Protein AF-0000000082468052 (afdb_homodimer)

Nearest PDB structures (foldseek):
  6qm7-assembly1_L  TM=9.803E-01  e=4.099E-24  Leishmania tarentolae
  5l5w-assembly1_K  TM=9.438E-01  e=2.716E-23  Homo sapiens
  5l66-assembly1_K  TM=9.460E-01  e=5.866E-22  Mus musculus
  5l5u-assembly1_K  TM=9.469E-01  e=8.872E-22  Homo sapiens
  5l5d-assembly1_K  TM=9.267E-01  e=1.699E-21  Homo sapiens

Structure (mmCIF, N/CA/C/O backbone):
data_AF-0000000082468052-model_v1
#
loop_
_entity.id
_entity.type
_entity.pdbx_description
1 polymer 'proteasome endopeptidase complex'
#
loop_
_atom_site.group_PDB
_atom_site.id
_atom_site.type_symbol
_atom_site.label_atom_id
_atom_site.label_alt_id
_atom_site.label_comp_id
_atom_site.label_asym_id
_atom_site.label_entity_id
_atom_site.label_seq_id
_atom_site.pdbx_PDB_ins_code
_atom_site.Cartn_x
_atom_site.Cartn_y
_atom_site.Cartn_z
_atom_site.occupancy
_atom_site.B_iso_or_equiv
_atom_site.auth_seq_id
_atom_site.auth_comp_id
_atom_site.auth_asym_id
_atom_site.auth_atom_id
_atom_site.pdbx_PDB_model_num
ATOM 1 N N . MET A 1 1 ? -18.953 -2.748 5.445 1 21.86 1 MET A N 1
ATOM 2 C CA . MET A 1 1 ? -19.094 -4.203 5.445 1 21.86 1 MET A CA 1
ATOM 3 C C . MET A 1 1 ? -18.047 -4.844 6.363 1 21.86 1 MET A C 1
ATOM 5 O O . MET A 1 1 ? -16.859 -4.625 6.203 1 21.86 1 MET A O 1
ATOM 9 N N . SER A 1 2 ? -18.375 -4.941 7.578 1 29.33 2 SER A N 1
ATOM 10 C CA . SER A 1 2 ? -17.641 -5.465 8.727 1 29.33 2 SER A CA 1
ATOM 11 C C . SER A 1 2 ? -17.125 -6.875 8.461 1 29.33 2 SER A C 1
ATOM 13 O O . SER A 1 2 ? -17.797 -7.859 8.797 1 29.33 2 SER A O 1
ATOM 15 N N . ALA A 1 3 ? -16.812 -7.203 7.379 1 29.05 3 ALA A N 1
ATOM 16 C CA . ALA A 1 3 ? -16.734 -8.633 7.086 1 29.05 3 ALA A CA 1
ATOM 17 C C . ALA A 1 3 ? -15.953 -9.367 8.164 1 29.05 3 ALA A C 1
ATOM 19 O O . ALA A 1 3 ? -15.211 -8.75 8.938 1 29.05 3 ALA A O 1
ATOM 20 N N . SER A 1 4 ? -15.875 -10.828 8.016 1 33.69 4 SER A N 1
ATOM 21 C CA . SER A 1 4 ? -15.633 -12.055 8.773 1 33.69 4 SER A CA 1
ATOM 22 C C . SER A 1 4 ? -14.234 -12.062 9.383 1 33.69 4 SER A C 1
ATOM 24 O O . SER A 1 4 ? -13.242 -11.844 8.68 1 33.69 4 SER A O 1
ATOM 26 N N . GLN A 1 5 ? -14.078 -11.672 10.539 1 40.19 5 GLN A N 1
ATOM 27 C CA . GLN A 1 5 ? -12.945 -11.844 11.438 1 40.19 5 GLN A CA 1
ATOM 28 C C . GLN A 1 5 ? -12.078 -13.023 11 1 40.19 5 GLN A C 1
ATOM 30 O O . GLN A 1 5 ? -10.852 -12.977 11.109 1 40.19 5 GLN A O 1
ATOM 35 N N . SER A 1 6 ? -12.891 -14.281 10.859 1 41.03 6 SER A N 1
ATOM 36 C CA . SER A 1 6 ? -12.164 -15.539 10.719 1 41.03 6 SER A CA 1
ATOM 37 C C . SER A 1 6 ? -11.602 -15.695 9.312 1 41.03 6 SER A C 1
ATOM 39 O O . SER A 1 6 ? -11.414 -16.812 8.836 1 41.03 6 SER A O 1
ATOM 41 N N . VAL A 1 7 ? -11.805 -14.703 8.539 1 49.16 7 VAL A N 1
ATOM 42 C CA . VAL A 1 7 ? -11.43 -15 7.16 1 49.16 7 VAL A CA 1
ATOM 43 C C . VAL A 1 7 ? -9.93 -15.234 7.07 1 49.16 7 VAL A C 1
ATOM 45 O O . VAL A 1 7 ? -9.141 -14.438 7.586 1 49.16 7 VAL A O 1
ATOM 48 N N . LYS A 1 8 ? -9.656 -16.516 6.809 1 59.81 8 LYS A N 1
ATOM 49 C CA . LYS A 1 8 ? -8.289 -16.844 6.41 1 59.81 8 LYS A CA 1
ATOM 50 C C . LYS A 1 8 ? -7.781 -15.875 5.344 1 59.81 8 LYS A C 1
ATOM 52 O O . LYS A 1 8 ? -8.344 -15.805 4.246 1 59.81 8 LYS A O 1
ATOM 57 N N . LYS A 1 9 ? -6.867 -15.023 5.727 1 82.94 9 LYS A N 1
ATOM 58 C CA . LYS A 1 9 ? -6.324 -14.023 4.809 1 82.94 9 LYS A CA 1
ATOM 59 C C . LYS A 1 9 ? -5.375 -14.664 3.799 1 82.94 9 LYS A C 1
ATOM 61 O O . LYS A 1 9 ? -4.91 -14.008 2.869 1 82.94 9 LYS A O 1
ATOM 66 N N . ILE A 1 10 ? -5.234 -16.094 3.924 1 92.06 10 ILE A N 1
ATOM 67 C CA . ILE A 1 10 ? -4.359 -16.828 3.02 1 92.06 10 ILE A CA 1
ATOM 68 C C . ILE A 1 10 ? -5.168 -17.875 2.256 1 92.06 10 ILE A C 1
ATOM 70 O O . ILE A 1 10 ? -6.016 -18.562 2.836 1 92.06 10 ILE A O 1
ATOM 74 N N . ILE A 1 11 ? -4.969 -18.016 1.014 1 93.19 11 ILE A N 1
ATOM 75 C CA . ILE A 1 11 ? -5.582 -19.031 0.16 1 93.19 11 ILE A CA 1
ATOM 76 C C . ILE A 1 11 ? -4.512 -19.984 -0.35 1 93.19 11 ILE A C 1
ATOM 78 O O . ILE A 1 11 ? -3.508 -19.562 -0.927 1 93.19 11 ILE A O 1
ATOM 82 N N . GLU A 1 12 ? -4.754 -21.188 -0.126 1 95.06 12 GLU A N 1
ATOM 83 C CA . GLU A 1 12 ? -3.846 -22.234 -0.597 1 95.06 12 GLU A CA 1
ATOM 84 C C . GLU A 1 12 ? -4.184 -22.656 -2.023 1 95.06 12 GLU A C 1
ATOM 86 O O . GLU A 1 12 ? -5.121 -23.438 -2.24 1 95.06 12 GLU A O 1
ATOM 91 N N . ILE A 1 13 ? -3.447 -22.266 -2.979 1 96.5 13 ILE A N 1
ATOM 92 C CA . ILE A 1 13 ? -3.711 -22.516 -4.391 1 96.5 13 ILE A CA 1
ATOM 93 C C . ILE A 1 13 ? -3.303 -23.938 -4.754 1 96.5 13 ILE A C 1
ATOM 95 O O . ILE A 1 13 ? -4.062 -24.672 -5.398 1 96.5 13 ILE A O 1
ATOM 99 N N . ASN A 1 14 ? -2.141 -24.344 -4.438 1 95.5 14 ASN A N 1
ATOM 100 C CA . ASN A 1 14 ? -1.586 -25.688 -4.516 1 95.5 14 ASN A CA 1
ATOM 101 C C . ASN A 1 14 ? -0.46 -25.891 -3.506 1 95.5 14 ASN A C 1
ATOM 103 O O . ASN A 1 14 ? -0.144 -24.984 -2.73 1 95.5 14 ASN A O 1
ATOM 107 N N . PRO A 1 15 ? 0.144 -27 -3.414 1 96.25 15 PRO A N 1
ATOM 108 C CA . PRO A 1 15 ? 1.111 -27.25 -2.346 1 96.25 15 PRO A CA 1
ATOM 109 C C . PRO A 1 15 ? 2.342 -26.359 -2.428 1 96.25 15 PRO A C 1
ATOM 111 O O . PRO A 1 15 ? 3.133 -26.297 -1.484 1 96.25 15 PRO A O 1
ATOM 114 N N . TYR A 1 16 ? 2.572 -25.609 -3.514 1 97.81 16 TYR A N 1
ATOM 115 C CA . TYR A 1 16 ? 3.785 -24.812 -3.695 1 97.81 16 TYR A CA 1
ATOM 116 C C . TYR A 1 16 ? 3.451 -23.344 -3.871 1 97.81 16 TYR A C 1
ATOM 118 O O . TYR A 1 16 ? 4.344 -22.516 -4.098 1 97.81 16 TYR A O 1
ATOM 126 N N . MET A 1 17 ? 2.133 -23.016 -3.822 1 98 17 MET A N 1
ATOM 127 C CA . MET A 1 17 ? 1.731 -21.641 -4.137 1 98 17 MET A CA 1
ATOM 128 C C . MET A 1 17 ? 0.616 -21.172 -3.207 1 98 17 MET A C 1
ATOM 130 O O . MET A 1 17 ? -0.331 -21.922 -2.943 1 98 17 MET A O 1
ATOM 134 N N . LEU A 1 18 ? 0.767 -19.969 -2.691 1 97.69 18 LEU A N 1
ATOM 135 C CA . LEU A 1 18 ? -0.216 -19.328 -1.824 1 97.69 18 LEU A CA 1
ATOM 136 C C . LEU A 1 18 ? -0.719 -18.031 -2.441 1 97.69 18 LEU A C 1
ATOM 138 O O . LEU A 1 18 ? -0.001 -17.375 -3.207 1 97.69 18 LEU A O 1
ATOM 142 N N . GLY A 1 19 ? -1.934 -17.672 -2.156 1 96.31 19 GLY A N 1
ATOM 143 C CA . GLY A 1 19 ? -2.51 -16.375 -2.447 1 96.31 19 GLY A CA 1
ATOM 144 C C . GLY A 1 19 ? -3.068 -15.68 -1.218 1 96.31 19 GLY A C 1
ATOM 145 O O . GLY A 1 19 ? -3.256 -16.312 -0.175 1 96.31 19 GLY A O 1
ATOM 146 N N . THR A 1 20 ? -3.213 -14.391 -1.32 1 93.5 20 THR A N 1
ATOM 147 C CA . THR A 1 20 ? -3.803 -13.648 -0.208 1 93.5 20 THR A CA 1
ATOM 148 C C . THR A 1 20 ? -5.215 -13.18 -0.555 1 93.5 20 THR A C 1
ATOM 150 O O . THR A 1 20 ? -5.551 -13.023 -1.73 1 93.5 20 THR A O 1
ATOM 153 N N . MET A 1 21 ? -5.984 -13.047 0.509 1 87.44 21 MET A N 1
ATOM 154 C CA . MET A 1 21 ? -7.332 -12.5 0.384 1 87.44 21 MET A CA 1
ATOM 155 C C . MET A 1 21 ? -7.344 -11.008 0.696 1 87.44 21 MET A C 1
ATOM 157 O O . MET A 1 21 ? -7.512 -10.609 1.851 1 87.44 21 MET A O 1
ATOM 161 N N . ALA A 1 22 ? -7.125 -10.172 -0.193 1 86.38 22 ALA A N 1
ATOM 162 C CA . ALA A 1 22 ? -7.203 -8.719 -0.086 1 86.38 22 ALA A CA 1
ATOM 163 C C . ALA A 1 22 ? -8.156 -8.141 -1.133 1 86.38 22 ALA A C 1
ATOM 165 O O . ALA A 1 22 ? -7.961 -8.344 -2.33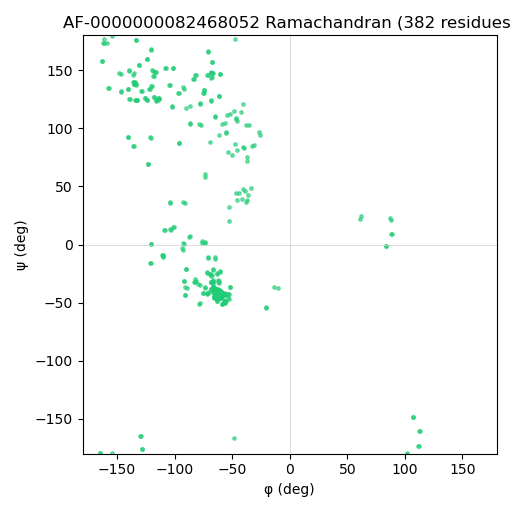4 1 86.38 22 ALA A O 1
ATOM 166 N N . GLY A 1 23 ? -9.109 -7.41 -0.695 1 85.81 23 GLY A N 1
ATOM 167 C CA . GLY A 1 23 ? -10.258 -7.016 -1.496 1 85.81 23 GLY A CA 1
ATOM 168 C C . GLY A 1 23 ? -11.531 -7.734 -1.105 1 85.81 23 GLY A C 1
ATOM 169 O O . GLY A 1 23 ? -11.766 -7.996 0.076 1 85.81 23 GLY A O 1
ATOM 170 N N . GLY A 1 24 ? -12.367 -7.938 -2.072 1 85.56 24 GLY A N 1
ATOM 171 C CA . GLY A 1 24 ? -13.555 -8.719 -1.789 1 85.56 24 GLY A CA 1
ATOM 172 C C . GLY A 1 24 ? -13.258 -10.18 -1.497 1 85.56 24 GLY A C 1
ATOM 173 O O . GLY A 1 24 ? -12.703 -10.883 -2.342 1 85.56 24 GLY A O 1
ATOM 174 N N . ALA A 1 25 ? -13.695 -10.656 -0.356 1 84.19 25 ALA A N 1
ATOM 175 C CA . ALA A 1 25 ? -13.383 -12.016 0.078 1 84.19 25 ALA A CA 1
ATOM 176 C C . ALA A 1 25 ? -13.922 -13.047 -0.915 1 84.19 25 ALA A C 1
ATOM 178 O O . ALA A 1 25 ? -13.203 -13.969 -1.302 1 84.19 25 ALA A O 1
ATOM 179 N N . ALA A 1 26 ? -15.117 -12.828 -1.325 1 85.94 26 ALA A N 1
ATOM 180 C CA . ALA A 1 26 ? -15.727 -13.781 -2.25 1 85.94 26 ALA A CA 1
ATOM 181 C C . ALA A 1 26 ? -15.008 -13.781 -3.596 1 85.94 26 ALA A C 1
ATOM 183 O O . ALA A 1 26 ? -14.773 -14.836 -4.184 1 85.94 26 ALA A O 1
ATOM 184 N N . ASP A 1 27 ? -14.617 -12.648 -4.074 1 91 27 ASP A N 1
ATOM 185 C CA . ASP A 1 27 ? -13.883 -12.531 -5.328 1 91 27 ASP A CA 1
ATOM 186 C C . ASP A 1 27 ? -12.531 -13.234 -5.238 1 91 27 ASP A C 1
ATOM 188 O O . ASP A 1 27 ? -12.18 -14.031 -6.109 1 91 27 ASP A O 1
ATOM 192 N N . CYS A 1 28 ? -11.82 -12.93 -4.172 1 91.5 28 CYS A N 1
ATOM 193 C CA . CYS A 1 28 ? -10.492 -13.516 -4.008 1 91.5 28 CYS A CA 1
ATOM 194 C C . CYS A 1 28 ? -10.57 -15.031 -3.912 1 91.5 28 CYS A C 1
ATOM 196 O O . CYS A 1 28 ? -9.82 -15.742 -4.582 1 91.5 28 CYS A O 1
ATOM 198 N N . GLN A 1 29 ? -11.5 -15.523 -3.156 1 92.25 29 GLN A N 1
ATOM 199 C CA . GLN A 1 29 ? -11.641 -16.969 -2.969 1 92.25 29 GLN A CA 1
ATOM 200 C C . GLN A 1 29 ? -12 -17.656 -4.281 1 92.25 29 GLN A C 1
ATOM 202 O O . GLN A 1 29 ? -11.398 -18.672 -4.641 1 92.25 29 GLN A O 1
ATOM 207 N N . PHE A 1 30 ? -12.93 -17.094 -4.977 1 93.94 30 PHE A N 1
ATOM 208 C CA . PHE A 1 30 ? -13.414 -17.703 -6.207 1 93.94 30 PHE A CA 1
ATOM 209 C C . PHE A 1 30 ? -12.305 -17.766 -7.254 1 93.94 30 PHE A C 1
ATOM 211 O O . PHE A 1 30 ? -12.023 -18.812 -7.812 1 93.94 30 PHE A O 1
ATOM 218 N N . TRP A 1 31 ? -11.594 -16.719 -7.402 1 94.75 31 TRP A N 1
ATOM 219 C CA . TRP A 1 31 ? -10.656 -16.656 -8.523 1 94.75 31 TRP A CA 1
ATOM 220 C C . TRP A 1 31 ? -9.359 -17.375 -8.195 1 94.75 31 TRP A C 1
ATOM 222 O O . TRP A 1 31 ? -8.703 -17.922 -9.086 1 94.75 31 TRP A O 1
ATOM 232 N N . HIS A 1 32 ? -8.992 -17.391 -6.926 1 95 32 HIS A N 1
ATOM 233 C CA . HIS A 1 32 ? -7.844 -18.219 -6.562 1 95 32 HIS A CA 1
ATOM 234 C C . HIS A 1 32 ? -8.164 -19.703 -6.703 1 95 32 HIS A C 1
ATOM 236 O O . HIS A 1 32 ? -7.301 -20.5 -7.082 1 95 32 HIS A O 1
ATOM 242 N N . ARG A 1 33 ? -9.336 -20.047 -6.348 1 94.62 33 ARG A N 1
ATOM 243 C CA . ARG A 1 33 ? -9.742 -21.438 -6.559 1 94.62 33 ARG A CA 1
ATOM 244 C C . ARG A 1 33 ? -9.734 -21.797 -8.039 1 94.62 33 ARG A C 1
ATOM 246 O O . ARG A 1 33 ? -9.273 -22.875 -8.43 1 94.62 33 ARG A O 1
ATOM 253 N N . ASN A 1 34 ? -10.312 -20.906 -8.789 1 97.06 34 ASN A N 1
ATOM 254 C CA . ASN A 1 34 ? -10.266 -21.062 -10.242 1 97.06 34 ASN A CA 1
ATOM 255 C C . ASN A 1 34 ? -8.828 -21.25 -10.734 1 97.06 34 ASN A C 1
ATOM 257 O O . ASN A 1 34 ? -8.562 -22.125 -11.562 1 97.06 34 ASN A O 1
ATOM 261 N N . LEU A 1 35 ? -7.973 -20.453 -10.266 1 97.75 35 LEU A N 1
ATOM 262 C CA . LEU A 1 35 ? -6.562 -20.562 -10.617 1 97.75 35 LEU A CA 1
ATOM 263 C C . LEU A 1 35 ? -6.008 -21.922 -10.227 1 97.75 35 LEU A C 1
ATOM 265 O O . LEU A 1 35 ? -5.25 -22.531 -10.984 1 97.75 35 LEU A O 1
ATOM 269 N N . GLY A 1 36 ? -6.359 -22.422 -9.031 1 97.44 36 GLY A N 1
ATOM 270 C CA . GLY A 1 36 ? -5.945 -23.734 -8.586 1 97.44 36 GLY A CA 1
ATOM 271 C C . GLY A 1 36 ? -6.332 -24.844 -9.555 1 97.44 36 GLY A C 1
ATOM 272 O O . GLY A 1 36 ? -5.52 -25.719 -9.859 1 97.44 36 GLY A O 1
ATOM 273 N N . VAL A 1 37 ? -7.539 -24.75 -10.055 1 97.5 37 VAL A N 1
ATOM 274 C CA . VAL A 1 37 ? -8.023 -25.734 -11.023 1 97.5 37 VAL A CA 1
ATOM 275 C C . VAL A 1 37 ? -7.199 -25.641 -12.305 1 97.5 37 VAL A C 1
ATOM 277 O O . VAL A 1 37 ? -6.766 -26.656 -12.844 1 97.5 37 VAL A O 1
ATOM 280 N N . LYS A 1 38 ? -6.934 -24.469 -12.703 1 97.5 38 LYS A N 1
ATOM 281 C CA . LYS A 1 38 ? -6.156 -24.266 -13.922 1 97.5 38 LYS A CA 1
ATOM 282 C C . LYS A 1 38 ? -4.727 -24.766 -13.75 1 97.5 38 LYS A C 1
ATOM 284 O O . LYS A 1 38 ? -4.137 -25.312 -14.688 1 97.5 38 LYS A O 1
ATOM 289 N N . CYS A 1 39 ? -4.199 -24.562 -12.625 1 96.75 39 CYS A N 1
ATOM 290 C CA . CYS A 1 39 ? -2.861 -25.062 -12.336 1 96.75 39 CYS A CA 1
ATOM 291 C C . CYS A 1 39 ? -2.818 -26.578 -12.414 1 96.75 39 CYS A C 1
ATOM 293 O O . CYS A 1 39 ? -1.874 -27.156 -12.961 1 96.75 39 CYS A O 1
ATOM 295 N N . ARG A 1 40 ? -3.809 -27.219 -11.906 1 96.69 40 ARG A N 1
ATOM 296 C CA . ARG A 1 40 ? -3.895 -28.672 -11.945 1 96.69 40 ARG A CA 1
ATOM 297 C C . ARG A 1 40 ? -4.023 -29.172 -13.375 1 96.69 40 ARG A C 1
ATOM 299 O O . ARG A 1 40 ? -3.361 -30.141 -13.766 1 96.69 40 ARG A O 1
ATOM 306 N N . LEU A 1 41 ? -4.859 -28.547 -14.133 1 97.19 41 LEU A N 1
ATOM 307 C CA . LEU A 1 41 ? -5.043 -28.906 -15.539 1 97.19 41 LEU A CA 1
ATOM 308 C C . LEU A 1 41 ? -3.74 -28.734 -16.312 1 97.19 41 LEU A C 1
ATOM 310 O O . LEU A 1 41 ? -3.404 -29.578 -17.156 1 97.19 41 LEU A O 1
ATOM 314 N N . HIS A 1 42 ? -3.057 -27.609 -16.078 1 97.19 42 HIS A N 1
ATOM 315 C CA . HIS A 1 42 ? -1.761 -27.391 -16.703 1 97.19 42 HIS A CA 1
ATOM 316 C C . HIS A 1 42 ? -0.791 -28.516 -16.406 1 97.19 42 HIS A C 1
ATOM 318 O O . HIS A 1 42 ? -0.09 -29 -17.297 1 97.19 42 HIS A O 1
ATOM 324 N N . GLU A 1 43 ? -0.725 -28.844 -15.156 1 96.06 43 GLU A N 1
ATOM 325 C CA . GLU A 1 43 ? 0.186 -29.906 -14.734 1 96.06 43 GLU A CA 1
ATOM 326 C C . GLU A 1 43 ? -0.156 -31.234 -15.398 1 96.06 43 GLU A C 1
ATOM 328 O O . GLU A 1 43 ? 0.739 -31.969 -15.82 1 96.06 43 GLU A O 1
ATOM 333 N N . LEU A 1 44 ? -1.434 -31.594 -15.547 1 96.38 44 LEU A N 1
ATOM 334 C CA . LEU A 1 44 ? -1.887 -32.812 -16.203 1 96.38 44 LEU A CA 1
ATOM 335 C C . LEU A 1 44 ? -1.528 -32.812 -17.688 1 96.38 44 LEU A C 1
ATOM 337 O O . LEU A 1 44 ? -1.073 -33.812 -18.219 1 96.38 44 LEU A O 1
ATOM 341 N N . ALA A 1 45 ? -1.621 -31.656 -18.281 1 97.12 45 ALA A N 1
ATOM 342 C CA . ALA A 1 45 ? -1.395 -31.531 -19.719 1 97.12 45 ALA A CA 1
ATOM 343 C C . ALA A 1 45 ? 0.097 -31.516 -20.031 1 97.12 45 ALA A C 1
ATOM 345 O O . ALA A 1 45 ? 0.52 -32.031 -21.078 1 97.12 45 ALA A O 1
ATOM 346 N N . ASN A 1 46 ? 0.874 -30.953 -19.156 1 96.69 46 ASN A N 1
ATOM 347 C CA . ASN A 1 46 ? 2.275 -30.703 -19.469 1 96.69 46 ASN A CA 1
ATOM 348 C C . ASN A 1 46 ? 3.203 -31.594 -18.656 1 96.69 46 ASN A C 1
ATOM 350 O O . ASN A 1 46 ? 4.414 -31.625 -18.891 1 96.69 46 ASN A O 1
ATOM 354 N N . LYS A 1 47 ? 2.678 -32.312 -17.688 1 96.25 47 LYS A N 1
ATOM 355 C CA . LYS A 1 47 ? 3.414 -33.188 -16.781 1 96.25 47 LYS A CA 1
ATOM 356 C C . LYS A 1 47 ? 4.441 -32.406 -15.961 1 96.25 47 LYS A C 1
ATOM 358 O O . LYS A 1 47 ? 5.535 -32.906 -15.688 1 96.25 47 LYS A O 1
ATOM 363 N N . ARG A 1 48 ? 4.152 -31.125 -15.875 1 95.81 48 ARG A N 1
ATOM 364 C CA . ARG A 1 48 ? 4.961 -30.234 -15.055 1 95.81 48 ARG A CA 1
ATOM 365 C C . ARG A 1 48 ? 4.109 -29.125 -14.438 1 95.81 48 ARG A C 1
ATOM 367 O O . ARG A 1 48 ? 3.168 -28.641 -15.07 1 95.81 48 ARG A O 1
ATOM 374 N N . ARG A 1 49 ? 4.453 -28.703 -13.266 1 95.88 49 ARG A N 1
ATOM 375 C CA . ARG A 1 49 ? 3.732 -27.609 -12.617 1 95.88 49 ARG A CA 1
ATOM 376 C C . ARG A 1 49 ? 3.939 -26.297 -13.367 1 95.88 49 ARG A C 1
ATOM 378 O O . ARG A 1 49 ? 5.012 -26.062 -13.93 1 95.88 49 ARG A O 1
ATOM 385 N N . ILE A 1 50 ? 2.959 -25.438 -13.367 1 97.5 50 ILE A N 1
ATOM 386 C CA . ILE A 1 50 ? 3.086 -24.094 -13.914 1 97.5 50 ILE A CA 1
ATOM 387 C C . ILE A 1 50 ? 4.027 -23.266 -13.047 1 97.5 50 ILE A C 1
ATOM 389 O O . ILE A 1 50 ? 4.102 -23.484 -11.828 1 97.5 50 ILE A O 1
ATOM 393 N N . SER A 1 51 ? 4.781 -22.438 -13.68 1 97.88 51 SER A N 1
ATOM 394 C CA . SER A 1 51 ? 5.6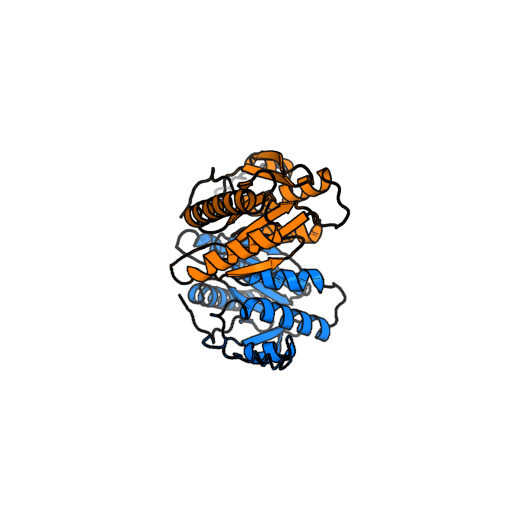48 -21.531 -12.938 1 97.88 51 SER A CA 1
ATOM 395 C C . SER A 1 51 ? 4.84 -20.5 -12.148 1 97.88 51 SER A C 1
ATOM 397 O O . SER A 1 51 ? 3.668 -20.266 -12.453 1 97.88 51 SER A O 1
ATOM 399 N N . VAL A 1 52 ? 5.441 -19.969 -11.141 1 98.38 52 VAL A N 1
ATOM 400 C CA . VAL A 1 52 ? 4.781 -18.906 -10.383 1 98.38 52 VAL A CA 1
ATOM 401 C C . VAL A 1 52 ? 4.473 -17.734 -11.305 1 98.38 52 VAL A C 1
ATOM 403 O O . VAL A 1 52 ? 3.391 -17.141 -11.227 1 98.38 52 VAL A O 1
ATOM 406 N N . THR A 1 53 ? 5.434 -17.438 -12.141 1 98.25 53 THR A N 1
ATOM 407 C CA . THR A 1 53 ? 5.238 -16.406 -13.156 1 98.25 53 THR A CA 1
ATOM 408 C C . THR A 1 53 ? 4.035 -16.734 -14.039 1 98.25 53 THR A C 1
ATOM 410 O O . THR A 1 53 ? 3.176 -15.883 -14.273 1 98.25 53 THR A O 1
ATOM 413 N N . GLY A 1 54 ? 4.004 -17.938 -14.547 1 98 54 GLY A N 1
ATOM 414 C CA . GLY A 1 54 ? 2.902 -18.359 -15.391 1 98 54 GLY A CA 1
ATOM 415 C C . GLY A 1 54 ? 1.553 -18.281 -14.695 1 98 54 GLY A C 1
ATOM 416 O O . GLY A 1 54 ? 0.574 -17.828 -15.289 1 98 54 GLY A O 1
ATOM 417 N N . ALA A 1 55 ? 1.487 -18.734 -13.484 1 98.38 55 ALA A N 1
ATOM 418 C CA . ALA A 1 55 ? 0.251 -18.703 -12.711 1 98.38 55 ALA A CA 1
ATOM 419 C C . ALA A 1 55 ? -0.224 -17.266 -12.484 1 98.38 55 ALA A C 1
ATOM 421 O O . ALA A 1 55 ? -1.416 -16.969 -12.609 1 98.38 55 ALA A O 1
ATOM 422 N N . SER A 1 56 ? 0.701 -16.375 -12.117 1 98.12 56 SER A N 1
ATOM 423 C CA . SER A 1 56 ? 0.358 -14.969 -11.906 1 98.12 56 SER A CA 1
ATOM 424 C C . SER A 1 56 ? -0.172 -14.328 -13.18 1 98.12 56 SER A C 1
ATOM 426 O O . SER A 1 56 ? -1.1 -13.516 -13.141 1 98.12 56 SER A O 1
ATOM 428 N N . LYS A 1 57 ? 0.402 -14.672 -14.281 1 97.75 57 LYS A N 1
ATOM 429 C CA . LYS A 1 57 ? -0.067 -14.172 -15.57 1 97.75 57 LYS A CA 1
ATOM 430 C C . LYS A 1 57 ? -1.471 -14.68 -15.883 1 97.75 57 LYS A C 1
ATOM 432 O O . LYS A 1 57 ? -2.318 -13.93 -16.359 1 97.75 57 LYS A O 1
ATOM 437 N N . LEU A 1 58 ? -1.604 -15.945 -15.641 1 97.75 58 LEU A N 1
ATOM 438 C CA . LEU A 1 58 ? -2.914 -16.547 -15.859 1 97.75 58 LEU A CA 1
ATOM 439 C C . LEU A 1 58 ? -3.986 -15.836 -15.039 1 97.75 58 LEU A C 1
ATOM 441 O O . LEU A 1 58 ? -5.039 -15.469 -15.57 1 97.75 58 LEU A O 1
ATOM 445 N N . LEU A 1 59 ? -3.729 -15.617 -13.781 1 97.69 59 LEU A N 1
ATOM 446 C CA . LEU A 1 59 ? -4.684 -14.922 -12.93 1 97.69 59 LEU A CA 1
ATOM 447 C C . LEU A 1 59 ? -4.926 -13.5 -13.422 1 97.69 59 LEU A C 1
ATOM 449 O O . LEU A 1 59 ? -6.074 -13.055 -13.484 1 97.69 59 LEU A O 1
ATOM 453 N N . ALA A 1 60 ? -3.867 -12.797 -13.781 1 96.88 60 ALA A N 1
ATOM 454 C CA . ALA A 1 60 ? -3.975 -11.438 -14.289 1 96.88 60 ALA A CA 1
ATOM 455 C C . ALA A 1 60 ? -4.867 -11.383 -15.531 1 96.88 60 ALA A C 1
ATOM 457 O O . ALA A 1 60 ? -5.734 -10.508 -15.641 1 96.88 60 ALA A O 1
ATOM 458 N N . ASN A 1 61 ? -4.688 -12.312 -16.391 1 96.25 61 ASN A N 1
ATOM 459 C CA . ASN A 1 61 ? -5.48 -12.375 -17.609 1 96.25 61 ASN A CA 1
ATOM 460 C C . ASN A 1 61 ? -6.953 -12.648 -17.312 1 96.25 61 ASN A C 1
ATOM 462 O O . ASN A 1 61 ? -7.832 -12.039 -17.922 1 96.25 61 ASN A O 1
ATOM 466 N N . ILE A 1 62 ? -7.141 -13.539 -16.469 1 96 62 ILE A N 1
ATOM 467 C CA . ILE A 1 62 ? -8.508 -13.867 -16.062 1 96 62 ILE A CA 1
ATOM 468 C C . ILE A 1 62 ? -9.188 -12.625 -15.492 1 96 62 ILE A C 1
ATOM 470 O O . ILE A 1 62 ? -10.281 -12.258 -15.922 1 96 62 ILE A O 1
ATOM 474 N N . LEU A 1 63 ? -8.555 -11.992 -14.57 1 95.44 63 LEU A N 1
ATOM 475 C CA . LEU A 1 63 ? -9.141 -10.812 -13.93 1 95.44 63 LEU A CA 1
ATOM 476 C C . LEU A 1 63 ? -9.336 -9.688 -14.945 1 95.44 63 LEU A C 1
ATOM 478 O O . LEU A 1 63 ? -10.336 -8.969 -14.883 1 95.44 63 LEU A O 1
ATOM 482 N N . TYR A 1 64 ? -8.414 -9.547 -15.828 1 93.94 64 TYR A N 1
ATOM 483 C CA . TYR A 1 64 ? -8.516 -8.539 -16.875 1 93.94 64 TYR A CA 1
ATOM 484 C C . TYR A 1 64 ? -9.781 -8.734 -17.703 1 93.94 64 TYR A C 1
ATOM 486 O O . TYR A 1 64 ? -10.461 -7.766 -18.047 1 93.94 64 TYR A O 1
ATOM 494 N N . SER A 1 65 ? -10.078 -9.938 -18 1 94.81 65 SER A N 1
ATOM 495 C CA . SER A 1 65 ? -11.242 -10.258 -18.828 1 94.81 65 SER A CA 1
ATOM 496 C C . SER A 1 65 ? -12.539 -9.906 -18.109 1 94.81 65 SER A C 1
ATOM 498 O O . SER A 1 65 ? -13.578 -9.734 -18.75 1 94.81 65 SER A O 1
ATOM 500 N N . TYR A 1 66 ? -12.469 -9.82 -16.844 1 92.88 66 TYR A N 1
ATOM 501 C CA . TYR A 1 66 ? -13.68 -9.555 -16.078 1 92.88 66 TYR A CA 1
ATOM 502 C C . TYR A 1 66 ? -13.664 -8.141 -15.508 1 92.88 66 TYR A C 1
ATOM 504 O O . TYR A 1 66 ? -14.445 -7.812 -14.609 1 92.88 66 TYR A O 1
ATOM 512 N N . ARG A 1 67 ? -12.758 -7.355 -15.992 1 88.19 67 ARG A N 1
ATOM 513 C CA . ARG A 1 67 ? -12.648 -5.988 -15.5 1 88.19 67 ARG A CA 1
ATOM 514 C C . ARG A 1 67 ? -13.938 -5.211 -15.758 1 88.19 67 ARG A C 1
ATOM 516 O O . ARG A 1 67 ? -14.602 -5.422 -16.766 1 88.19 67 ARG A O 1
ATOM 523 N N . GLY A 1 68 ? -14.328 -4.281 -14.891 1 85.31 68 GLY A N 1
ATOM 524 C CA . GLY A 1 68 ? -15.539 -3.484 -15.062 1 85.31 68 GLY A CA 1
ATOM 525 C C . GLY A 1 68 ? -16.781 -4.18 -14.562 1 85.31 68 GLY A C 1
ATOM 526 O O . GLY A 1 68 ? -17.875 -3.609 -14.602 1 85.31 68 GLY A O 1
ATOM 527 N N . MET A 1 69 ? -16.672 -5.344 -14.094 1 91.06 69 MET A N 1
ATOM 528 C CA . MET A 1 69 ? -17.828 -6.121 -13.648 1 91.06 69 MET A CA 1
ATOM 529 C C . MET A 1 69 ? -17.953 -6.082 -12.125 1 91.06 69 MET A C 1
ATOM 531 O O . MET A 1 69 ? -18.578 -6.961 -11.531 1 91.06 69 MET A O 1
ATOM 535 N N . GLY A 1 70 ? -17.266 -5.184 -11.5 1 87.69 70 GLY A N 1
ATOM 536 C CA . GLY A 1 70 ? -17.406 -4.992 -10.07 1 87.69 70 GLY A CA 1
ATOM 537 C C . GLY A 1 70 ? -16.5 -5.883 -9.25 1 87.69 70 GLY A C 1
ATOM 538 O O . GLY A 1 70 ? -16.781 -6.156 -8.078 1 87.69 70 GLY A O 1
ATOM 539 N N . LEU A 1 71 ? -15.422 -6.352 -9.844 1 90.5 71 LEU A N 1
ATOM 540 C CA . LEU A 1 71 ? -14.43 -7.164 -9.141 1 90.5 71 LEU A CA 1
ATOM 541 C C . LEU A 1 71 ? -13.57 -6.305 -8.219 1 90.5 71 LEU A C 1
ATOM 543 O O . LEU A 1 71 ? -13.227 -5.172 -8.57 1 90.5 71 LEU A O 1
ATOM 547 N N . SER A 1 72 ? -13.414 -6.773 -7.008 1 90 72 SER A N 1
ATOM 548 C CA . SER A 1 72 ? -12.492 -6.125 -6.086 1 90 72 SER A CA 1
ATOM 549 C C . SER A 1 72 ? -11.414 -7.094 -5.613 1 90 72 SER A C 1
ATOM 551 O O . SER A 1 72 ? -11.609 -7.836 -4.652 1 90 72 SER A O 1
ATOM 553 N N . VAL A 1 73 ? -10.328 -7.055 -6.367 1 91.94 73 VAL A N 1
ATOM 554 C CA . VAL A 1 73 ? -9.227 -7.953 -6.051 1 91.94 73 VAL A CA 1
ATOM 555 C C . VAL A 1 73 ? -7.906 -7.18 -6.09 1 91.94 73 VAL A C 1
ATOM 557 O O . VAL A 1 73 ? -7.641 -6.445 -7.043 1 91.94 73 VAL A O 1
ATOM 560 N N . GLY A 1 74 ? -7.125 -7.152 -5.117 1 92.69 74 GLY A N 1
ATOM 561 C CA . GLY A 1 74 ? -5.73 -6.758 -4.977 1 92.69 74 GLY A CA 1
ATOM 562 C C . GLY A 1 74 ? -4.914 -7.73 -4.152 1 92.69 74 GLY A C 1
ATOM 563 O O . GLY A 1 74 ? -4.68 -7.504 -2.961 1 92.69 74 GLY A O 1
ATOM 564 N N . THR A 1 75 ? -4.434 -8.75 -4.809 1 94.5 75 THR A N 1
ATOM 565 C CA . THR A 1 75 ? -3.928 -9.914 -4.098 1 94.5 75 THR A CA 1
ATOM 566 C C . THR A 1 75 ? -2.459 -10.156 -4.434 1 94.5 75 THR A C 1
ATOM 568 O O . THR A 1 75 ? -1.91 -9.523 -5.336 1 94.5 75 THR A O 1
ATOM 571 N N . MET A 1 76 ? -1.847 -11.023 -3.646 1 96.06 76 MET A N 1
ATOM 572 C CA . MET A 1 76 ? -0.483 -11.484 -3.898 1 96.06 76 MET A CA 1
ATOM 573 C C . MET A 1 76 ? -0.449 -12.984 -4.137 1 96.06 76 MET A C 1
ATOM 575 O O . MET A 1 76 ? -1.256 -13.727 -3.574 1 96.06 76 MET A O 1
ATOM 579 N N . ILE A 1 77 ? 0.395 -13.383 -4.977 1 97.62 77 ILE A N 1
ATOM 580 C CA . ILE A 1 77 ? 0.726 -14.789 -5.188 1 97.62 77 ILE A CA 1
ATOM 581 C C . ILE A 1 77 ? 2.188 -15.031 -4.824 1 97.62 77 ILE A C 1
ATOM 583 O O . ILE A 1 77 ? 3.082 -14.344 -5.32 1 97.62 77 ILE A O 1
ATOM 587 N N . ALA A 1 78 ? 2.408 -15.938 -3.928 1 98.06 78 ALA A N 1
ATOM 588 C CA . ALA A 1 78 ? 3.752 -16.375 -3.547 1 98.06 78 ALA A CA 1
ATOM 589 C C . ALA A 1 78 ? 3.934 -17.875 -3.777 1 98.06 78 ALA A C 1
ATOM 591 O O . ALA A 1 78 ? 3.037 -18.656 -3.48 1 98.06 78 ALA A O 1
ATOM 592 N N . GLY A 1 79 ? 5.059 -18.219 -4.375 1 98.38 79 GLY A N 1
ATOM 593 C CA . GLY A 1 79 ? 5.289 -19.641 -4.645 1 98.38 79 GLY A CA 1
ATOM 594 C C . GLY A 1 79 ? 6.746 -19.953 -4.918 1 98.38 79 GLY A C 1
ATOM 595 O O . GLY A 1 79 ? 7.605 -19.078 -4.855 1 98.38 79 GLY A O 1
ATOM 596 N N . TRP A 1 80 ? 6.984 -21.234 -5.02 1 98.38 80 TRP A N 1
ATOM 597 C CA . TRP A 1 80 ? 8.289 -21.766 -5.402 1 98.38 80 TRP A CA 1
ATOM 598 C C . TRP A 1 80 ? 8.164 -22.703 -6.602 1 98.38 80 TRP A C 1
ATOM 600 O O . TRP A 1 80 ? 7.309 -23.594 -6.625 1 98.38 80 TRP A O 1
ATOM 610 N N . ASP A 1 81 ? 8.953 -22.391 -7.613 1 97.19 81 ASP A N 1
ATOM 611 C CA . ASP A 1 81 ? 8.977 -23.25 -8.789 1 97.19 81 ASP A CA 1
ATOM 612 C C . ASP A 1 81 ? 10.406 -23.625 -9.18 1 97.19 81 ASP A C 1
ATOM 614 O O . ASP A 1 81 ? 11.328 -23.5 -8.367 1 97.19 81 ASP A O 1
ATOM 618 N N . GLU A 1 82 ? 10.617 -24.125 -10.367 1 95.25 82 GLU A N 1
ATOM 619 C CA . GLU A 1 82 ? 11.93 -24.609 -10.805 1 95.25 82 GLU A CA 1
ATOM 620 C C . GLU A 1 82 ? 12.953 -23.484 -10.828 1 95.25 82 GLU A C 1
ATOM 622 O O . GLU A 1 82 ? 14.148 -23.734 -10.656 1 95.25 82 GLU A O 1
ATOM 627 N N . LYS A 1 83 ? 12.492 -22.266 -10.969 1 96.12 83 LYS A N 1
ATOM 628 C CA . LYS A 1 83 ? 13.391 -21.125 -11.055 1 96.12 83 LYS A CA 1
ATOM 629 C C . LYS A 1 83 ? 13.609 -20.484 -9.68 1 96.12 83 LYS A C 1
ATOM 631 O O . LYS A 1 83 ? 14.406 -19.562 -9.547 1 96.12 83 LYS A O 1
ATOM 636 N N . GLY A 1 84 ? 12.938 -20.984 -8.695 1 97 84 GLY A N 1
ATOM 637 C CA . GLY A 1 84 ? 13.086 -20.438 -7.363 1 97 84 GLY A CA 1
ATOM 638 C C . GLY A 1 84 ? 11.836 -19.734 -6.867 1 97 84 GLY A C 1
ATOM 639 O O . GLY A 1 84 ? 10.734 -20.016 -7.34 1 97 84 GLY A O 1
ATOM 640 N N . PRO A 1 85 ? 11.969 -18.891 -5.879 1 97.12 85 PRO A N 1
ATOM 641 C CA . PRO A 1 85 ? 10.812 -18.172 -5.312 1 97.12 85 PRO A CA 1
ATOM 642 C C . PRO A 1 85 ? 10.258 -17.109 -6.25 1 97.12 85 PRO A C 1
ATOM 644 O O . PRO A 1 85 ? 11.008 -16.516 -7.031 1 97.12 85 PRO A O 1
ATOM 647 N N . GLY A 1 86 ? 8.992 -16.922 -6.227 1 97.75 86 GLY A N 1
ATOM 648 C CA . GLY A 1 86 ? 8.305 -15.844 -6.922 1 97.75 86 GLY A CA 1
ATOM 649 C C . GLY A 1 86 ? 7.262 -15.156 -6.07 1 97.75 86 GLY A C 1
ATOM 650 O O . GLY A 1 86 ? 6.574 -15.805 -5.273 1 97.75 86 GLY A O 1
ATOM 651 N N . LEU A 1 87 ? 7.207 -13.844 -6.156 1 97.38 87 LEU A N 1
ATOM 652 C CA . LEU A 1 87 ? 6.207 -13.023 -5.488 1 97.38 87 LEU A CA 1
ATOM 653 C C . LEU A 1 87 ? 5.613 -12 -6.449 1 97.38 87 LEU A C 1
ATOM 655 O O . LEU A 1 87 ? 6.344 -11.211 -7.051 1 97.38 87 LEU A O 1
ATOM 659 N N . TYR A 1 88 ? 4.273 -12.07 -6.539 1 97.31 88 TYR A N 1
ATOM 660 C CA . TYR A 1 88 ? 3.604 -11.203 -7.496 1 97.31 88 TYR A CA 1
ATOM 661 C C . TYR A 1 88 ? 2.383 -10.539 -6.871 1 97.31 88 TYR A C 1
ATOM 663 O O . TYR A 1 88 ? 1.669 -11.164 -6.078 1 97.31 88 TYR A O 1
ATOM 671 N N . TYR A 1 89 ? 2.189 -9.281 -7.176 1 96.19 89 TYR A N 1
ATOM 672 C CA . TYR A 1 89 ? 0.93 -8.586 -6.949 1 96.19 89 TYR A CA 1
ATOM 673 C C . TYR A 1 89 ? 0.039 -8.656 -8.188 1 96.19 89 TYR A C 1
ATOM 675 O O . TYR A 1 89 ? 0.517 -8.5 -9.312 1 96.19 89 TYR A O 1
ATOM 683 N N . VAL A 1 90 ? -1.275 -8.953 -8.016 1 95.75 90 VAL A N 1
ATOM 684 C CA . VAL A 1 90 ? -2.256 -9.016 -9.094 1 95.75 90 VAL A CA 1
ATOM 685 C C . VAL A 1 90 ? -3.543 -8.312 -8.664 1 95.75 90 VAL A C 1
ATOM 687 O O . VAL A 1 90 ? -4.004 -8.492 -7.535 1 95.75 90 VAL A O 1
ATOM 690 N N . ASP A 1 91 ? -4.141 -7.574 -9.602 1 93.5 91 ASP A N 1
ATOM 691 C CA . ASP A 1 91 ? -5.352 -6.871 -9.188 1 93.5 91 ASP A CA 1
ATOM 692 C C . ASP A 1 91 ? -6.461 -7.043 -10.219 1 93.5 91 ASP A C 1
ATOM 694 O O . ASP A 1 91 ? -6.262 -7.684 -11.258 1 93.5 91 ASP A O 1
ATOM 698 N N . SER A 1 92 ? -7.633 -6.5 -9.891 1 93.12 92 SER A N 1
ATOM 699 C CA . SER A 1 92 ? -8.859 -6.719 -10.656 1 93.12 92 SER A CA 1
ATOM 700 C C . SER A 1 92 ? -8.812 -6.004 -12 1 93.12 92 SER A C 1
ATOM 702 O O . SER A 1 92 ? -9.641 -6.258 -12.875 1 93.12 92 SER A O 1
ATOM 704 N N . GLU A 1 93 ? -7.816 -5.117 -12.242 1 89 93 GLU A N 1
ATOM 705 C CA . GLU A 1 93 ? -7.668 -4.441 -13.523 1 89 93 GLU A CA 1
ATOM 706 C C . GLU A 1 93 ? -6.723 -5.207 -14.445 1 89 93 GLU A C 1
ATOM 708 O O . GLU A 1 93 ? -6.422 -4.75 -15.555 1 89 93 GLU A O 1
ATOM 713 N N . GLY A 1 94 ? -6.27 -6.305 -13.922 1 90.94 94 GLY A N 1
ATOM 714 C CA . GLY A 1 94 ? -5.352 -7.133 -14.688 1 90.94 94 GLY A CA 1
ATOM 715 C C . GLY A 1 94 ? -3.896 -6.738 -14.508 1 90.94 94 GLY A C 1
ATOM 716 O O . GLY A 1 94 ? -3.029 -7.188 -15.258 1 90.94 94 GLY A O 1
ATOM 717 N N . GLY A 1 95 ? -3.646 -5.887 -13.609 1 91.25 95 GLY A N 1
ATOM 718 C CA . GLY A 1 95 ? -2.277 -5.52 -13.289 1 91.25 95 GLY A CA 1
ATOM 719 C C . GLY A 1 95 ? -1.494 -6.645 -12.633 1 91.25 95 GLY A C 1
ATOM 720 O O . GLY A 1 95 ? -2.057 -7.441 -11.883 1 91.25 95 GLY A O 1
ATOM 721 N N . ARG A 1 96 ? -0.24 -6.594 -12.953 1 93.81 96 ARG A N 1
ATOM 722 C CA . ARG A 1 96 ? 0.662 -7.605 -12.414 1 93.81 96 ARG A CA 1
ATOM 723 C C . ARG A 1 96 ? 2.049 -7.023 -12.156 1 93.81 96 ARG A C 1
ATOM 725 O O . ARG A 1 96 ? 2.611 -6.344 -13.023 1 93.81 96 ARG A O 1
ATOM 732 N N . LEU A 1 97 ? 2.582 -7.293 -10.961 1 93.38 97 LEU A N 1
ATOM 733 C CA . LEU A 1 97 ? 3.879 -6.746 -10.578 1 93.38 97 LEU A CA 1
ATOM 734 C C . LEU A 1 97 ? 4.707 -7.793 -9.836 1 93.38 97 LEU A C 1
ATOM 736 O O . LEU A 1 97 ? 4.223 -8.422 -8.898 1 93.38 97 LEU A O 1
ATOM 740 N N . LYS A 1 98 ? 5.879 -7.965 -10.398 1 94.62 98 LYS A N 1
ATOM 741 C CA . LYS A 1 98 ? 6.824 -8.797 -9.664 1 94.62 98 LYS A CA 1
ATOM 742 C C . LYS A 1 98 ? 7.559 -7.992 -8.594 1 94.62 98 LYS A C 1
ATOM 744 O O . LYS A 1 98 ? 7.898 -6.828 -8.812 1 94.62 98 LYS A O 1
ATOM 749 N N . GLY A 1 99 ? 7.824 -8.633 -7.406 1 92.44 99 GLY A N 1
ATOM 750 C CA . GLY A 1 99 ? 8.555 -7.938 -6.363 1 92.44 99 GLY A CA 1
ATOM 751 C C . GLY A 1 99 ? 9.078 -8.859 -5.281 1 92.44 99 GLY A C 1
ATOM 752 O O . GLY A 1 99 ? 8.992 -10.086 -5.402 1 92.44 99 GLY A O 1
ATOM 753 N N . THR A 1 100 ? 9.742 -8.18 -4.312 1 92.25 100 THR A N 1
ATOM 754 C CA . THR A 1 100 ? 10.305 -8.945 -3.203 1 92.25 100 THR A CA 1
ATOM 755 C C . THR A 1 100 ? 9.539 -8.664 -1.913 1 92.25 100 THR A C 1
ATOM 757 O O . THR A 1 100 ? 9.758 -9.336 -0.899 1 92.25 100 THR A O 1
ATOM 760 N N . ARG A 1 101 ? 8.688 -7.703 -1.943 1 92.06 101 ARG A N 1
ATOM 761 C CA . ARG A 1 101 ? 7.816 -7.391 -0.812 1 92.06 101 ARG A CA 1
ATOM 762 C C . ARG A 1 101 ? 6.578 -6.629 -1.267 1 92.06 101 ARG A C 1
ATOM 764 O O . ARG A 1 101 ? 6.656 -5.781 -2.156 1 92.06 101 ARG A O 1
ATOM 771 N N . PHE A 1 102 ? 5.465 -7.008 -0.791 1 93.19 102 PHE A N 1
ATOM 772 C CA . PHE A 1 102 ? 4.191 -6.336 -1.025 1 93.19 102 PHE A CA 1
ATOM 773 C C . PHE A 1 102 ? 3.357 -6.297 0.249 1 93.19 102 PHE A C 1
ATOM 775 O O . PHE A 1 102 ? 3.504 -7.16 1.118 1 93.19 102 PHE A O 1
ATOM 782 N N . SER A 1 103 ? 2.627 -5.34 0.338 1 91.94 103 SER A N 1
ATOM 783 C CA . SER A 1 103 ? 1.534 -5.285 1.304 1 91.94 103 SER A CA 1
ATOM 784 C C . SER A 1 103 ? 0.22 -4.906 0.63 1 91.94 103 SER A C 1
ATOM 786 O O . SER A 1 103 ? 0.193 -4.039 -0.246 1 91.94 103 SER A O 1
ATOM 788 N N . VAL A 1 104 ? -0.764 -5.648 0.95 1 89.75 104 VAL A N 1
ATOM 789 C CA . VAL A 1 104 ? -2.053 -5.398 0.312 1 89.75 104 VAL A CA 1
ATOM 790 C C . VAL A 1 104 ? -3.148 -5.324 1.373 1 89.75 104 VAL A C 1
ATOM 792 O O . VAL A 1 104 ? -3.008 -5.891 2.461 1 89.75 104 VAL A O 1
ATOM 795 N N . GLY A 1 105 ? -4.23 -4.594 1.011 1 85.75 105 GLY A N 1
ATOM 796 C CA . GLY A 1 105 ? -5.352 -4.398 1.917 1 85.75 105 GLY A CA 1
ATOM 797 C C . GLY A 1 105 ? -5.348 -3.037 2.584 1 85.75 105 GLY A C 1
ATOM 798 O O . GLY A 1 105 ? -4.391 -2.273 2.443 1 85.75 105 GLY A O 1
ATOM 799 N N . SER A 1 106 ? -6.344 -2.762 3.445 1 83.25 106 SER A N 1
ATOM 800 C CA . SER A 1 106 ? -6.539 -1.456 4.07 1 83.25 106 SER A CA 1
ATOM 801 C C . SER A 1 106 ? -5.441 -1.158 5.082 1 83.25 106 SER A C 1
ATOM 803 O O . SER A 1 106 ? -5.125 0.006 5.34 1 83.25 106 SER A O 1
ATOM 805 N N . GLY A 1 107 ? -4.852 -2.18 5.617 1 86.12 107 GLY A N 1
ATOM 806 C CA . GLY A 1 107 ? -3.789 -2.018 6.598 1 86.12 107 GLY A CA 1
ATOM 807 C C . GLY A 1 107 ? -2.416 -1.871 5.969 1 86.12 107 GLY A C 1
ATOM 808 O O . GLY A 1 107 ? -1.42 -1.698 6.676 1 86.12 107 GLY A O 1
ATOM 809 N N . SER A 1 108 ? -2.377 -1.767 4.684 1 90.38 108 SER A N 1
ATOM 810 C CA . SER A 1 108 ? -1.122 -1.848 3.943 1 90.38 108 SER A CA 1
ATOM 811 C C . SER A 1 108 ? -0.173 -0.722 4.34 1 90.38 108 SER A C 1
ATOM 813 O O . SER A 1 108 ? 1.026 -0.948 4.52 1 90.38 108 SER A O 1
ATOM 815 N N . PRO A 1 109 ? -0.646 0.542 4.539 1 88.69 109 PRO A N 1
ATOM 816 C CA . PRO A 1 109 ? 0.297 1.6 4.91 1 88.69 109 PRO A CA 1
ATOM 817 C C . PRO A 1 109 ? 0.994 1.328 6.242 1 88.69 109 PRO A C 1
ATOM 819 O O . PRO A 1 109 ? 2.176 1.646 6.398 1 88.69 109 PRO A O 1
ATOM 822 N N . TYR A 1 110 ? 0.303 0.671 7.098 1 88.75 110 TYR A N 1
ATOM 823 C CA . TYR A 1 110 ? 0.875 0.344 8.398 1 88.75 110 TYR A CA 1
ATOM 824 C C . TYR A 1 110 ? 1.878 -0.797 8.281 1 88.75 110 TYR A C 1
ATOM 826 O O . TYR A 1 110 ? 2.934 -0.772 8.922 1 88.75 110 TYR A O 1
ATOM 834 N N . ALA A 1 111 ? 1.467 -1.747 7.488 1 91.81 111 ALA A N 1
ATOM 835 C CA . ALA A 1 111 ? 2.383 -2.863 7.266 1 91.81 111 ALA A CA 1
ATOM 836 C C . ALA A 1 111 ? 3.682 -2.387 6.621 1 91.81 111 ALA A C 1
ATOM 838 O O . ALA A 1 111 ? 4.77 -2.818 7.008 1 91.81 111 ALA A O 1
ATOM 839 N N . TYR A 1 112 ? 3.59 -1.511 5.707 1 91.69 112 TYR A N 1
ATOM 840 C CA . TYR A 1 112 ? 4.773 -1.009 5.02 1 91.69 112 TYR A CA 1
ATOM 841 C C . TYR A 1 112 ? 5.664 -0.219 5.973 1 91.69 112 TYR A C 1
ATOM 843 O O . TYR A 1 112 ? 6.891 -0.223 5.836 1 91.69 112 TYR A O 1
ATOM 851 N N . GLY A 1 113 ? 5.02 0.501 6.891 1 88.06 113 GLY A N 1
ATOM 852 C CA . GLY A 1 113 ? 5.836 1.163 7.895 1 88.06 113 GLY A CA 1
ATOM 853 C C . GLY A 1 113 ? 6.781 0.219 8.609 1 88.06 113 GLY A C 1
ATOM 854 O O . GLY A 1 113 ? 7.961 0.533 8.797 1 88.06 113 GLY A O 1
ATOM 855 N N . VAL A 1 114 ? 6.281 -0.924 8.945 1 90.25 114 VAL A N 1
ATOM 856 C CA . VAL A 1 114 ? 7.062 -1.942 9.641 1 90.25 114 VAL A CA 1
ATOM 857 C C . VAL A 1 114 ? 8.086 -2.549 8.688 1 90.25 114 VAL A C 1
ATOM 859 O O . VAL A 1 114 ? 9.258 -2.709 9.039 1 90.25 114 VAL A O 1
ATOM 862 N N . LEU A 1 115 ? 7.711 -2.818 7.473 1 92.75 115 LEU A N 1
ATOM 863 C CA . LEU A 1 115 ? 8.578 -3.443 6.484 1 92.75 115 LEU A CA 1
ATOM 864 C C . LEU A 1 115 ? 9.727 -2.516 6.105 1 92.75 115 LEU A C 1
ATOM 866 O O . LEU A 1 115 ? 10.875 -2.959 5.969 1 92.75 115 LEU A O 1
ATOM 870 N N . ASP A 1 116 ? 9.438 -1.304 5.957 1 85.5 116 ASP A N 1
ATOM 871 C CA . ASP A 1 116 ? 10.445 -0.325 5.562 1 85.5 116 ASP A CA 1
ATOM 872 C C . ASP A 1 116 ? 11.562 -0.243 6.598 1 85.5 116 ASP A C 1
ATOM 874 O O . ASP A 1 116 ? 12.734 -0.068 6.242 1 85.5 116 ASP A O 1
ATOM 878 N N . SER A 1 117 ? 11.164 -0.45 7.781 1 86.88 117 SER A N 1
ATOM 879 C CA . SER A 1 117 ? 12.133 -0.289 8.859 1 86.88 117 SER A CA 1
ATOM 880 C C . SER A 1 117 ? 12.859 -1.597 9.141 1 86.88 117 SER A C 1
ATOM 882 O O . SER A 1 117 ? 13.969 -1.589 9.688 1 86.88 117 SER A O 1
ATOM 884 N N . GLY A 1 118 ? 12.289 -2.697 8.758 1 91.25 118 GLY A N 1
ATOM 885 C CA . GLY A 1 118 ? 12.828 -3.947 9.258 1 91.25 118 GLY A CA 1
ATOM 886 C C . GLY A 1 118 ? 13.297 -4.887 8.164 1 91.25 118 GLY A C 1
ATOM 887 O O . GLY A 1 118 ? 14.039 -5.832 8.422 1 91.25 118 GLY A O 1
ATOM 888 N N . TYR A 1 119 ? 12.938 -4.719 6.938 1 93.12 119 TYR A N 1
ATOM 889 C CA . TYR A 1 119 ? 13.203 -5.676 5.871 1 93.12 119 TYR A CA 1
ATOM 890 C C . TYR A 1 119 ? 14.672 -5.621 5.449 1 93.12 119 TYR A C 1
ATOM 892 O O . TYR A 1 119 ? 15.219 -4.539 5.219 1 93.12 119 TYR A O 1
ATOM 900 N N . ARG A 1 120 ? 15.242 -6.801 5.398 1 92.81 120 ARG A N 1
ATOM 901 C CA . ARG A 1 120 ? 16.578 -7.012 4.84 1 92.81 120 ARG A CA 1
ATOM 902 C C . ARG A 1 120 ? 16.609 -8.242 3.947 1 92.81 120 ARG A C 1
ATOM 904 O O . ARG A 1 120 ? 15.977 -9.258 4.262 1 92.81 120 ARG A O 1
ATOM 911 N N . TYR A 1 121 ? 17.391 -8.188 2.926 1 88.69 121 TYR A N 1
ATOM 912 C CA . TYR A 1 121 ? 17.438 -9.273 1.95 1 88.69 121 TYR A CA 1
ATOM 913 C C . TYR A 1 121 ? 18.031 -10.539 2.566 1 88.69 121 TYR A C 1
ATOM 915 O O . TYR A 1 121 ? 17.672 -11.648 2.178 1 88.69 121 TYR A O 1
ATOM 923 N N . ASP A 1 122 ? 18.859 -10.422 3.576 1 93.44 122 ASP A N 1
ATOM 924 C CA . ASP A 1 122 ? 19.609 -11.547 4.113 1 93.44 122 ASP A CA 1
ATOM 925 C C . ASP A 1 122 ? 19 -12.031 5.434 1 93.44 122 ASP A C 1
ATOM 927 O O . ASP A 1 122 ? 19.719 -12.562 6.289 1 93.44 122 ASP A O 1
ATOM 931 N N . MET A 1 123 ? 17.781 -12 5.59 1 95.56 123 MET A N 1
ATOM 932 C CA . MET A 1 123 ? 17.125 -12.414 6.828 1 95.56 123 MET A CA 1
ATOM 933 C C . MET A 1 123 ? 16.969 -13.938 6.883 1 95.56 123 MET A C 1
ATOM 935 O O . MET A 1 123 ? 16.781 -14.578 5.852 1 95.56 123 MET A O 1
ATOM 939 N N . SER A 1 124 ? 17.078 -14.469 8.086 1 97 124 SER A N 1
ATOM 940 C CA . SER A 1 124 ? 16.703 -15.859 8.289 1 97 124 SER A CA 1
ATOM 941 C C . SER A 1 124 ? 15.18 -16.031 8.195 1 97 124 SER A C 1
ATOM 943 O O . SER A 1 124 ? 14.438 -15.055 8.25 1 97 124 SER A O 1
ATOM 945 N N . VAL A 1 125 ? 14.781 -17.266 8.086 1 96.25 125 VAL A N 1
ATOM 946 C CA . VAL A 1 125 ? 13.352 -17.547 8.039 1 96.25 125 VAL A CA 1
ATOM 947 C C . VAL A 1 125 ? 12.68 -17.078 9.32 1 96.25 125 VAL A C 1
ATOM 949 O O . VAL A 1 125 ? 11.586 -16.516 9.289 1 96.25 125 VAL A O 1
ATOM 952 N N . GLU A 1 126 ? 13.352 -17.266 10.453 1 96.56 126 GLU A N 1
ATOM 953 C CA . GLU A 1 126 ? 12.812 -16.859 11.75 1 96.56 126 GLU A CA 1
ATOM 954 C C . GLU A 1 126 ? 12.688 -15.336 11.852 1 96.56 126 GLU A C 1
ATOM 956 O O . GLU A 1 126 ? 11.68 -14.82 12.336 1 96.56 126 GLU A O 1
ATOM 961 N N . GLU A 1 127 ? 13.719 -14.641 11.438 1 96.56 127 GLU A N 1
ATOM 962 C CA . GLU A 1 127 ? 13.695 -13.18 11.422 1 96.56 127 GLU A CA 1
ATOM 963 C C . GLU A 1 127 ? 12.57 -12.656 10.516 1 96.56 127 GLU A C 1
ATOM 965 O O . GLU A 1 127 ? 11.859 -11.727 10.891 1 96.56 127 GLU A O 1
ATOM 970 N N . ALA A 1 128 ? 12.469 -13.242 9.328 1 96.69 128 ALA A N 1
ATOM 971 C CA . ALA A 1 128 ? 11.438 -12.844 8.367 1 96.69 128 ALA A CA 1
ATOM 972 C C . ALA A 1 128 ? 10.039 -13.102 8.914 1 96.69 128 ALA A C 1
ATOM 974 O O . ALA A 1 128 ? 9.141 -12.281 8.742 1 96.69 128 ALA A O 1
ATOM 975 N N . ALA A 1 129 ? 9.914 -14.219 9.57 1 95.81 129 ALA A N 1
ATOM 976 C CA . ALA A 1 129 ? 8.625 -14.57 10.164 1 95.81 129 ALA A CA 1
ATOM 977 C C . ALA A 1 129 ? 8.219 -13.555 11.234 1 95.81 129 ALA A C 1
ATOM 979 O O . ALA A 1 129 ? 7.059 -13.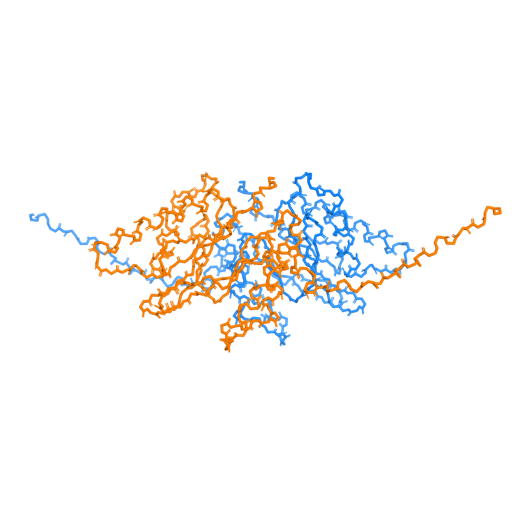148 11.305 1 95.81 129 ALA A O 1
ATOM 980 N N . GLU A 1 130 ? 9.164 -13.164 12.039 1 95.12 130 GLU A N 1
ATOM 981 C CA . GLU A 1 130 ? 8.898 -12.18 13.086 1 95.12 130 GLU A CA 1
ATOM 982 C C . GLU A 1 130 ? 8.531 -10.828 12.484 1 95.12 130 GLU A C 1
ATOM 984 O O . GLU A 1 130 ? 7.609 -10.156 12.953 1 95.12 130 GLU A O 1
ATOM 989 N N . LEU A 1 131 ? 9.266 -10.445 11.5 1 95.31 131 LEU A N 1
ATOM 990 C CA . LEU A 1 131 ? 8.953 -9.195 10.812 1 95.31 131 LEU A CA 1
ATOM 991 C C . LEU A 1 131 ? 7.551 -9.242 10.219 1 95.31 131 LEU A C 1
ATOM 993 O O . LEU A 1 131 ? 6.801 -8.266 10.32 1 95.31 131 LEU A O 1
ATOM 997 N N . ALA A 1 132 ? 7.199 -10.375 9.586 1 94.62 132 ALA A N 1
ATOM 998 C CA . ALA A 1 132 ? 5.871 -10.555 9.008 1 94.62 132 ALA A CA 1
ATOM 999 C C . ALA A 1 132 ? 4.789 -10.461 10.086 1 94.62 132 ALA A C 1
ATOM 1001 O O . ALA A 1 132 ? 3.768 -9.805 9.891 1 94.62 132 ALA A O 1
ATOM 1002 N N . ARG A 1 133 ? 5.043 -11.094 11.172 1 92.31 133 ARG A N 1
ATOM 1003 C CA . ARG A 1 133 ? 4.098 -11.062 12.281 1 92.31 133 ARG A CA 1
ATOM 1004 C C . ARG A 1 133 ? 3.863 -9.641 12.766 1 92.31 133 ARG A C 1
ATOM 1006 O O . ARG A 1 133 ? 2.721 -9.234 12.992 1 92.31 133 ARG A O 1
ATOM 1013 N N . ARG A 1 134 ? 4.906 -8.906 12.938 1 91.56 134 ARG A N 1
ATOM 1014 C CA . ARG A 1 134 ? 4.82 -7.52 13.367 1 91.56 134 ARG A CA 1
ATOM 1015 C C . ARG A 1 134 ? 4.066 -6.672 12.352 1 91.56 134 ARG A C 1
ATOM 1017 O O . ARG A 1 134 ? 3.258 -5.816 12.719 1 91.56 134 ARG A O 1
ATOM 1024 N N . ALA A 1 135 ? 4.41 -6.895 11.102 1 91.94 135 ALA A N 1
ATOM 1025 C CA . ALA A 1 135 ? 3.758 -6.137 10.039 1 91.94 135 ALA A CA 1
ATOM 1026 C C . ALA A 1 135 ? 2.254 -6.398 10.023 1 91.94 135 ALA A C 1
ATOM 1028 O O . ALA A 1 135 ? 1.456 -5.465 9.914 1 91.94 135 ALA A O 1
ATOM 1029 N N . ILE A 1 136 ? 1.843 -7.652 10.172 1 89.75 136 ILE A N 1
ATOM 1030 C CA . ILE A 1 136 ? 0.432 -8.023 10.18 1 89.75 136 ILE A CA 1
ATOM 1031 C C . ILE A 1 136 ? -0.252 -7.422 11.406 1 89.75 136 ILE A C 1
ATOM 1033 O O . ILE A 1 136 ? -1.366 -6.902 11.305 1 89.75 136 ILE A O 1
ATOM 1037 N N . TYR A 1 137 ? 0.394 -7.48 12.508 1 87.56 137 TYR A N 1
ATOM 1038 C CA . TYR A 1 137 ? -0.148 -6.914 13.734 1 87.56 137 TYR A CA 1
ATOM 1039 C C . TYR A 1 137 ? -0.471 -5.434 13.555 1 87.56 137 TYR A C 1
ATOM 1041 O O . TYR A 1 137 ? -1.574 -4.988 13.883 1 87.56 137 TYR A O 1
ATOM 1049 N N . HIS A 1 138 ? 0.469 -4.703 13.047 1 86.5 138 HIS A N 1
ATOM 1050 C CA . HIS A 1 138 ? 0.289 -3.264 12.883 1 86.5 138 HIS A CA 1
ATOM 1051 C C . HIS A 1 138 ? -0.787 -2.959 11.852 1 86.5 138 HIS A C 1
ATOM 1053 O O . HIS A 1 138 ? -1.477 -1.94 11.945 1 86.5 138 HIS A O 1
ATOM 1059 N N . ALA A 1 139 ? -0.896 -3.832 10.891 1 86.25 139 ALA A N 1
ATOM 1060 C CA . ALA A 1 139 ? -1.91 -3.652 9.852 1 86.25 139 ALA A CA 1
ATOM 1061 C C . ALA A 1 139 ? -3.305 -3.959 10.391 1 86.25 139 ALA A C 1
ATOM 1063 O O . ALA A 1 139 ? -4.285 -3.332 9.984 1 86.25 139 ALA A O 1
ATOM 1064 N N . THR A 1 140 ? -3.479 -4.953 11.273 1 76.75 140 THR A N 1
ATOM 1065 C CA . THR A 1 140 ? -4.766 -5.473 11.727 1 76.75 140 THR A CA 1
ATOM 1066 C C . THR A 1 140 ? -5.234 -4.742 12.977 1 76.75 140 THR A C 1
ATOM 1068 O O . THR A 1 140 ? -6.438 -4.609 13.211 1 76.75 140 THR A O 1
ATOM 1071 N N . PHE A 1 141 ? -4.402 -4.512 13.883 1 62 141 PHE A N 1
ATOM 1072 C CA . PHE A 1 141 ? -4.797 -3.914 15.148 1 62 141 PHE A CA 1
ATOM 1073 C C . PHE A 1 141 ? -5.598 -2.637 14.922 1 62 141 PHE A C 1
ATOM 1075 O O . PHE A 1 141 ? -6.551 -2.355 15.648 1 62 141 PHE A O 1
ATOM 1082 N N . ARG A 1 142 ? -5.262 -1.963 14.008 1 57.59 142 ARG A N 1
ATOM 1083 C CA . ARG A 1 142 ? -5.879 -0.657 13.797 1 57.59 142 ARG A CA 1
ATOM 1084 C C . ARG A 1 142 ? -7.203 -0.791 13.055 1 57.59 142 ARG A C 1
ATOM 1086 O O . ARG A 1 142 ? -8.102 0.036 13.219 1 57.59 142 ARG A O 1
ATOM 1093 N N . ASP A 1 143 ? -7.059 -1.86 12.219 1 55.53 143 ASP A N 1
ATOM 1094 C CA . ASP A 1 143 ? -8.336 -2.117 11.555 1 55.53 143 ASP A CA 1
ATOM 1095 C C . ASP A 1 143 ? -9.336 -2.754 12.516 1 55.53 143 ASP A C 1
ATOM 1097 O O . ASP A 1 143 ? -9.328 -3.973 12.711 1 55.53 143 ASP A O 1
ATOM 1101 N N . GLY A 1 144 ? -9.648 -2.01 13.617 1 49.97 144 GLY A N 1
ATOM 1102 C CA . GLY A 1 144 ? -10.602 -2.502 14.609 1 49.97 144 GLY A CA 1
ATOM 1103 C C . GLY A 1 144 ? -11.398 -3.695 14.117 1 49.97 144 GLY A C 1
ATOM 1104 O O . GLY A 1 144 ? -11.953 -4.449 14.922 1 49.97 144 GLY A O 1
ATOM 1105 N N . ALA A 1 145 ? -11.672 -3.607 12.898 1 46.31 145 ALA A N 1
ATOM 1106 C CA . ALA A 1 145 ? -12.555 -4.652 12.375 1 46.31 145 ALA A CA 1
ATOM 1107 C C . ALA A 1 145 ? -11.82 -5.992 12.289 1 46.31 145 ALA A C 1
ATOM 1109 O O . ALA A 1 145 ? -12.453 -7.043 12.164 1 46.31 145 ALA A O 1
ATOM 1110 N N . SER A 1 146 ? -10.477 -5.934 12.18 1 49.97 146 SER A N 1
ATOM 1111 C CA . SER A 1 146 ? -9.891 -7.227 11.859 1 49.97 146 SER A CA 1
ATOM 1112 C C . SER A 1 146 ? -9.516 -7.992 13.125 1 49.97 146 SER A C 1
ATOM 1114 O O . SER A 1 146 ? -8.523 -7.668 13.773 1 49.97 146 SER A O 1
ATOM 1116 N N . GLY A 1 147 ? -10.344 -7.863 14.227 1 53.69 147 GLY A N 1
ATOM 1117 C CA . GLY A 1 147 ? -10.188 -8.969 15.156 1 53.69 147 GLY A CA 1
ATOM 1118 C C . GLY A 1 147 ? -9.695 -10.242 14.492 1 53.69 147 GLY A C 1
ATOM 1119 O O . GLY A 1 147 ? -9.883 -10.438 13.289 1 53.69 147 GLY A O 1
ATOM 1120 N N . GLY A 1 148 ? -8.234 -10.539 14.477 1 70.88 148 GLY A N 1
ATOM 1121 C CA . GLY A 1 148 ? -8.008 -11.719 13.648 1 70.88 148 GLY A CA 1
ATOM 1122 C C . GLY A 1 148 ? -6.691 -12.414 13.953 1 70.88 148 GLY A C 1
ATOM 1123 O O . GLY A 1 148 ? -6.082 -12.18 15 1 70.88 148 GLY A O 1
ATOM 1124 N N . VAL A 1 149 ? -6.547 -13.438 13.375 1 77.31 149 VAL A N 1
ATOM 1125 C CA . VAL A 1 149 ? -5.379 -14.305 13.492 1 77.31 149 VAL A CA 1
ATOM 1126 C C . VAL A 1 149 ? -4.305 -13.867 12.5 1 77.31 149 VAL A C 1
ATOM 1128 O O . VAL A 1 149 ? -4.594 -13.672 11.312 1 77.31 149 VAL A O 1
ATOM 1131 N N . ALA A 1 150 ? -3.119 -13.477 13.117 1 87.56 150 ALA A N 1
ATOM 1132 C CA . ALA A 1 150 ? -1.957 -13.25 12.258 1 87.56 150 ALA A CA 1
ATOM 1133 C C . ALA A 1 150 ? -1.315 -14.578 11.852 1 87.56 150 ALA A C 1
ATOM 1135 O O . ALA A 1 150 ? -0.617 -15.203 12.648 1 87.56 150 ALA A O 1
ATOM 1136 N N . SER A 1 151 ? -1.543 -15 10.625 1 91.44 151 SER A N 1
ATOM 1137 C CA . SER A 1 151 ? -0.96 -16.234 10.117 1 91.44 151 SER A CA 1
ATOM 1138 C C . SER A 1 151 ? 0.3 -15.961 9.305 1 91.44 151 SER A C 1
ATOM 1140 O O . SER A 1 151 ? 0.307 -15.086 8.438 1 91.44 151 SER A O 1
ATOM 1142 N N . VAL A 1 152 ? 1.346 -16.703 9.633 1 95.12 152 VAL A N 1
ATOM 1143 C CA . VAL A 1 152 ? 2.615 -16.578 8.922 1 95.12 152 VAL A CA 1
ATOM 1144 C C . VAL A 1 152 ? 2.961 -17.891 8.234 1 95.12 152 VAL A C 1
ATOM 1146 O O . VAL A 1 152 ? 2.916 -18.953 8.852 1 95.12 152 VAL A O 1
ATOM 1149 N N . TYR A 1 153 ? 3.225 -17.797 6.926 1 96.94 153 TYR A N 1
ATOM 1150 C CA . TYR A 1 153 ? 3.605 -18.953 6.121 1 96.94 153 TYR A CA 1
ATOM 1151 C C . TYR A 1 153 ? 5.012 -18.781 5.559 1 96.94 153 TYR A C 1
ATOM 1153 O O . TYR A 1 153 ? 5.465 -17.656 5.32 1 96.94 153 TYR A O 1
ATOM 1161 N N . HIS A 1 154 ? 5.715 -19.875 5.391 1 97.88 154 HIS A N 1
ATOM 1162 C CA . HIS A 1 154 ? 6.996 -19.922 4.695 1 97.88 154 HIS A CA 1
ATOM 1163 C C . HIS A 1 154 ? 6.891 -20.734 3.408 1 97.88 154 HIS A C 1
ATOM 1165 O O . HIS A 1 154 ? 6.379 -21.859 3.42 1 97.88 154 HIS A O 1
ATOM 1171 N N . VAL A 1 155 ? 7.254 -20.156 2.328 1 97.94 155 VAL A N 1
ATOM 1172 C CA . VAL A 1 155 ? 7.305 -20.859 1.046 1 97.94 155 VAL A CA 1
ATOM 1173 C C . VAL A 1 155 ? 8.75 -21.219 0.709 1 97.94 155 VAL A C 1
ATOM 1175 O O . VAL A 1 155 ? 9.602 -20.328 0.576 1 97.94 155 VAL A O 1
ATOM 1178 N N . GLY A 1 156 ? 8.992 -22.484 0.59 1 97.12 156 GLY A N 1
ATOM 1179 C CA . GLY A 1 156 ? 10.32 -22.984 0.26 1 97.12 156 GLY A CA 1
ATOM 1180 C C . GLY A 1 156 ? 10.312 -23.953 -0.912 1 97.12 156 GLY A C 1
ATOM 1181 O O . GLY A 1 156 ? 9.297 -24.109 -1.585 1 97.12 156 GLY A O 1
ATOM 1182 N N . PRO A 1 157 ? 11.492 -24.516 -1.214 1 97.06 157 PRO A N 1
ATOM 1183 C CA . PRO A 1 157 ? 11.633 -25.406 -2.367 1 97.06 157 PRO A CA 1
ATOM 1184 C C . PRO A 1 157 ? 10.734 -26.641 -2.273 1 97.06 157 PRO A C 1
ATOM 1186 O O . PRO A 1 157 ? 10.398 -27.234 -3.297 1 97.06 157 PRO A O 1
ATOM 1189 N N . ASN A 1 158 ? 10.32 -27.047 -1.104 1 96.88 158 ASN A N 1
ATOM 1190 C CA . ASN A 1 158 ? 9.516 -28.25 -0.91 1 96.88 158 ASN A CA 1
ATOM 1191 C C . ASN A 1 158 ? 8.047 -27.906 -0.655 1 96.88 158 ASN A C 1
ATOM 1193 O O . ASN A 1 158 ? 7.289 -28.75 -0.169 1 96.88 158 ASN A O 1
ATOM 1197 N N . GLY A 1 159 ? 7.691 -26.672 -0.911 1 97.5 159 GLY A N 1
ATOM 1198 C CA . GLY A 1 159 ? 6.32 -26.25 -0.68 1 97.5 159 GLY A CA 1
ATOM 1199 C C . GLY A 1 159 ? 6.188 -25.25 0.459 1 97.5 159 GLY A C 1
ATOM 1200 O O . GLY A 1 159 ? 7.188 -24.703 0.936 1 97.5 159 GLY A O 1
ATOM 1201 N N . TRP A 1 160 ? 4.961 -24.938 0.801 1 97.25 160 TRP A N 1
ATOM 1202 C CA . TRP A 1 160 ? 4.766 -23.953 1.855 1 97.25 160 TRP A CA 1
ATOM 1203 C C . TRP A 1 160 ? 4.422 -24.625 3.18 1 97.25 160 TRP A C 1
ATOM 1205 O O . TRP A 1 160 ? 3.912 -25.75 3.195 1 97.25 160 TRP A O 1
ATOM 1215 N N . THR A 1 161 ? 4.762 -24 4.285 1 97.12 161 THR A N 1
ATOM 1216 C CA . THR A 1 161 ? 4.434 -24.422 5.641 1 97.12 161 THR A CA 1
ATOM 1217 C C . THR A 1 161 ? 3.904 -23.25 6.461 1 97.12 161 THR A C 1
ATOM 1219 O O . THR A 1 161 ? 4.41 -22.141 6.359 1 97.12 161 THR A O 1
ATOM 1222 N N . LYS A 1 162 ? 2.887 -23.516 7.219 1 95.25 162 LYS A N 1
ATOM 1223 C CA . LYS A 1 162 ? 2.402 -22.516 8.164 1 95.25 162 LYS A CA 1
ATOM 1224 C C . LYS A 1 162 ? 3.293 -22.453 9.398 1 95.25 162 LYS A C 1
ATOM 1226 O O . LYS A 1 162 ? 3.455 -23.453 10.109 1 95.25 162 LYS A O 1
ATOM 1231 N N . LEU A 1 163 ? 3.855 -21.312 9.688 1 95.06 163 LEU A N 1
ATOM 1232 C CA . LEU A 1 163 ? 4.797 -21.172 10.789 1 95.06 163 LEU A CA 1
ATOM 1233 C C . LEU A 1 163 ? 4.074 -20.797 12.078 1 95.06 163 LEU A C 1
ATOM 1235 O O . LEU A 1 163 ? 4.488 -21.203 13.164 1 95.06 163 LEU A O 1
ATOM 1239 N N . SER A 1 164 ? 3.027 -19.969 11.906 1 89.81 164 SER A N 1
ATOM 1240 C CA . SER A 1 164 ? 2.309 -19.531 13.102 1 89.81 164 SER A CA 1
ATOM 1241 C C . SER A 1 164 ? 0.941 -18.969 12.742 1 89.81 164 SER A C 1
ATOM 1243 O O . SER A 1 164 ? 0.681 -18.641 11.578 1 89.81 164 SER A O 1
ATOM 1245 N N . GLY A 1 165 ? 0.05 -18.969 13.711 1 86.94 165 GLY A N 1
ATOM 1246 C CA . GLY A 1 165 ? -1.254 -18.328 13.734 1 86.94 165 GLY A CA 1
ATOM 1247 C C . GLY A 1 165 ? -1.593 -17.703 15.078 1 86.94 165 GLY A C 1
ATOM 1248 O O . GLY A 1 165 ? -2.191 -18.359 15.93 1 86.94 165 GLY A O 1
ATOM 1249 N N . ASP A 1 166 ? -1.276 -16.453 15.195 1 79.56 166 ASP A N 1
ATOM 1250 C CA . ASP A 1 166 ? -1.389 -15.805 16.5 1 79.56 166 ASP A CA 1
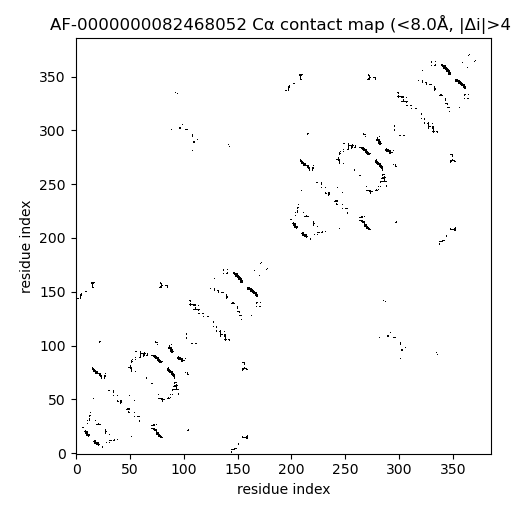ATOM 1251 C C . ASP A 1 166 ? -2.615 -14.898 16.547 1 79.56 166 ASP A C 1
ATOM 1253 O O . ASP A 1 166 ? -2.951 -14.234 15.57 1 79.56 166 ASP A O 1
ATOM 1257 N N . ASP A 1 167 ? -3.244 -15.055 17.734 1 77.81 167 ASP A N 1
ATOM 1258 C CA . ASP A 1 167 ? -4.301 -14.078 17.969 1 77.81 167 ASP A CA 1
ATOM 1259 C C . ASP A 1 167 ? -3.738 -12.656 18 1 77.81 167 ASP A C 1
ATOM 1261 O O . ASP A 1 167 ? -2.805 -12.375 18.766 1 77.81 167 ASP A O 1
ATOM 1265 N N . VAL A 1 168 ? -4.266 -11.766 17.266 1 78 168 VAL A N 1
ATOM 1266 C CA . VAL A 1 168 ? -3.73 -10.414 17.141 1 78 168 VAL A CA 1
ATOM 1267 C C . VAL A 1 168 ? -3.875 -9.672 18.453 1 78 168 VAL A C 1
ATOM 1269 O O . VAL A 1 168 ? -3.025 -8.852 18.812 1 78 168 VAL A O 1
ATOM 1272 N N . GLY A 1 169 ? -5.02 -9.93 19.172 1 72 169 GLY A N 1
ATOM 1273 C CA . GLY A 1 169 ? -5.164 -9.344 20.5 1 72 169 GLY A CA 1
ATOM 1274 C C . GLY A 1 169 ? -4.027 -9.711 21.438 1 72 169 GLY A C 1
ATOM 1275 O O . GLY A 1 169 ? -3.516 -8.852 22.156 1 72 169 GLY A O 1
ATOM 1276 N N . GLU A 1 170 ? -3.639 -10.945 21.391 1 72.19 170 GLU A N 1
ATOM 1277 C CA . GLU A 1 170 ? -2.535 -11.422 22.219 1 72.19 170 GLU A CA 1
ATOM 1278 C C . GLU A 1 170 ? -1.208 -10.812 21.781 1 72.19 170 GLU A C 1
ATOM 1280 O O . GLU A 1 170 ? -0.34 -10.531 22.609 1 72.19 170 GLU A O 1
ATOM 1285 N N . LEU A 1 171 ? -1.119 -10.57 20.547 1 73.19 171 LEU A N 1
ATOM 1286 C CA . LEU A 1 171 ? 0.094 -9.953 20.031 1 73.19 171 LEU A CA 1
ATOM 1287 C C . LEU A 1 171 ? 0.224 -8.516 20.516 1 73.19 171 LEU A C 1
ATOM 1289 O O . LEU A 1 171 ? 1.337 -8.008 20.672 1 73.19 171 LEU A O 1
ATOM 1293 N N . HIS A 1 172 ? -0.912 -7.891 20.688 1 71.44 172 HIS A N 1
ATOM 1294 C CA . HIS A 1 172 ? -0.878 -6.535 21.219 1 71.44 172 HIS A CA 1
ATOM 1295 C C . HIS A 1 172 ? -0.154 -6.488 22.562 1 71.44 172 HIS A C 1
ATOM 1297 O O . HIS A 1 172 ? 0.647 -5.586 22.812 1 71.44 172 HIS A O 1
ATOM 1303 N N . TYR A 1 173 ? -0.46 -7.449 23.344 1 66.44 173 TYR A N 1
ATOM 1304 C CA . TYR A 1 173 ? 0.173 -7.512 24.656 1 66.44 173 TYR A CA 1
ATOM 1305 C C . TYR A 1 173 ? 1.666 -7.793 24.531 1 66.44 173 TYR A C 1
ATOM 1307 O O . TYR A 1 173 ? 2.469 -7.289 25.312 1 66.44 173 TYR A O 1
ATOM 1315 N N . LYS A 1 174 ? 2.016 -8.5 23.578 1 67.31 174 LYS A N 1
ATOM 1316 C CA . LYS A 1 174 ? 3.416 -8.844 23.344 1 67.31 174 LYS A CA 1
ATOM 1317 C C . LYS A 1 174 ? 4.207 -7.629 22.859 1 67.31 174 LYS A C 1
ATOM 1319 O O . LYS A 1 174 ? 5.328 -7.391 23.328 1 67.31 174 LYS A O 1
ATOM 1324 N N . TYR A 1 175 ? 3.611 -6.867 21.984 1 70.75 175 TYR A N 1
ATOM 1325 C CA . TYR A 1 175 ? 4.367 -5.781 21.359 1 70.75 175 TYR A CA 1
ATOM 1326 C C . TYR A 1 175 ? 4.211 -4.488 22.156 1 70.75 175 TYR A C 1
ATOM 1328 O O . TYR A 1 175 ? 5.043 -3.584 22.062 1 70.75 175 TYR A O 1
ATOM 1336 N N . TYR A 1 176 ? 3.123 -4.246 22.797 1 63.47 176 TYR A N 1
ATOM 1337 C CA . TYR A 1 176 ? 2.885 -3.113 23.672 1 63.47 176 TYR A CA 1
ATOM 1338 C C . TYR A 1 176 ? 2.484 -3.584 25.062 1 63.47 176 TYR A C 1
ATOM 1340 O O . TYR A 1 176 ? 1.309 -3.523 25.438 1 63.47 176 TYR A O 1
ATOM 1348 N N . PRO A 1 177 ? 3.457 -4.125 25.641 1 49.22 177 PRO A N 1
ATOM 1349 C CA . PRO A 1 177 ? 3.086 -4.574 26.984 1 49.22 177 PRO A CA 1
ATOM 1350 C C . PRO A 1 177 ? 2.514 -3.451 27.844 1 49.22 177 PRO A C 1
ATOM 1352 O O . PRO A 1 177 ? 2.926 -2.297 27.719 1 49.22 177 PRO A O 1
ATOM 1355 N N . VAL A 1 178 ? 1.225 -3.406 27.844 1 42.28 178 VAL A N 1
ATOM 1356 C CA . VAL A 1 178 ? 0.59 -2.449 28.734 1 42.28 178 VAL A CA 1
ATOM 1357 C C . VAL A 1 178 ? 1.457 -2.254 29.984 1 42.28 178 VAL A C 1
ATOM 1359 O O . VAL A 1 178 ? 1.84 -3.227 30.641 1 42.28 178 VAL A O 1
ATOM 1362 N N . GLU A 1 179 ? 2.344 -1.41 29.859 1 34.88 179 GLU A N 1
ATOM 1363 C CA . GLU A 1 179 ? 2.699 -1.035 31.234 1 34.88 179 GLU A CA 1
ATOM 1364 C C . GLU A 1 179 ? 1.472 -0.584 32 1 34.88 179 GLU A C 1
ATOM 1366 O O . GLU A 1 179 ? 0.632 0.153 31.5 1 34.88 179 GLU A O 1
ATOM 1371 N N . ALA A 1 180 ? 0.999 -1.339 33 1 3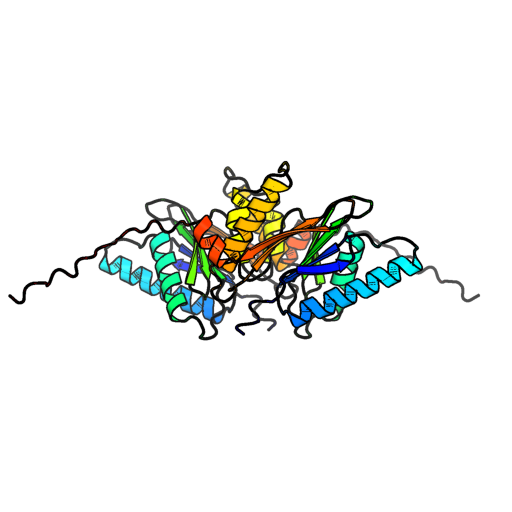5.06 180 ALA A N 1
ATOM 1372 C CA . ALA A 1 180 ? 0.053 -0.938 34.031 1 35.06 180 ALA A CA 1
ATOM 1373 C C . ALA A 1 180 ? 0.293 0.506 34.469 1 35.06 180 ALA A C 1
ATOM 1375 O O . ALA A 1 180 ? 1.218 0.785 35.25 1 35.06 180 ALA A O 1
ATOM 1376 N N . GLU A 1 181 ? 0.605 1.396 33.656 1 31.8 181 GLU A N 1
ATOM 1377 C CA . GLU A 1 181 ? 0.528 2.629 34.438 1 31.8 181 GLU A CA 1
ATOM 1378 C C . GLU A 1 181 ? -0.868 2.824 35 1 31.8 181 GLU A C 1
ATOM 1380 O O . GLU A 1 181 ? -1.866 2.73 34.281 1 31.8 181 GLU A O 1
ATOM 1385 N N . VAL A 1 182 ? -1.021 2.564 36.281 1 30.09 182 VAL A N 1
ATOM 1386 C CA . VAL A 1 182 ? -1.943 3.078 37.312 1 30.09 182 VAL A CA 1
ATOM 1387 C C . VAL A 1 182 ? -2.137 4.578 37.094 1 30.09 182 VAL A C 1
ATOM 1389 O O . VAL A 1 182 ? -1.229 5.371 37.375 1 30.09 182 VAL A O 1
ATOM 1392 N N . VAL A 1 183 ? -2.34 5.055 36.094 1 29.45 183 VAL A N 1
ATOM 1393 C CA . VAL A 1 183 ? -2.787 6.426 36.281 1 29.45 183 VAL A CA 1
ATOM 1394 C C . VAL A 1 183 ? -3.967 6.441 37.25 1 29.45 183 VAL A C 1
ATOM 1396 O O . VAL A 1 183 ? -5.039 5.918 36.969 1 29.45 183 VAL A O 1
ATOM 1399 N N . GLU A 1 184 ? -3.676 6.355 38.562 1 27.27 184 GLU A N 1
ATOM 1400 C CA . GLU A 1 184 ? -4.422 6.945 39.656 1 27.27 184 GLU A CA 1
ATOM 1401 C C . GLU A 1 184 ? -4.797 8.391 39.375 1 27.27 184 GLU A C 1
ATOM 1403 O O . GLU A 1 184 ? -3.957 9.289 39.469 1 27.27 184 GLU A O 1
ATOM 1408 N N . GLN A 1 185 ? -5.125 8.75 38.281 1 26.55 185 GLN A N 1
ATOM 1409 C CA . GLN A 1 185 ? -5.844 10.016 38.375 1 26.55 185 GLN A CA 1
ATOM 1410 C C . GLN A 1 185 ? -6.914 9.945 39.469 1 26.55 185 GLN A C 1
ATOM 1412 O O . GLN A 1 185 ? -7.855 9.156 39.375 1 26.55 185 GLN A O 1
ATOM 1417 N N . GLU A 1 186 ? -6.477 10.242 40.688 1 27.23 186 GLU A N 1
ATOM 1418 C CA . GLU A 1 186 ? -7.215 10.844 41.781 1 27.23 186 GLU A CA 1
ATOM 1419 C C . GLU A 1 186 ? -8.148 11.953 41.312 1 27.23 186 GLU A C 1
ATOM 1421 O O . GLU A 1 186 ? -7.691 12.922 40.688 1 27.23 186 GLU A O 1
ATOM 1426 N N . MET A 1 187 ? -9.312 11.672 40.844 1 26.02 187 MET A N 1
ATOM 1427 C CA . MET A 1 187 ? -10.453 12.586 40.906 1 26.02 187 MET A CA 1
ATOM 1428 C C . MET A 1 187 ? -10.461 13.391 42.188 1 26.02 187 MET A C 1
ATOM 1430 O O . MET A 1 187 ? -10.953 12.922 43.219 1 26.02 187 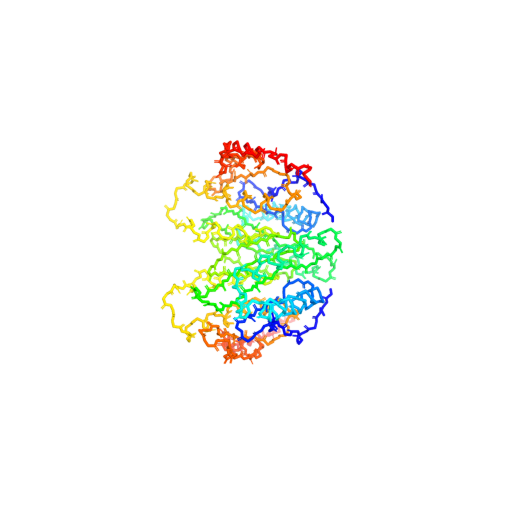MET A O 1
ATOM 1434 N N . ALA A 1 188 ? -9.25 13.898 42.625 1 32.69 188 ALA A N 1
ATOM 1435 C CA . ALA A 1 188 ? -9.352 14.789 43.781 1 32.69 188 ALA A CA 1
ATOM 1436 C C . ALA A 1 188 ? -10.438 15.844 43.562 1 32.69 188 ALA A C 1
ATOM 1438 O O . ALA A 1 188 ? -10.547 16.406 42.469 1 32.69 188 ALA A O 1
ATOM 1439 N N . GLU A 1 189 ? -11.492 15.82 44.344 1 30.11 189 GLU A N 1
ATOM 1440 C CA . GLU A 1 189 ? -12.672 16.641 44.625 1 30.11 189 GLU A CA 1
ATOM 1441 C C . GLU A 1 189 ? -12.352 18.125 44.562 1 30.11 189 GLU A C 1
ATOM 1443 O O . GLU A 1 189 ? -11.422 18.594 45.219 1 30.11 189 GLU A O 1
ATOM 1448 N N . LEU A 1 190 ? -12.203 18.672 43.344 1 31.16 190 LEU A N 1
ATOM 1449 C CA . LEU A 1 190 ? -12.242 20.125 43.5 1 31.16 190 LEU A CA 1
ATOM 1450 C C . LEU A 1 190 ? -13.219 20.531 44.594 1 31.16 190 LEU A C 1
ATOM 1452 O O . LEU A 1 190 ? -14.352 20.047 44.656 1 31.16 190 LEU A O 1
ATOM 1456 N N . PRO A 1 191 ? -12.602 20.859 45.688 1 30.36 191 PRO A N 1
ATOM 1457 C CA . PRO A 1 191 ? -13.383 21.375 46.812 1 30.36 191 PRO A CA 1
ATOM 1458 C C . PRO A 1 191 ? -14.484 22.344 46.375 1 30.36 191 PRO A C 1
ATOM 1460 O O . PRO A 1 191 ? -14.328 23.047 45.406 1 30.36 191 PRO A O 1
ATOM 1463 N N . VAL A 1 192 ? -15.703 22.031 46.688 1 31.59 192 VAL A N 1
ATOM 1464 C CA . VAL A 1 192 ? -16.906 22.859 46.781 1 31.59 192 VAL A CA 1
ATOM 1465 C C . VAL A 1 192 ? -16.594 24.125 47.562 1 31.59 192 VAL A C 1
ATOM 1467 O O . VAL A 1 192 ? -16.281 24.062 48.781 1 31.59 192 VAL A O 1
ATOM 1470 N N . THR A 1 193 ? -15.352 24.844 47.25 1 26.42 193 THR A N 1
ATOM 1471 C CA . THR A 1 193 ? -15.578 26.141 47.875 1 26.42 193 THR A CA 1
ATOM 1472 C C . THR A 1 193 ? -16.562 26.969 47.062 1 26.42 193 THR A C 1
ATOM 1474 O O . THR A 1 193 ? -16.547 26.906 45.812 1 26.42 193 THR A O 1
ATOM 1477 N N . MET B 1 1 ? -16.859 3.346 -10.758 1 21.3 1 MET B N 1
ATOM 1478 C CA . MET B 1 1 ? -16.891 4.805 -10.734 1 21.3 1 MET B CA 1
ATOM 1479 C C . MET B 1 1 ? -15.625 5.391 -11.359 1 21.3 1 MET B C 1
ATOM 1481 O O . MET B 1 1 ? -14.516 5.121 -10.891 1 21.3 1 MET B O 1
ATOM 1485 N N . SER B 1 2 ? -15.586 5.473 -12.609 1 29.48 2 SER B N 1
ATOM 1486 C CA . SER B 1 2 ? -14.578 5.938 -13.555 1 29.48 2 SER B CA 1
ATOM 1487 C C . SER B 1 2 ? -14.094 7.34 -13.203 1 29.48 2 SER B C 1
ATOM 1489 O O . SER B 1 2 ? -13.969 8.195 -14.078 1 29.48 2 SER B O 1
ATOM 1491 N N . ALA B 1 3 ? -14.242 7.781 -12.102 1 28.09 3 ALA B N 1
ATOM 1492 C CA . ALA B 1 3 ? -14.312 9.219 -11.875 1 28.09 3 ALA B CA 1
ATOM 1493 C C . ALA B 1 3 ? -13.172 9.945 -12.586 1 28.09 3 ALA B C 1
ATOM 1495 O O . ALA B 1 3 ? -12.195 9.32 -12.992 1 28.09 3 ALA B O 1
ATOM 1496 N N . SER B 1 4 ? -12.945 11.367 -12.172 1 33.19 4 SER B N 1
ATOM 1497 C CA . SER B 1 4 ? -12.477 12.633 -12.727 1 33.19 4 SER B CA 1
ATOM 1498 C C . SER B 1 4 ? -10.984 12.586 -13.016 1 33.19 4 SER B C 1
ATOM 1500 O O . SER B 1 4 ? -10.18 12.32 -12.117 1 33.19 4 SER B O 1
ATOM 1502 N N . GLN B 1 5 ? -10.602 12.18 -14.117 1 39.78 5 GLN B N 1
ATOM 1503 C CA . GLN B 1 5 ? -9.281 12.359 -14.719 1 39.78 5 GLN B CA 1
ATOM 1504 C C . GLN B 1 5 ? -8.547 13.531 -14.078 1 39.78 5 GLN B C 1
ATOM 1506 O O . GLN B 1 5 ? -7.328 13.477 -13.906 1 39.78 5 GLN B O 1
ATOM 1511 N N . SER B 1 6 ? -9.375 14.781 -14.133 1 40.84 6 SER B N 1
ATOM 1512 C CA . SER B 1 6 ? -8.719 16.031 -13.812 1 40.84 6 SER B CA 1
ATOM 1513 C C . SER B 1 6 ? -8.516 16.188 -12.305 1 40.84 6 SER B C 1
A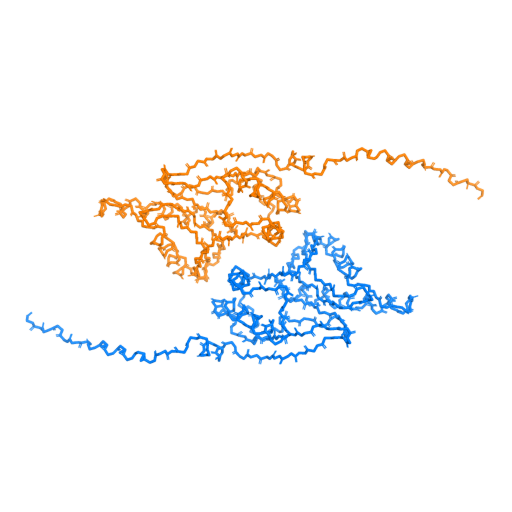TOM 1515 O O . SER B 1 6 ? -8.422 17.297 -11.789 1 40.84 6 SER B O 1
ATOM 1517 N N . VAL B 1 7 ? -8.922 15.195 -11.617 1 48.75 7 VAL B N 1
ATOM 1518 C CA . VAL B 1 7 ? -8.914 15.484 -10.188 1 48.75 7 VAL B CA 1
ATOM 1519 C C . VAL B 1 7 ? -7.48 15.703 -9.711 1 48.75 7 VAL B C 1
ATOM 1521 O O . VAL B 1 7 ? -6.59 14.906 -10.016 1 48.75 7 VAL B O 1
ATOM 1524 N N . LYS B 1 8 ? -7.262 16.984 -9.391 1 59.75 8 LYS B N 1
ATOM 1525 C CA . LYS B 1 8 ? -6.047 17.297 -8.641 1 59.75 8 LYS B CA 1
ATOM 1526 C C . LYS B 1 8 ? -5.855 16.328 -7.477 1 59.75 8 LYS B C 1
ATOM 1528 O O . LYS B 1 8 ? -6.688 16.266 -6.57 1 59.75 8 LYS B O 1
ATOM 1533 N N . LYS B 1 9 ? -4.883 15.445 -7.609 1 82.75 9 LYS B N 1
ATOM 1534 C CA . LYS B 1 9 ? -4.625 14.445 -6.578 1 82.75 9 LYS B CA 1
ATOM 1535 C C . LYS B 1 9 ? -3.961 15.07 -5.355 1 82.75 9 LYS B C 1
ATOM 1537 O O . LYS B 1 9 ? -3.77 14.398 -4.34 1 82.75 9 LYS B O 1
ATOM 1542 N N . ILE B 1 10 ? -3.768 16.5 -5.438 1 92 10 ILE B N 1
ATOM 1543 C CA . ILE B 1 10 ? -3.148 17.234 -4.332 1 92 10 ILE B CA 1
ATOM 1544 C C . ILE B 1 10 ? -4.113 18.281 -3.803 1 92 10 ILE B C 1
ATOM 1546 O O . ILE B 1 10 ? -4.77 18.984 -4.582 1 92 10 ILE B O 1
ATOM 1550 N N . ILE B 1 11 ? -4.246 18.422 -2.555 1 93.12 11 ILE B N 1
ATOM 1551 C CA . ILE B 1 11 ? -5.043 19.453 -1.885 1 93.12 11 ILE B CA 1
ATOM 1552 C C . ILE B 1 11 ? -4.125 20.391 -1.116 1 93.12 11 ILE B C 1
ATOM 1554 O O . ILE B 1 11 ? -3.312 19.953 -0.299 1 93.12 11 ILE B O 1
ATOM 1558 N N . GLU B 1 12 ? -4.281 21.594 -1.396 1 95 12 GLU B N 1
ATOM 1559 C CA . GLU B 1 12 ? -3.51 22.625 -0.707 1 95 12 GLU B CA 1
ATOM 1560 C C . GLU B 1 12 ? -4.195 23.062 0.584 1 95 12 GLU B C 1
ATOM 1562 O O . GLU B 1 12 ? -5.145 23.844 0.554 1 95 12 GLU B O 1
ATOM 1567 N N . ILE B 1 13 ? -3.746 22.656 1.705 1 96.44 13 ILE B N 1
ATOM 1568 C CA . ILE B 1 13 ? -4.359 22.922 3.002 1 96.44 13 ILE B CA 1
ATOM 1569 C C . ILE B 1 13 ? -4.035 24.328 3.459 1 96.44 13 ILE B C 1
ATOM 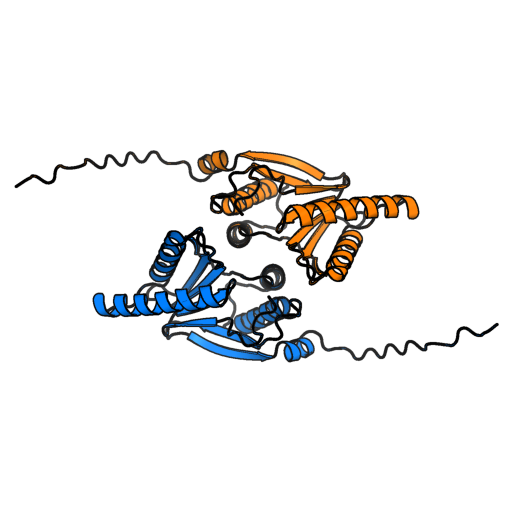1571 O O . ILE B 1 13 ? -4.926 25.078 3.891 1 96.44 13 ILE B O 1
ATOM 1575 N N . ASN B 1 14 ? -2.822 24.719 3.445 1 95.38 14 ASN B N 1
ATOM 1576 C CA . ASN B 1 14 ? -2.285 26.062 3.662 1 95.38 14 ASN B CA 1
ATOM 1577 C C . ASN B 1 14 ? -0.935 26.25 2.975 1 95.38 14 ASN B C 1
ATOM 1579 O O . ASN B 1 14 ? -0.446 25.328 2.307 1 95.38 14 ASN B O 1
ATOM 1583 N N . PRO B 1 15 ? -0.308 27.328 3.047 1 96.19 15 PRO B N 1
ATOM 1584 C CA . PRO B 1 15 ? 0.904 27.578 2.262 1 96.19 15 PRO B CA 1
ATOM 1585 C C . PRO B 1 15 ? 2.059 26.656 2.658 1 96.19 15 PRO B C 1
ATOM 1587 O O . PRO B 1 15 ? 3.062 26.578 1.947 1 96.19 15 PRO B O 1
ATOM 1590 N N . TYR B 1 16 ? 1.991 25.922 3.768 1 97.75 16 TYR B N 1
ATOM 1591 C CA . TYR B 1 16 ? 3.104 25.109 4.254 1 97.75 16 TYR B CA 1
ATOM 1592 C C . TYR B 1 16 ? 2.715 23.641 4.336 1 97.75 16 TYR B C 1
ATOM 1594 O O . TYR B 1 16 ? 3.506 22.797 4.781 1 97.75 16 TYR B O 1
ATOM 1602 N N . MET B 1 17 ? 1.445 23.328 3.949 1 98 17 MET B N 1
ATOM 1603 C CA . MET B 1 17 ? 0.955 21.969 4.148 1 98 17 MET B CA 1
ATOM 1604 C C . MET B 1 17 ? 0.11 21.516 2.963 1 98 17 MET B C 1
ATOM 1606 O O . MET B 1 17 ? -0.726 22.266 2.465 1 98 17 MET B O 1
ATOM 1610 N N . LEU B 1 18 ? 0.376 20.312 2.498 1 97.62 18 LEU B N 1
ATOM 1611 C CA . LEU B 1 18 ? -0.361 19.672 1.409 1 97.62 18 LEU B CA 1
ATOM 1612 C C . LEU B 1 18 ? -1.023 18.391 1.876 1 97.62 18 LEU B C 1
ATOM 1614 O O . LEU B 1 18 ? -0.536 17.734 2.801 1 97.62 18 LEU B O 1
ATOM 1618 N N . GLY B 1 19 ? -2.133 18.047 1.292 1 96.38 19 GLY B N 1
ATOM 1619 C CA . GLY B 1 19 ? -2.783 16.75 1.42 1 96.38 19 GLY B CA 1
ATOM 1620 C C . GLY B 1 19 ? -3.016 16.062 0.087 1 96.38 19 GLY B C 1
ATOM 1621 O O . GLY B 1 19 ? -2.922 16.703 -0.967 1 96.38 19 GLY B O 1
ATOM 1622 N N . THR B 1 20 ? -3.205 14.773 0.15 1 93.62 20 THR B N 1
ATOM 1623 C CA . THR B 1 20 ? -3.5 14.039 -1.078 1 93.62 20 THR B CA 1
ATOM 1624 C C . THR B 1 20 ? -4.957 13.594 -1.107 1 93.62 20 THR B C 1
ATOM 1626 O O . THR B 1 20 ? -5.59 13.445 -0.059 1 93.62 20 THR B O 1
ATOM 1629 N N . MET B 1 21 ? -5.438 13.477 -2.348 1 87.44 21 MET B N 1
ATOM 1630 C CA . MET B 1 21 ? -6.781 12.945 -2.572 1 87.44 21 MET B CA 1
ATOM 1631 C C . MET B 1 21 ? -6.73 11.453 -2.881 1 87.44 21 MET B C 1
ATOM 1633 O O . MET B 1 21 ? -6.613 11.055 -4.043 1 87.44 21 MET B O 1
ATOM 1637 N N . ALA B 1 22 ? -6.754 10.625 -1.97 1 86.38 22 ALA B N 1
ATOM 1638 C CA . ALA B 1 22 ? -6.824 9.172 -2.096 1 86.38 22 ALA B CA 1
ATOM 1639 C C . ALA B 1 22 ? -8.023 8.609 -1.331 1 86.38 22 ALA B C 1
ATOM 1641 O O . ALA B 1 22 ? -8.148 8.82 -0.122 1 86.38 22 ALA B O 1
ATOM 1642 N N . GLY B 1 23 ? -8.844 7.891 -2.008 1 85.69 23 GLY B N 1
ATOM 1643 C CA . GLY B 1 23 ? -10.164 7.516 -1.53 1 85.69 23 GLY B CA 1
ATOM 1644 C C . GLY B 1 23 ? -11.289 8.25 -2.234 1 85.69 23 GLY B C 1
ATOM 1645 O O . GLY B 1 23 ? -11.203 8.516 -3.436 1 85.69 23 GLY B O 1
ATOM 1646 N N . GLY B 1 24 ? -12.344 8.477 -1.507 1 85.38 24 GLY B N 1
ATOM 1647 C CA . GLY B 1 24 ? -13.406 9.281 -2.086 1 85.38 24 GLY B CA 1
ATOM 1648 C C . GLY B 1 24 ? -13.016 10.727 -2.291 1 85.38 24 GLY B C 1
ATOM 1649 O O . GLY B 1 24 ? -12.688 11.43 -1.333 1 85.38 24 GLY B O 1
ATOM 1650 N N . ALA B 1 25 ? -13.125 11.188 -3.502 1 84.06 25 ALA B N 1
ATOM 1651 C CA . ALA B 1 25 ? -12.695 12.547 -3.84 1 84.06 25 ALA B CA 1
ATOM 1652 C C . ALA B 1 25 ? -13.445 13.586 -3.014 1 84.06 25 ALA B C 1
ATOM 1654 O O . ALA B 1 25 ? -12.836 14.5 -2.455 1 84.06 25 ALA B O 1
ATOM 1655 N N . ALA B 1 26 ? -14.711 13.383 -2.922 1 85.94 26 ALA B N 1
ATOM 1656 C CA . ALA B 1 26 ? -15.523 14.352 -2.184 1 85.94 26 ALA B CA 1
ATOM 1657 C C . ALA B 1 26 ? -15.18 14.336 -0.699 1 85.94 26 ALA B C 1
ATOM 1659 O O . ALA B 1 26 ? -15.078 15.398 -0.07 1 85.94 26 ALA B O 1
ATOM 1660 N N . ASP B 1 27 ? -14.945 13.203 -0.136 1 90.94 27 ASP B N 1
ATOM 1661 C CA . ASP B 1 27 ? -14.555 13.078 1.266 1 90.94 27 ASP B CA 1
ATOM 1662 C C . ASP B 1 27 ? -13.219 13.758 1.528 1 90.94 27 ASP B C 1
ATOM 1664 O O . ASP B 1 27 ? -13.094 14.555 2.461 1 90.94 27 ASP B O 1
ATOM 1668 N N . CYS B 1 28 ? -12.25 13.453 0.682 1 91.44 28 CYS B N 1
ATOM 1669 C CA . CYS B 1 28 ? -10.922 14.016 0.867 1 91.44 28 CYS B CA 1
ATOM 1670 C C . CYS B 1 28 ? -10.953 15.539 0.752 1 91.44 28 CYS B C 1
ATOM 1672 O O . CYS B 1 28 ? -10.383 16.234 1.591 1 91.44 28 CYS B O 1
ATOM 1674 N N . GLN B 1 29 ? -11.656 16.031 -0.215 1 92.12 29 GLN B N 1
ATOM 1675 C CA . GLN B 1 29 ? -11.727 17.484 -0.429 1 92.12 29 GLN B CA 1
ATOM 1676 C C . GLN B 1 29 ? -12.398 18.172 0.747 1 92.12 29 GLN B C 1
ATOM 1678 O O . GLN B 1 29 ? -11.898 19.188 1.25 1 92.12 29 GLN B O 1
ATOM 1683 N N . PHE B 1 30 ? -13.484 17.625 1.176 1 93.94 30 PHE B N 1
ATOM 1684 C CA . PHE B 1 30 ? -14.25 18.25 2.246 1 93.94 30 PHE B CA 1
ATOM 1685 C C . PHE B 1 30 ? -13.453 18.297 3.541 1 93.94 30 PHE B C 1
ATOM 1687 O O . PHE B 1 30 ? -13.312 19.344 4.156 1 93.94 30 PHE B O 1
ATOM 1694 N N . TRP B 1 31 ? -12.82 17.234 3.861 1 94.56 31 TRP B N 1
ATOM 1695 C CA . TRP B 1 31 ? -12.203 17.156 5.184 1 94.56 31 TRP B CA 1
ATOM 1696 C C . TRP B 1 31 ? -10.859 17.875 5.203 1 94.56 31 TRP B C 1
ATOM 1698 O O . TRP B 1 31 ? -10.445 18.406 6.234 1 94.56 31 TRP B O 1
ATOM 1708 N N . HIS B 1 32 ? -10.18 17.875 4.074 1 94.94 32 HIS B N 1
ATOM 1709 C CA . HIS B 1 32 ? -8.969 18.688 4.02 1 94.94 32 HIS B CA 1
ATOM 1710 C C . HIS B 1 32 ? -9.289 20.172 4.074 1 94.94 32 HIS B C 1
ATOM 1712 O O . HIS B 1 32 ? -8.539 20.953 4.664 1 94.94 32 HIS B O 1
ATOM 1718 N N . ARG B 1 33 ? -10.328 20.531 3.441 1 94.62 33 ARG B N 1
ATOM 1719 C CA . ARG B 1 33 ? -10.758 21.922 3.543 1 94.62 33 ARG B CA 1
ATOM 1720 C C . ARG B 1 33 ? -11.125 22.281 4.98 1 94.62 33 ARG B C 1
ATOM 1722 O O . ARG B 1 33 ? -10.758 23.344 5.473 1 94.62 33 ARG B O 1
ATOM 1729 N N . ASN B 1 34 ? -11.883 21.406 5.555 1 97 34 ASN B N 1
ATOM 1730 C CA . ASN B 1 34 ? -12.203 21.578 6.969 1 97 34 ASN B CA 1
ATOM 1731 C C . ASN B 1 34 ? -10.945 21.734 7.816 1 97 34 ASN B C 1
ATOM 1733 O O . ASN B 1 34 ? -10.883 22.609 8.688 1 97 34 ASN B O 1
ATOM 1737 N N . LEU B 1 35 ? -10.008 20.922 7.57 1 97.69 35 LEU B N 1
ATOM 1738 C CA . LEU B 1 35 ? -8.734 21.016 8.273 1 97.69 35 LEU B CA 1
ATOM 1739 C C . LEU B 1 35 ? -8.078 22.359 8.039 1 97.69 35 LEU B C 1
ATOM 1741 O O . LEU B 1 35 ? -7.531 22.969 8.969 1 97.69 35 LEU B O 1
ATOM 1745 N N . GLY B 1 36 ? -8.109 22.859 6.805 1 97.44 36 GLY B N 1
ATOM 1746 C CA . GLY B 1 36 ? -7.578 24.172 6.484 1 97.44 36 GLY B CA 1
ATOM 1747 C C . GLY B 1 36 ? -8.18 25.281 7.324 1 97.44 36 GLY B C 1
ATOM 1748 O O . GLY B 1 36 ? -7.465 26.156 7.824 1 97.44 36 GLY B O 1
ATOM 1749 N N . VAL B 1 37 ? -9.469 25.203 7.492 1 97.5 37 VAL B N 1
ATOM 1750 C CA . VAL B 1 37 ? -10.18 26.188 8.305 1 97.5 37 VAL B CA 1
ATOM 1751 C C . VAL B 1 37 ? -9.711 26.094 9.758 1 97.5 37 VAL B C 1
ATOM 1753 O O . VAL B 1 37 ? -9.414 27.109 10.391 1 97.5 37 VAL B O 1
ATOM 1756 N N . LYS B 1 38 ? -9.578 24.922 10.203 1 97.5 38 LYS B N 1
ATOM 1757 C CA . LYS B 1 38 ? -9.141 24.719 11.586 1 97.5 38 LYS B CA 1
ATOM 1758 C C . LYS B 1 38 ? -7.707 25.188 11.789 1 97.5 38 LYS B C 1
ATOM 1760 O O . LYS B 1 38 ? -7.367 25.734 12.844 1 97.5 38 LYS B O 1
ATOM 1765 N N . CYS B 1 39 ? -6.918 24.984 10.828 1 96.75 39 CYS B N 1
ATOM 1766 C CA . CYS B 1 39 ? -5.543 25.469 10.891 1 96.75 39 CYS B CA 1
ATOM 1767 C C . CYS B 1 39 ? -5.5 26.984 10.984 1 96.75 39 CYS B C 1
ATOM 1769 O O . CYS B 1 39 ? -4.719 27.547 11.75 1 96.75 39 CYS B O 1
ATOM 1771 N N . ARG B 1 40 ? -6.312 27.625 10.25 1 96.75 40 ARG B N 1
ATOM 1772 C CA . ARG B 1 40 ? -6.383 29.094 10.266 1 96.75 40 ARG B CA 1
ATOM 1773 C C . ARG B 1 40 ? -6.871 29.594 11.625 1 96.75 40 ARG B C 1
ATOM 1775 O O . ARG B 1 40 ? -6.316 30.547 12.172 1 96.75 40 ARG B O 1
ATOM 1782 N N . LEU B 1 41 ? -7.883 28.969 12.125 1 97.25 41 LEU B N 1
ATOM 1783 C CA . LEU B 1 41 ? -8.414 29.328 13.438 1 97.25 41 LEU B CA 1
ATOM 1784 C C . LEU B 1 41 ? -7.355 29.156 14.523 1 97.25 41 LEU B C 1
ATOM 1786 O O . LEU B 1 41 ? -7.238 29.984 15.422 1 97.25 41 LEU B O 1
ATOM 1790 N N . HIS B 1 42 ? -6.652 28.031 14.461 1 97.19 42 HIS B N 1
ATOM 1791 C CA . HIS B 1 42 ? -5.566 27.781 15.406 1 97.19 42 HIS B CA 1
ATOM 1792 C C . HIS B 1 42 ? -4.535 28.906 15.367 1 97.19 42 HIS B C 1
ATOM 1794 O O . HIS B 1 42 ? -4.078 29.375 16.406 1 97.19 42 HIS B O 1
ATOM 1800 N N . GLU B 1 43 ? -4.148 29.234 14.18 1 96.12 43 GLU B N 1
ATOM 1801 C CA . GLU B 1 43 ? -3.145 30.281 14 1 96.12 43 GLU B CA 1
ATOM 1802 C C . GLU B 1 43 ? -3.629 31.609 14.562 1 96.12 43 GLU B C 1
ATOM 1804 O O . GLU B 1 43 ? -2.861 32.344 15.195 1 96.12 43 GLU B O 1
ATOM 1809 N N . LEU B 1 44 ? -4.895 31.969 14.383 1 96.5 44 LEU B N 1
ATOM 1810 C CA . LEU B 1 44 ? -5.484 33.219 14.898 1 96.5 44 LEU B CA 1
ATOM 1811 C C . LEU B 1 44 ? -5.52 33.188 16.422 1 96.5 44 LEU B C 1
ATOM 1813 O O . LEU B 1 44 ? -5.203 34.188 17.062 1 96.5 44 LEU B O 1
ATOM 1817 N N . ALA B 1 45 ? -5.785 32.062 16.984 1 97.19 45 ALA B N 1
ATOM 1818 C CA . ALA B 1 45 ? -5.934 31.906 18.422 1 97.19 45 ALA B CA 1
ATOM 1819 C C . ALA B 1 45 ? -4.574 31.875 19.125 1 97.19 45 ALA B C 1
ATOM 1821 O O . ALA B 1 45 ? -4.426 32.375 20.234 1 97.19 45 ALA B O 1
ATOM 1822 N N . ASN B 1 46 ? -3.609 31.297 18.469 1 96.81 46 ASN B N 1
ATOM 1823 C CA . ASN B 1 46 ? -2.336 31.031 19.125 1 96.81 46 ASN B CA 1
ATOM 1824 C C . ASN B 1 46 ? -1.223 31.922 18.578 1 96.81 46 ASN B C 1
ATOM 1826 O O . ASN B 1 46 ? -0.111 31.938 19.109 1 96.81 46 ASN B O 1
ATOM 1830 N N . LYS B 1 47 ? -1.467 32.625 17.5 1 96.25 47 LYS B N 1
ATOM 1831 C CA . LYS B 1 47 ? -0.513 33.5 16.812 1 96.25 47 LYS B CA 1
ATOM 1832 C C . LYS B 1 47 ? 0.679 32.688 16.297 1 96.25 47 LYS B C 1
ATOM 1834 O O . LYS B 1 47 ? 1.812 33.188 16.312 1 96.25 47 LYS B O 1
ATOM 1839 N N . ARG B 1 48 ? 0.404 31.438 16.109 1 95.81 48 ARG B N 1
ATOM 1840 C CA . ARG B 1 48 ? 1.387 30.531 15.516 1 95.81 48 ARG B CA 1
ATOM 1841 C C . ARG B 1 48 ? 0.704 29.438 14.711 1 95.81 48 ARG B C 1
ATOM 1843 O O . ARG B 1 48 ? -0.37 28.953 15.086 1 95.81 48 ARG B O 1
ATOM 1850 N N . ARG B 1 49 ? 1.33 28.984 13.664 1 95.88 49 ARG B N 1
ATOM 1851 C CA . ARG B 1 49 ? 0.787 27.906 12.859 1 95.88 49 ARG B CA 1
ATOM 1852 C C . ARG B 1 49 ? 0.779 26.594 13.633 1 95.88 49 ARG B C 1
ATOM 1854 O O . ARG B 1 49 ? 1.668 26.344 14.453 1 95.88 49 ARG B O 1
ATOM 1861 N N . ILE B 1 50 ? -0.185 25.766 13.375 1 97.5 50 ILE B N 1
ATOM 1862 C CA . ILE B 1 50 ? -0.22 24.422 13.938 1 97.5 50 ILE B CA 1
ATOM 1863 C C . ILE B 1 50 ? 0.907 23.578 13.344 1 97.5 50 ILE B C 1
ATOM 1865 O O . ILE B 1 50 ? 1.294 23.781 12.188 1 97.5 50 ILE B O 1
ATOM 1869 N N . SER B 1 51 ? 1.456 22.734 14.156 1 97.88 51 SER B N 1
ATOM 1870 C CA . SER B 1 51 ? 2.477 21.812 13.664 1 97.88 51 SER B CA 1
ATOM 1871 C C . SER B 1 51 ? 1.882 20.797 12.688 1 97.88 51 SER B C 1
ATOM 1873 O O . SER B 1 51 ? 0.67 20.578 12.688 1 97.88 51 SER B O 1
ATOM 1875 N N . VAL B 1 52 ? 2.719 20.266 11.867 1 98.38 52 VAL B N 1
ATOM 1876 C CA . VAL B 1 52 ? 2.262 19.203 10.961 1 98.38 52 VAL B CA 1
ATOM 1877 C C . VAL B 1 52 ? 1.711 18.031 11.773 1 98.38 52 VAL B C 1
ATOM 1879 O O . VAL B 1 52 ? 0.676 17.469 11.422 1 98.38 52 VAL B O 1
ATOM 1882 N N . THR B 1 53 ? 2.422 17.734 12.836 1 98.25 53 THR B N 1
ATOM 1883 C CA . THR B 1 53 ? 1.957 16.703 13.766 1 98.25 53 THR B CA 1
ATOM 1884 C C . THR B 1 53 ? 0.575 17.047 14.305 1 98.25 53 THR B C 1
ATOM 1886 O O . THR B 1 53 ? -0.328 16.219 14.305 1 98.25 53 THR B O 1
ATOM 1889 N N . GLY B 1 54 ? 0.424 18.25 14.789 1 98 54 GLY B N 1
ATOM 1890 C CA . GLY B 1 54 ? -0.853 18.703 15.32 1 98 54 GLY B CA 1
ATOM 1891 C C . GLY B 1 54 ? -1.979 18.641 14.305 1 98 54 GLY B C 1
ATOM 1892 O O . GLY B 1 54 ? -3.082 18.188 14.625 1 98 54 GLY B O 1
ATOM 1893 N N . ALA B 1 55 ? -1.722 19.078 13.117 1 98.38 55 ALA B N 1
ATOM 1894 C CA . ALA B 1 55 ? -2.719 19.062 12.055 1 98.38 55 ALA B CA 1
ATOM 1895 C C . ALA B 1 55 ? -3.139 17.641 11.711 1 98.38 55 ALA B C 1
ATOM 1897 O O . ALA B 1 55 ? -4.324 17.359 11.523 1 98.38 55 ALA B O 1
ATOM 1898 N N . SER B 1 56 ? -2.166 16.719 11.602 1 98.06 56 SER B N 1
ATOM 1899 C CA . SER B 1 56 ? -2.463 15.328 11.305 1 98.06 56 SER B CA 1
ATOM 1900 C C . SER B 1 56 ? -3.312 14.695 12.398 1 98.06 56 SER B C 1
ATOM 1902 O O . SER B 1 56 ? -4.207 13.898 12.117 1 98.06 56 SER B O 1
ATOM 1904 N N . LYS B 1 57 ? -3.033 15.047 13.602 1 97.75 57 LYS B N 1
ATOM 1905 C CA . LYS B 1 57 ? -3.824 14.547 14.727 1 97.75 57 LYS B CA 1
ATOM 1906 C C . LYS B 1 57 ? -5.254 15.078 14.672 1 97.75 57 LYS B C 1
ATOM 1908 O O . LYS B 1 57 ? -6.207 14.344 14.922 1 97.75 57 LYS B O 1
ATOM 1913 N N . LEU B 1 58 ? -5.305 16.344 14.414 1 97.75 58 LEU B N 1
ATOM 1914 C CA . LEU B 1 58 ? -6.617 16.969 14.289 1 97.75 58 LEU B CA 1
ATOM 1915 C C . LEU B 1 58 ? -7.453 16.266 13.227 1 97.75 58 LEU B C 1
ATOM 1917 O O . LEU B 1 58 ? -8.609 15.914 13.469 1 97.75 58 LEU B O 1
ATOM 1921 N N . LEU B 1 59 ? -6.887 16.047 12.055 1 97.69 59 LEU B N 1
ATOM 1922 C CA . LEU B 1 59 ? -7.598 15.359 10.977 1 97.69 59 LEU B CA 1
ATOM 1923 C C . LEU B 1 59 ? -7.984 13.945 11.398 1 97.69 59 LEU B C 1
ATOM 1925 O O . LEU B 1 59 ? -9.109 13.508 11.164 1 97.69 59 LEU B O 1
ATOM 1929 N N . ALA B 1 60 ? -7.055 13.227 12.023 1 96.88 60 ALA B N 1
ATOM 1930 C CA . ALA B 1 60 ? -7.309 11.859 12.484 1 96.88 60 ALA B CA 1
ATOM 1931 C C . ALA B 1 60 ? -8.492 11.828 13.453 1 96.88 60 ALA B C 1
ATOM 1933 O O . ALA B 1 60 ? -9.367 10.961 13.336 1 96.88 60 ALA B O 1
ATOM 1934 N N . ASN B 1 61 ? -8.523 12.766 14.328 1 96.19 61 ASN B N 1
ATOM 1935 C CA . ASN B 1 61 ? -9.602 12.852 15.312 1 96.19 61 ASN B CA 1
ATOM 1936 C C . ASN B 1 61 ? -10.945 13.133 14.648 1 96.19 61 ASN B C 1
ATOM 1938 O O . ASN B 1 61 ? -11.961 12.547 15.016 1 96.19 61 ASN B O 1
ATOM 1942 N N . ILE B 1 62 ? -10.891 14.023 13.773 1 96 62 ILE B N 1
ATOM 1943 C CA . ILE B 1 62 ? -12.102 14.367 13.039 1 96 62 ILE B CA 1
ATOM 1944 C C . ILE B 1 62 ? -12.633 13.133 12.312 1 96 62 ILE B C 1
ATOM 1946 O O . ILE B 1 62 ? -13.805 12.781 12.453 1 96 62 ILE B O 1
ATOM 1950 N N . LEU B 1 63 ? -11.797 12.477 11.578 1 95.44 63 LEU B N 1
ATOM 1951 C CA . LEU B 1 63 ? -12.219 11.312 10.805 1 95.44 63 LEU B CA 1
ATOM 1952 C C . LEU B 1 63 ? -12.68 10.188 11.734 1 95.44 63 LEU B C 1
ATOM 1954 O O . LEU B 1 63 ? -13.641 9.477 11.422 1 95.44 63 LEU B O 1
ATOM 1958 N N . TYR B 1 64 ? -12.016 10.031 12.82 1 93.88 64 TYR B N 1
ATOM 1959 C CA . TYR B 1 64 ? -12.391 9.031 13.812 1 93.88 64 TYR B CA 1
ATOM 1960 C C . TYR B 1 64 ? -13.828 9.242 14.281 1 93.88 64 TYR B C 1
ATOM 1962 O O . TYR B 1 64 ? -14.586 8.281 14.438 1 93.88 64 TYR B O 1
ATOM 1970 N N . SER B 1 65 ? -14.18 10.453 14.492 1 94.81 65 SER B N 1
ATOM 1971 C CA . SER B 1 65 ? -15.508 10.797 14.992 1 94.81 65 SER B CA 1
ATOM 1972 C C . SER B 1 65 ? -16.594 10.461 13.961 1 94.81 65 SER B C 1
ATOM 1974 O O . SER B 1 65 ? -17.766 10.305 14.312 1 94.81 65 SER B O 1
ATOM 1976 N N . TYR B 1 66 ? -16.188 10.367 12.773 1 92.94 66 TYR B N 1
ATOM 1977 C CA . TYR B 1 66 ? -17.156 10.117 11.711 1 92.94 66 TYR B CA 1
ATOM 1978 C C . TYR B 1 66 ? -17.016 8.703 11.164 1 92.94 66 TYR B C 1
ATOM 1980 O O . TYR B 1 66 ? -17.547 8.383 10.102 1 92.94 66 TYR B O 1
ATOM 1988 N N . ARG B 1 67 ? -16.281 7.91 11.859 1 88.25 67 ARG B N 1
ATOM 1989 C CA . ARG B 1 67 ? -16.078 6.539 11.406 1 88.25 67 ARG B CA 1
ATOM 1990 C C . ARG B 1 67 ? -17.406 5.781 11.328 1 88.25 67 ARG B C 1
ATOM 1992 O O . ARG B 1 67 ? -18.297 6.004 12.141 1 88.25 67 ARG B O 1
ATOM 1999 N N . GLY B 1 68 ? -17.578 4.848 10.375 1 85.25 68 GLY B N 1
ATOM 2000 C CA . GLY B 1 68 ? -18.797 4.07 10.227 1 85.25 68 GLY B CA 1
ATOM 2001 C C . GLY B 1 68 ? -19.859 4.785 9.438 1 85.25 68 GLY B C 1
ATOM 2002 O O . GLY B 1 68 ? -20.938 4.234 9.195 1 85.25 68 GLY B O 1
ATOM 2003 N N . MET B 1 69 ? -19.594 5.961 9.016 1 91.25 69 MET B N 1
ATOM 2004 C CA . MET B 1 69 ? -20.594 6.758 8.297 1 91.25 69 MET B CA 1
ATOM 2005 C C . MET B 1 69 ? -20.328 6.715 6.797 1 91.25 69 MET B C 1
ATOM 2007 O O . MET B 1 69 ? -20.781 7.598 6.062 1 91.25 69 MET B O 1
ATOM 2011 N N . GLY B 1 70 ? -19.516 5.793 6.355 1 87.88 70 GLY B N 1
ATOM 2012 C CA . GLY B 1 70 ? -19.297 5.598 4.93 1 87.88 70 GLY B CA 1
ATOM 2013 C C . GLY B 1 70 ? -18.188 6.473 4.367 1 87.88 70 GLY B C 1
ATOM 2014 O O . GLY B 1 70 ? -18.172 6.754 3.168 1 87.88 70 GLY B O 1
ATOM 2015 N N . LEU B 1 71 ? -17.297 6.941 5.219 1 90.69 71 LEU B N 1
ATOM 2016 C CA . LEU B 1 71 ? -16.156 7.738 4.793 1 90.69 71 LEU B CA 1
ATOM 2017 C C . LEU B 1 71 ? -15.109 6.863 4.121 1 90.69 71 LEU B C 1
ATOM 2019 O O . LEU B 1 71 ? -14.883 5.723 4.539 1 90.69 71 LEU B O 1
ATOM 2023 N N . SER B 1 72 ? -14.633 7.316 2.992 1 90 72 SER B N 1
ATOM 2024 C CA . SER B 1 72 ? -13.508 6.656 2.332 1 90 72 SER B CA 1
ATOM 2025 C C . SER B 1 72 ? -12.328 7.609 2.164 1 90 72 SER B C 1
ATOM 2027 O O . SER B 1 72 ? -12.258 8.352 1.185 1 90 72 SER B O 1
ATOM 2029 N N . VAL B 1 73 ? -11.484 7.562 3.176 1 91.94 73 VAL B N 1
ATOM 2030 C CA . VAL B 1 73 ? -10.32 8.438 3.16 1 91.94 73 VAL B CA 1
ATOM 2031 C C . VAL B 1 73 ? -9.07 7.648 3.531 1 91.94 73 VAL B C 1
ATOM 2033 O O . VAL B 1 73 ? -9.07 6.906 4.516 1 91.94 73 VAL B O 1
ATOM 2036 N N . GLY B 1 74 ? -8.062 7.609 2.797 1 92.69 74 GLY B N 1
ATOM 2037 C CA . GLY B 1 74 ? -6.688 7.191 3.016 1 92.69 74 GLY B CA 1
ATOM 2038 C C . GLY B 1 74 ? -5.668 8.148 2.428 1 92.69 74 GLY B C 1
ATOM 2039 O O . GLY B 1 74 ? -5.16 7.926 1.327 1 92.69 74 GLY B O 1
ATOM 2040 N N . THR B 1 75 ? -5.359 9.156 3.191 1 94.56 75 THR B N 1
ATOM 2041 C CA . THR B 1 75 ? -4.668 10.312 2.635 1 94.56 75 THR B CA 1
ATOM 2042 C C . THR B 1 75 ? -3.332 10.531 3.338 1 94.56 75 THR B C 1
ATOM 2044 O O . THR B 1 75 ? -3.041 9.891 4.348 1 94.56 75 THR B O 1
ATOM 2047 N N . MET B 1 76 ? -2.523 11.398 2.742 1 96.06 76 MET B N 1
ATOM 2048 C CA . MET B 1 76 ? -1.265 11.836 3.338 1 96.06 76 MET B CA 1
ATOM 2049 C C . MET B 1 76 ? -1.269 13.344 3.58 1 96.06 76 MET B C 1
ATOM 2051 O O . MET B 1 76 ? -1.891 14.094 2.828 1 96.06 76 MET B O 1
ATOM 2055 N N . ILE B 1 77 ? -0.665 13.727 4.605 1 97.62 77 ILE B N 1
ATOM 2056 C CA . ILE B 1 77 ? -0.379 15.133 4.898 1 97.62 77 ILE B CA 1
ATOM 2057 C C . ILE B 1 77 ? 1.131 15.352 4.922 1 97.62 77 ILE B C 1
ATOM 2059 O O . ILE B 1 77 ? 1.858 14.648 5.625 1 97.62 77 ILE B O 1
ATOM 2063 N N . ALA B 1 78 ? 1.588 16.266 4.117 1 98.06 78 ALA B N 1
ATOM 2064 C CA . ALA B 1 78 ? 2.99 16.672 4.094 1 98.06 78 ALA B CA 1
ATOM 2065 C C . ALA B 1 78 ? 3.129 18.156 4.363 1 98.06 78 ALA B C 1
ATOM 2067 O O . ALA B 1 78 ? 2.354 18.969 3.844 1 98.06 78 ALA B O 1
ATOM 2068 N N . GLY B 1 79 ? 4.055 18.516 5.23 1 98.38 79 GLY B N 1
ATOM 2069 C CA . GLY B 1 79 ? 4.234 19.922 5.551 1 98.38 79 GLY B CA 1
ATOM 2070 C C . GLY B 1 79 ? 5.578 20.219 6.191 1 98.38 79 GLY B C 1
ATOM 2071 O O . GLY B 1 79 ? 6.41 19.328 6.348 1 98.38 79 GLY B O 1
ATOM 2072 N N . TRP B 1 80 ? 5.797 21.484 6.359 1 98.38 80 TRP B N 1
ATOM 2073 C CA . TRP B 1 80 ? 6.969 22 7.066 1 98.38 80 TRP B CA 1
ATOM 2074 C C . TRP B 1 80 ? 6.555 22.938 8.195 1 98.38 80 TRP B C 1
ATOM 2076 O O . TRP B 1 80 ? 5.734 23.828 8 1 98.38 80 TRP B O 1
ATOM 2086 N N . ASP B 1 81 ? 7.055 22.625 9.375 1 97.19 81 ASP B N 1
ATOM 2087 C CA . ASP B 1 81 ? 6.785 23.484 10.523 1 97.19 81 ASP B CA 1
ATOM 2088 C C . ASP B 1 81 ? 8.07 23.828 11.266 1 97.19 81 ASP B C 1
ATOM 2090 O O . ASP B 1 81 ? 9.164 23.703 10.719 1 97.19 81 ASP B O 1
ATOM 2094 N N . GLU B 1 82 ? 7.977 24.328 12.461 1 95.19 82 GLU B N 1
ATOM 2095 C CA . GLU B 1 82 ? 9.133 24.797 13.219 1 95.19 82 GLU B CA 1
ATOM 2096 C C . GLU B 1 82 ? 10.102 23.656 13.508 1 95.19 82 GLU B C 1
ATOM 2098 O O . GLU B 1 82 ? 11.305 23.875 13.656 1 95.19 82 GLU B O 1
ATOM 2103 N N . LYS B 1 83 ? 9.602 22.453 13.531 1 96.12 83 LYS B N 1
ATOM 2104 C CA . LYS B 1 83 ? 10.43 21.281 13.844 1 96.12 83 LYS B CA 1
ATOM 2105 C C . LYS B 1 83 ? 10.984 20.656 12.57 1 96.12 83 LYS B C 1
ATOM 2107 O O . LYS B 1 83 ? 11.773 19.703 12.641 1 96.12 83 LYS B O 1
ATOM 2112 N N . GLY B 1 84 ? 10.602 21.156 11.445 1 96.94 84 GLY B N 1
ATOM 2113 C CA . GLY B 1 84 ? 11.078 20.594 10.188 1 96.94 84 GLY B CA 1
ATOM 2114 C C . GLY B 1 84 ? 9.984 19.922 9.383 1 96.94 84 GLY B C 1
ATOM 2115 O O . GLY B 1 84 ? 8.805 20.219 9.562 1 96.94 84 GLY B O 1
ATOM 2116 N N . PRO B 1 85 ? 10.352 19.062 8.461 1 97.06 85 PRO B N 1
ATOM 2117 C CA . PRO B 1 85 ? 9.375 18.375 7.617 1 97.06 85 PRO B CA 1
ATOM 2118 C C . PRO B 1 85 ? 8.586 17.312 8.375 1 97.06 85 PRO B C 1
ATOM 2120 O O . PRO B 1 85 ? 9.102 16.719 9.32 1 97.06 85 PRO B O 1
ATOM 2123 N N . GLY B 1 86 ? 7.363 17.141 8.031 1 97.75 86 GLY B N 1
ATOM 2124 C CA . GLY B 1 86 ? 6.508 16.078 8.531 1 97.75 86 GLY B CA 1
ATOM 2125 C C . GLY B 1 86 ? 5.703 15.398 7.434 1 97.75 86 GLY B C 1
ATOM 2126 O O . GLY B 1 86 ? 5.254 16.062 6.492 1 97.75 86 GLY B O 1
ATOM 2127 N N . LEU B 1 87 ? 5.605 14.094 7.492 1 97.31 87 LEU B N 1
ATOM 2128 C CA . LEU B 1 87 ? 4.797 13.281 6.59 1 97.31 87 LEU B CA 1
ATOM 2129 C C . LEU B 1 87 ? 3.963 12.266 7.371 1 97.31 87 LEU B C 1
ATOM 2131 O O . LEU B 1 87 ? 4.504 11.469 8.141 1 97.31 87 LEU B O 1
ATOM 2135 N N . TYR B 1 88 ? 2.652 12.359 7.113 1 97.38 88 TYR B N 1
ATOM 2136 C CA . TYR B 1 88 ? 1.746 11.5 7.867 1 97.38 88 TYR B CA 1
ATOM 2137 C C . TYR B 1 88 ? 0.714 10.852 6.949 1 97.38 88 TYR B C 1
ATOM 2139 O O . TYR B 1 88 ? 0.234 11.484 6.004 1 97.38 88 TYR B O 1
ATOM 2147 N N . TYR B 1 89 ? 0.441 9.602 7.191 1 96.19 89 TYR B N 1
ATOM 2148 C CA . TYR B 1 89 ? -0.729 8.922 6.652 1 96.19 89 TYR B CA 1
ATOM 2149 C C . TYR B 1 89 ? -1.907 9.008 7.613 1 96.19 89 TYR B C 1
ATOM 2151 O O . TYR B 1 89 ? -1.738 8.859 8.828 1 96.19 89 TYR B O 1
ATOM 2159 N N . VAL B 1 90 ? -3.119 9.336 7.109 1 95.75 90 VAL B N 1
ATOM 2160 C CA . VAL B 1 90 ? -4.344 9.414 7.902 1 95.75 90 VAL B CA 1
ATOM 2161 C C . VAL B 1 90 ? -5.488 8.734 7.148 1 95.75 90 VAL B C 1
ATOM 2163 O O . VAL B 1 90 ? -5.637 8.914 5.938 1 95.75 90 VAL B O 1
ATOM 2166 N N . ASP B 1 91 ? -6.32 7.992 7.895 1 93.5 91 ASP B N 1
ATOM 2167 C CA . ASP B 1 91 ? -7.395 7.309 7.184 1 93.5 91 ASP B CA 1
ATOM 2168 C C . ASP B 1 91 ? -8.734 7.492 7.895 1 93.5 91 ASP B C 1
ATOM 2170 O O . ASP B 1 91 ? -8.797 8.133 8.945 1 93.5 91 ASP B O 1
ATOM 2174 N N . SER B 1 92 ? -9.789 6.973 7.281 1 93.12 92 SER B N 1
ATOM 2175 C CA . SER B 1 92 ? -11.164 7.207 7.699 1 93.12 92 SER B CA 1
ATOM 2176 C C . SER B 1 92 ? -11.477 6.496 9.016 1 93.12 92 SER B C 1
ATOM 2178 O O . SER B 1 92 ? -12.5 6.762 9.641 1 93.12 92 SER B O 1
ATOM 2180 N N . GLU B 1 93 ? -10.586 5.59 9.484 1 89.12 93 GLU B N 1
ATOM 2181 C CA . GLU B 1 93 ? -10.781 4.914 10.766 1 89.12 93 GLU B CA 1
ATOM 2182 C C . GLU B 1 93 ? -10.102 5.676 11.898 1 89.12 93 GLU B C 1
ATOM 2184 O O . GLU B 1 93 ? -10.102 5.223 13.047 1 89.12 93 GLU B O 1
ATOM 2189 N N . GLY B 1 94 ? -9.5 6.762 11.516 1 91.06 94 GLY B N 1
ATOM 2190 C CA . GLY B 1 94 ? -8.805 7.578 12.5 1 91.06 94 GLY B CA 1
ATOM 2191 C C . GLY B 1 94 ? -7.355 7.168 12.695 1 91.06 94 GLY B C 1
ATOM 2192 O O . GLY B 1 94 ? -6.703 7.613 13.648 1 91.06 94 GLY B O 1
ATOM 2193 N N . GLY B 1 95 ? -6.891 6.312 11.883 1 91.19 95 GLY B N 1
ATOM 2194 C CA . GLY B 1 95 ? -5.492 5.922 11.93 1 91.19 95 GLY B CA 1
ATOM 2195 C C . GLY B 1 95 ? -4.551 7.035 11.508 1 91.19 95 GLY B C 1
ATOM 2196 O O . GLY B 1 95 ? -4.887 7.836 10.633 1 91.19 95 GLY B O 1
ATOM 2197 N N . ARG B 1 96 ? -3.428 6.957 12.141 1 94 96 ARG B N 1
ATOM 2198 C CA . ARG B 1 96 ? -2.404 7.957 11.859 1 94 96 ARG B CA 1
ATOM 2199 C C . ARG B 1 96 ? -1.006 7.355 11.969 1 94 96 ARG B C 1
ATOM 2201 O O . ARG B 1 96 ? -0.694 6.668 12.938 1 94 96 ARG B O 1
ATOM 2208 N N . LEU B 1 97 ? -0.193 7.621 10.938 1 93.38 97 LEU B N 1
ATOM 2209 C CA . LEU B 1 97 ? 1.151 7.059 10.898 1 93.38 97 LEU B CA 1
ATOM 2210 C C . LEU B 1 97 ? 2.158 8.086 10.398 1 93.38 97 LEU B C 1
ATOM 2212 O O . LEU B 1 97 ? 1.943 8.719 9.359 1 93.38 97 LEU B O 1
ATOM 2216 N N . LYS B 1 98 ? 3.162 8.242 11.242 1 94.75 98 LYS B N 1
ATOM 2217 C CA . LYS B 1 98 ? 4.277 9.062 10.781 1 94.75 98 LYS B CA 1
ATOM 2218 C C . LYS B 1 98 ? 5.25 8.242 9.938 1 94.75 98 LYS B C 1
ATOM 2220 O O . LYS B 1 98 ? 5.504 7.07 10.234 1 94.75 98 LYS B O 1
ATOM 2225 N N . GLY B 1 99 ? 5.816 8.875 8.859 1 92.5 99 GLY B N 1
ATOM 2226 C CA . GLY B 1 99 ? 6.785 8.164 8.039 1 92.5 99 GLY B CA 1
ATOM 2227 C C . GLY B 1 99 ? 7.586 9.078 7.129 1 92.5 99 GLY B C 1
ATOM 2228 O O . GLY B 1 99 ? 7.484 10.305 7.23 1 92.5 99 GLY B O 1
ATOM 2229 N N . THR B 1 100 ? 8.453 8.391 6.379 1 92.44 100 THR B N 1
ATOM 2230 C CA . THR B 1 100 ? 9.297 9.148 5.453 1 92.44 100 THR B CA 1
ATOM 2231 C C . THR B 1 100 ? 8.883 8.875 4.008 1 92.44 100 THR B C 1
ATOM 2233 O O . THR B 1 100 ? 9.367 9.539 3.086 1 92.44 100 THR B O 1
ATOM 2236 N N . ARG B 1 101 ? 8.039 7.934 3.801 1 92.19 101 ARG B N 1
ATOM 2237 C CA . ARG B 1 101 ? 7.488 7.633 2.482 1 92.19 101 ARG B CA 1
ATOM 2238 C C . ARG B 1 101 ? 6.164 6.887 2.602 1 92.19 101 ARG B C 1
ATOM 2240 O O . ARG B 1 101 ? 6 6.039 3.48 1 92.19 101 ARG B O 1
ATOM 2247 N N . PHE B 1 102 ? 5.219 7.281 1.853 1 93.25 102 PHE B N 1
ATOM 2248 C CA . PHE B 1 102 ? 3.918 6.629 1.752 1 93.25 102 PHE B CA 1
ATOM 2249 C C . PHE B 1 102 ? 3.438 6.598 0.306 1 93.25 102 PHE B C 1
ATOM 2251 O O . PHE B 1 102 ? 3.822 7.449 -0.5 1 93.25 102 PHE B O 1
ATOM 2258 N N . SER B 1 103 ? 2.734 5.652 0.036 1 92 103 SER B N 1
ATOM 2259 C CA . SER B 1 103 ? 1.927 5.609 -1.179 1 92 103 SER B CA 1
ATOM 2260 C C . SER B 1 103 ? 0.477 5.258 -0.865 1 92 103 SER B C 1
ATOM 2262 O O . SER B 1 103 ? 0.209 4.398 -0.022 1 92 103 SER B O 1
ATOM 2264 N N . VAL B 1 104 ? -0.386 6.016 -1.431 1 89.81 104 VAL B N 1
ATOM 2265 C CA . VAL B 1 104 ? -1.8 5.789 -1.149 1 89.81 104 VAL B CA 1
ATOM 2266 C C . VAL B 1 104 ? -2.586 5.738 -2.457 1 89.81 104 VAL B C 1
ATOM 2268 O O . VAL B 1 104 ? -2.154 6.293 -3.471 1 89.81 104 VAL B O 1
ATOM 2271 N N . GLY B 1 105 ? -3.736 5.031 -2.395 1 85.81 105 GLY B N 1
ATOM 2272 C CA . GLY B 1 105 ? -4.586 4.855 -3.562 1 85.81 105 GLY B CA 1
ATOM 2273 C C . GLY B 1 105 ? -4.438 3.486 -4.203 1 85.81 105 GLY B C 1
ATOM 2274 O O . GLY B 1 105 ? -3.57 2.703 -3.816 1 85.81 105 GLY B O 1
ATOM 2275 N N . SER B 1 106 ? -5.176 3.217 -5.293 1 83.12 106 SER B N 1
ATOM 2276 C CA . SER B 1 106 ? -5.223 1.911 -5.945 1 83.12 106 SER B CA 1
ATOM 2277 C C . SER B 1 106 ? -3.904 1.587 -6.637 1 83.12 106 SER B C 1
ATOM 2279 O O . SER B 1 106 ? -3.559 0.416 -6.809 1 83.12 106 SER B O 1
ATOM 2281 N N . GLY B 1 107 ? -3.176 2.596 -6.996 1 86.19 107 GLY B N 1
ATOM 2282 C CA . GLY B 1 107 ? -1.899 2.408 -7.668 1 86.19 107 GLY B CA 1
ATOM 2283 C C . GLY B 1 107 ? -0.739 2.238 -6.707 1 86.19 107 GLY B C 1
ATOM 2284 O O . GLY B 1 107 ? 0.403 2.049 -7.133 1 86.19 107 GLY B O 1
ATOM 2285 N N . SER B 1 108 ? -1.038 2.146 -5.449 1 90.25 108 SER B N 1
ATOM 2286 C CA . SER B 1 108 ? -0.018 2.207 -4.41 1 90.25 108 SER B CA 1
ATOM 2287 C C . SER B 1 108 ? 0.986 1.068 -4.551 1 90.25 108 SER B C 1
ATOM 2289 O O . SER B 1 108 ? 2.193 1.276 -4.406 1 90.25 108 SER B O 1
ATOM 2291 N N . PRO B 1 109 ? 0.565 -0.191 -4.871 1 88.69 109 PRO B N 1
ATOM 2292 C CA . PRO B 1 109 ? 1.56 -1.261 -4.98 1 88.69 109 PRO B CA 1
ATOM 2293 C C . PRO B 1 109 ? 2.58 -1.004 -6.09 1 88.69 109 PRO B C 1
ATOM 2295 O O . PRO B 1 109 ? 3.758 -1.34 -5.938 1 88.69 109 PRO B O 1
ATOM 2298 N N . TYR B 1 110 ? 2.141 -0.341 -7.09 1 88.81 110 TYR B N 1
ATOM 2299 C CA . TYR B 1 110 ? 3.035 -0.026 -8.203 1 88.81 110 TYR B CA 1
ATOM 2300 C C . TYR B 1 110 ? 3.99 1.101 -7.828 1 88.81 110 TYR B C 1
ATOM 2302 O O . TYR B 1 110 ? 5.176 1.056 -8.164 1 88.81 110 TYR B O 1
ATOM 2310 N N . ALA B 1 111 ? 3.402 2.062 -7.164 1 91.81 111 ALA B N 1
ATOM 2311 C CA . ALA B 1 111 ? 4.246 3.164 -6.711 1 91.81 111 ALA B CA 1
ATOM 2312 C C . ALA B 1 111 ? 5.324 2.672 -5.75 1 91.81 111 ALA B C 1
ATOM 2314 O O . ALA B 1 111 ? 6.484 3.086 -5.84 1 91.81 111 ALA B O 1
ATOM 2315 N N . TYR B 1 112 ? 4.984 1.8 -4.898 1 91.75 112 TYR B N 1
ATOM 2316 C CA . TYR B 1 112 ? 5.941 1.282 -3.926 1 91.75 112 TYR B CA 1
ATOM 2317 C C . TYR B 1 112 ? 7.039 0.478 -4.617 1 91.75 112 TYR B C 1
ATOM 2319 O O . TYR B 1 112 ? 8.188 0.462 -4.164 1 91.75 112 TYR B O 1
ATOM 2327 N N . GLY B 1 113 ? 6.652 -0.24 -5.668 1 88 113 GLY B N 1
ATOM 2328 C CA . GLY B 1 113 ? 7.691 -0.917 -6.426 1 88 113 GLY B CA 1
ATOM 2329 C C . GLY B 1 113 ? 8.805 0.013 -6.871 1 88 113 GLY B C 1
ATOM 2330 O O . GLY B 1 113 ? 9.984 -0.318 -6.746 1 88 113 GLY B O 1
ATOM 2331 N N . VAL B 1 114 ? 8.422 1.161 -7.328 1 90.25 114 VAL B N 1
ATOM 2332 C CA . VAL B 1 114 ? 9.375 2.164 -7.797 1 90.25 114 VAL B CA 1
ATOM 2333 C C . VAL B 1 114 ? 10.125 2.76 -6.609 1 90.25 114 VAL B C 1
ATOM 2335 O O . VAL B 1 114 ? 11.344 2.904 -6.648 1 90.25 114 VAL B O 1
ATOM 2338 N N . LEU B 1 115 ? 9.445 3.045 -5.535 1 92.75 115 LEU B N 1
ATOM 2339 C CA . LEU B 1 115 ? 10.039 3.66 -4.355 1 92.75 115 LEU B CA 1
ATOM 2340 C C . LEU B 1 115 ? 11.039 2.717 -3.693 1 92.75 115 LEU B C 1
ATOM 2342 O O . LEU B 1 115 ? 12.117 3.143 -3.27 1 92.75 115 LEU B O 1
ATOM 2346 N N . ASP B 1 116 ? 10.711 1.507 -3.637 1 85.44 116 ASP B N 1
ATOM 2347 C CA . ASP B 1 116 ? 11.562 0.515 -2.996 1 85.44 116 ASP B CA 1
ATOM 2348 C C . ASP B 1 116 ? 12.914 0.412 -3.709 1 85.44 116 ASP B C 1
ATOM 2350 O O . ASP B 1 116 ? 13.945 0.224 -3.068 1 85.44 116 ASP B O 1
ATOM 2354 N N . SER B 1 117 ? 12.828 0.627 -4.949 1 86.69 117 SER B N 1
ATOM 2355 C CA . SER B 1 117 ? 14.039 0.448 -5.742 1 86.69 117 SER B CA 1
ATOM 2356 C C . SER B 1 117 ? 14.836 1.743 -5.824 1 86.69 117 SER B C 1
ATOM 2358 O O . SER B 1 117 ? 16.047 1.718 -6.062 1 86.69 117 SER B O 1
ATOM 2360 N N . GLY B 1 118 ? 14.203 2.844 -5.586 1 91.25 118 GLY B N 1
ATOM 2361 C CA . GLY B 1 118 ? 14.875 4.082 -5.934 1 91.25 118 GLY B CA 1
ATOM 2362 C C . GLY B 1 118 ? 15.055 5.02 -4.75 1 91.25 118 GLY B C 1
ATOM 2363 O O . GLY B 1 118 ? 15.859 5.953 -4.805 1 91.25 118 GLY B O 1
ATOM 2364 N N . TYR B 1 119 ? 14.383 4.863 -3.656 1 93.12 119 TYR B N 1
ATOM 2365 C CA . TYR B 1 119 ? 14.383 5.816 -2.555 1 93.12 119 TYR B CA 1
ATOM 2366 C C . TYR B 1 119 ? 15.688 5.742 -1.767 1 93.12 119 TYR B C 1
ATOM 2368 O O . TYR B 1 119 ? 16.141 4.652 -1.409 1 93.12 119 TYR B O 1
ATOM 2376 N N . ARG B 1 120 ? 16.25 6.918 -1.575 1 92.75 120 ARG B N 1
ATOM 2377 C CA . ARG B 1 120 ? 17.391 7.109 -0.691 1 92.75 120 ARG B CA 1
ATOM 2378 C C . ARG B 1 120 ? 17.203 8.344 0.183 1 92.75 120 ARG B C 1
ATOM 2380 O O . ARG B 1 120 ? 16.688 9.367 -0.277 1 92.75 120 ARG B O 1
ATOM 2387 N N . TYR B 1 121 ? 17.719 8.289 1.367 1 88.56 121 TYR B N 1
ATOM 2388 C CA . TYR B 1 121 ? 17.531 9.375 2.322 1 88.56 121 TYR B CA 1
ATOM 2389 C C . TYR B 1 121 ? 18.266 10.625 1.878 1 88.56 121 TYR B C 1
ATOM 2391 O O . TYR B 1 121 ? 17.844 11.742 2.162 1 88.56 121 TYR B O 1
ATOM 2399 N N . ASP B 1 122 ? 19.328 10.492 1.119 1 93.44 122 ASP B N 1
ATOM 2400 C CA . ASP B 1 122 ? 20.203 11.609 0.792 1 93.44 122 ASP B CA 1
ATOM 2401 C C . ASP B 1 122 ? 19.969 12.094 -0.637 1 93.44 122 ASP B C 1
ATOM 2403 O O . ASP B 1 122 ? 20.891 12.602 -1.285 1 93.44 122 ASP B O 1
ATOM 2407 N N . MET B 1 123 ? 18.812 12.094 -1.107 1 95.62 123 MET B N 1
ATOM 2408 C CA . MET B 1 123 ? 18.516 12.516 -2.471 1 95.62 123 MET B CA 1
ATOM 2409 C C . MET B 1 123 ? 18.406 14.039 -2.564 1 95.62 123 MET B C 1
ATOM 2411 O O . MET B 1 123 ? 17.969 14.688 -1.619 1 95.62 123 MET B O 1
ATOM 2415 N N . SER B 1 124 ? 18.828 14.57 -3.695 1 96.94 124 SER B N 1
ATOM 2416 C CA . SER B 1 124 ? 18.531 15.961 -3.994 1 96.94 124 SER B CA 1
ATOM 2417 C C . SER B 1 124 ? 17.047 16.156 -4.297 1 96.94 124 SER B C 1
ATOM 2419 O O . SER B 1 124 ? 16.328 15.188 -4.539 1 96.94 124 SER B O 1
ATOM 2421 N N . VAL B 1 125 ? 16.641 17.391 -4.293 1 96.25 125 VAL B N 1
ATOM 2422 C CA . VAL B 1 125 ? 15.25 17.703 -4.617 1 96.25 125 VAL B CA 1
ATOM 2423 C C . VAL B 1 125 ? 14.93 17.219 -6.031 1 96.25 125 VAL B C 1
ATOM 2425 O O . VAL B 1 125 ? 13.852 16.688 -6.281 1 96.25 125 VAL B O 1
ATOM 2428 N N . GLU B 1 126 ? 15.883 17.406 -6.953 1 96.5 126 GLU B N 1
ATOM 2429 C CA . GLU B 1 126 ? 15.688 17 -8.344 1 96.5 126 GLU B CA 1
ATOM 2430 C C . GLU B 1 126 ? 15.57 15.484 -8.469 1 96.5 126 GLU B C 1
ATOM 2432 O O . GLU B 1 126 ? 14.719 14.977 -9.203 1 96.5 126 GLU B O 1
ATOM 2437 N N . GLU B 1 127 ? 16.453 14.766 -7.801 1 96.44 127 GLU B N 1
ATOM 2438 C CA . GLU B 1 127 ? 16.391 13.312 -7.793 1 96.44 127 GLU B CA 1
ATOM 2439 C C . GLU B 1 127 ? 15.078 12.805 -7.215 1 96.44 127 GLU B C 1
ATOM 2441 O O . GLU B 1 127 ? 14.469 11.883 -7.758 1 96.44 127 GLU B O 1
ATOM 2446 N N . ALA B 1 128 ? 14.68 13.398 -6.09 1 96.69 128 ALA B N 1
ATOM 2447 C CA . ALA B 1 128 ? 13.43 13.016 -5.426 1 96.69 128 ALA B CA 1
ATOM 2448 C C . ALA B 1 128 ? 12.227 13.289 -6.316 1 96.69 128 ALA B C 1
ATOM 2450 O O . ALA B 1 128 ? 11.297 12.484 -6.383 1 96.69 128 ALA B O 1
ATOM 2451 N N . ALA B 1 129 ? 12.281 14.406 -6.984 1 95.75 129 ALA B N 1
ATOM 2452 C CA . ALA B 1 129 ? 11.203 14.773 -7.891 1 95.75 129 ALA B CA 1
ATOM 2453 C C . ALA B 1 129 ? 11.062 13.766 -9.031 1 95.75 129 ALA B C 1
ATOM 2455 O O . ALA B 1 129 ? 9.953 13.375 -9.391 1 95.75 129 ALA B O 1
ATOM 2456 N N . GLU B 1 130 ? 12.18 13.359 -9.57 1 95.06 130 GLU B N 1
ATOM 2457 C CA . GLU B 1 130 ? 12.18 12.375 -10.648 1 95.06 130 GLU B CA 1
ATOM 2458 C C . GLU B 1 130 ? 11.648 11.023 -10.156 1 95.06 130 GLU B C 1
ATOM 2460 O O . GLU B 1 130 ? 10.875 10.367 -10.852 1 95.06 130 GLU B O 1
ATOM 2465 N N . LEU B 1 131 ? 12.094 10.633 -9.023 1 95.31 131 LEU B N 1
ATOM 2466 C CA . LEU B 1 131 ? 11.602 9.398 -8.445 1 95.31 131 LEU B CA 1
ATOM 2467 C C . LEU B 1 131 ? 10.086 9.461 -8.234 1 95.31 131 LEU B C 1
ATOM 2469 O O . LEU B 1 131 ? 9.375 8.5 -8.523 1 95.31 131 LEU B O 1
ATOM 2473 N N . ALA B 1 132 ? 9.609 10.602 -7.703 1 94.56 132 ALA B N 1
ATOM 2474 C CA . ALA B 1 132 ? 8.18 10.797 -7.488 1 94.56 132 ALA B CA 1
ATOM 2475 C C . ALA B 1 132 ? 7.41 10.727 -8.805 1 94.56 132 ALA B C 1
ATOM 2477 O O . ALA B 1 132 ? 6.363 10.078 -8.883 1 94.56 132 ALA B O 1
ATOM 2478 N N . ARG B 1 133 ? 7.941 11.344 -9.797 1 92.25 133 ARG B N 1
ATOM 2479 C CA . ARG B 1 133 ? 7.312 11.328 -11.117 1 92.25 133 ARG B CA 1
ATOM 2480 C C . ARG B 1 133 ? 7.191 9.906 -11.648 1 92.25 133 ARG B C 1
ATOM 2482 O O . ARG B 1 133 ? 6.141 9.516 -12.164 1 92.25 133 ARG B O 1
ATOM 2489 N N . ARG B 1 134 ? 8.234 9.164 -11.531 1 91.56 134 ARG B N 1
ATOM 2490 C CA . ARG B 1 134 ? 8.25 7.773 -11.977 1 91.56 134 ARG B CA 1
ATOM 2491 C C . ARG B 1 134 ? 7.246 6.938 -11.188 1 91.56 134 ARG B C 1
ATOM 2493 O O . ARG B 1 134 ? 6.547 6.098 -11.758 1 91.56 134 ARG B O 1
ATOM 2500 N N . ALA B 1 135 ? 7.258 7.148 -9.898 1 91.94 135 ALA B N 1
ATOM 2501 C CA . ALA B 1 135 ? 6.34 6.402 -9.039 1 91.94 135 ALA B CA 1
ATOM 2502 C C . ALA B 1 135 ? 4.887 6.688 -9.414 1 91.94 135 ALA B C 1
ATOM 2504 O O . ALA B 1 135 ? 4.074 5.766 -9.508 1 91.94 135 ALA B O 1
ATOM 2505 N N . ILE B 1 136 ? 4.543 7.953 -9.656 1 89.69 136 ILE B N 1
ATOM 2506 C CA . ILE B 1 136 ? 3.186 8.344 -10.031 1 89.69 136 ILE B CA 1
ATOM 2507 C C . ILE B 1 136 ? 2.832 7.75 -11.391 1 89.69 136 ILE B C 1
ATOM 2509 O O . ILE B 1 136 ? 1.722 7.25 -11.586 1 89.69 136 ILE B O 1
ATOM 2513 N N . TYR B 1 137 ? 3.746 7.801 -12.289 1 87.5 137 TYR B N 1
ATOM 2514 C CA . TYR B 1 137 ? 3.531 7.238 -13.617 1 87.5 137 TYR B CA 1
ATOM 2515 C C . TYR B 1 137 ? 3.152 5.766 -13.539 1 87.5 137 TYR B C 1
ATOM 2517 O O . TYR B 1 137 ? 2.162 5.336 -14.133 1 87.5 137 TYR B O 1
ATOM 2525 N N . HIS B 1 138 ? 3.924 5.008 -12.797 1 86.56 138 HIS B N 1
ATOM 2526 C CA . HIS B 1 138 ? 3.686 3.574 -12.688 1 86.56 138 HIS B CA 1
ATOM 2527 C C . HIS B 1 138 ? 2.373 3.285 -11.961 1 86.56 138 HIS B C 1
ATOM 2529 O O . HIS B 1 138 ? 1.714 2.281 -12.242 1 86.56 138 HIS B O 1
ATOM 2535 N N . ALA B 1 139 ? 2.041 4.172 -11.07 1 86.25 139 ALA B N 1
ATOM 2536 C CA . ALA B 1 139 ? 0.791 4.008 -10.336 1 86.25 139 ALA B CA 1
ATOM 2537 C C . ALA B 1 139 ? -0.413 4.324 -11.219 1 86.25 139 ALA B C 1
ATOM 2539 O O . ALA B 1 139 ? -1.469 3.703 -11.086 1 86.25 139 ALA B O 1
ATOM 2540 N N . THR B 1 140 ? -0.348 5.324 -12.109 1 76.5 140 THR B N 1
ATOM 2541 C CA . THR B 1 140 ? -1.469 5.863 -12.867 1 76.5 140 THR B CA 1
ATOM 2542 C C . THR B 1 140 ? -1.617 5.129 -14.203 1 76.5 140 THR B C 1
ATOM 2544 O O . THR B 1 140 ? -2.725 5.008 -14.727 1 76.5 140 THR B O 1
ATOM 2547 N N . PHE B 1 141 ? -0.58 4.887 -14.875 1 62.06 141 PHE B N 1
ATOM 2548 C CA . PHE B 1 141 ? -0.646 4.289 -16.203 1 62.06 141 PHE B CA 1
ATOM 2549 C C . PHE B 1 141 ? -1.487 3.018 -16.172 1 62.06 141 PHE B C 1
ATOM 2551 O O . PHE B 1 141 ? -2.232 2.742 -17.125 1 62.06 141 PHE B O 1
ATOM 2558 N N . ARG B 1 142 ? -1.4 2.346 -15.211 1 57.75 142 ARG B N 1
ATOM 2559 C CA . ARG B 1 142 ? -2.066 1.048 -15.156 1 57.75 142 ARG B CA 1
ATOM 2560 C C . ARG B 1 142 ? -3.533 1.199 -14.773 1 57.75 142 ARG B C 1
ATOM 2562 O O . ARG B 1 142 ? -4.367 0.377 -15.156 1 57.75 142 ARG B O 1
ATOM 2569 N N . ASP B 1 143 ? -3.592 2.275 -13.945 1 55.88 143 ASP B N 1
ATOM 2570 C CA . ASP B 1 143 ? -4.992 2.541 -13.633 1 55.88 143 ASP B CA 1
ATOM 2571 C C . ASP B 1 143 ? -5.715 3.162 -14.82 1 55.88 143 ASP B C 1
ATOM 2573 O O . ASP B 1 143 ? -5.645 4.375 -15.039 1 55.88 143 ASP B O 1
ATOM 2577 N N . GLY B 1 144 ? -5.707 2.41 -15.992 1 49.97 144 GLY B N 1
ATOM 2578 C CA . GLY B 1 144 ? -6.371 2.891 -17.188 1 49.97 144 GLY B CA 1
ATOM 2579 C C . GLY B 1 144 ? -7.238 4.109 -16.938 1 49.97 144 GLY B C 1
ATOM 2580 O O . GLY B 1 144 ? -7.535 4.867 -17.875 1 49.97 144 GLY B O 1
ATOM 2581 N N . ALA B 1 145 ? -7.836 4.059 -15.828 1 45.84 145 ALA B N 1
ATOM 2582 C CA . ALA B 1 145 ? -8.797 5.129 -15.555 1 45.84 145 ALA B CA 1
ATOM 2583 C C . ALA B 1 145 ? -8.078 6.449 -15.281 1 45.84 145 ALA B C 1
ATOM 2585 O O . ALA B 1 145 ? -8.695 7.516 -15.32 1 45.84 145 ALA B O 1
ATOM 2586 N N . SER B 1 146 ? -6.816 6.375 -14.844 1 49.78 146 SER B N 1
ATOM 2587 C CA . SER B 1 146 ? -6.309 7.664 -14.383 1 49.78 146 SER B CA 1
ATOM 2588 C C . SER B 1 146 ? -5.586 8.406 -15.5 1 49.78 146 SER B C 1
ATOM 2590 O O . SER B 1 146 ? -4.445 8.078 -15.828 1 49.78 146 SER B O 1
ATOM 2592 N N . GLY B 1 147 ? -6.105 8.281 -16.781 1 53.97 147 GLY B N 1
ATOM 2593 C CA . GLY B 1 147 ? -5.691 9.383 -17.625 1 53.97 147 GLY B CA 1
ATOM 2594 C C . GLY B 1 147 ? -5.398 10.656 -16.859 1 53.97 147 GLY B C 1
ATOM 2595 O O . GLY B 1 147 ? -5.895 10.836 -15.742 1 53.97 147 GLY B O 1
ATOM 2596 N N . GLY B 1 148 ? -3.988 10.992 -16.484 1 71.06 148 GLY B N 1
ATOM 2597 C CA . GLY B 1 148 ? -3.975 12.172 -15.625 1 71.06 148 GLY B CA 1
ATOM 2598 C C . GLY B 1 148 ? -2.621 12.852 -15.57 1 71.06 148 GLY B C 1
ATOM 2599 O O . GLY B 1 148 ? -1.771 12.633 -16.438 1 71.06 148 GLY B O 1
ATOM 2600 N N . VAL B 1 149 ? -2.627 13.859 -14.914 1 77.69 149 VAL B N 1
ATOM 2601 C CA . VAL B 1 149 ? -1.459 14.711 -14.719 1 77.69 149 VAL B CA 1
ATOM 2602 C C . VAL B 1 149 ? -0.686 14.258 -13.484 1 77.69 149 VAL B C 1
ATOM 2604 O O . VAL B 1 149 ? -1.271 14.062 -12.414 1 77.69 149 VAL B O 1
ATOM 2607 N N . ALA B 1 150 ? 0.61 13.828 -13.773 1 87.62 150 ALA B N 1
ATOM 2608 C CA . ALA B 1 150 ? 1.51 13.594 -12.648 1 87.62 150 ALA B CA 1
ATOM 2609 C C . ALA B 1 150 ? 2.043 14.906 -12.086 1 87.62 150 ALA B C 1
ATOM 2611 O O . ALA B 1 150 ? 2.941 15.523 -12.672 1 87.62 150 ALA B O 1
ATOM 2612 N N . SER B 1 151 ? 1.509 15.352 -10.969 1 91.5 151 SER B N 1
ATOM 2613 C CA . SER B 1 151 ? 1.955 16.578 -10.328 1 91.5 151 SER B CA 1
ATOM 2614 C C . SER B 1 151 ? 2.961 16.297 -9.219 1 91.5 151 SER B C 1
ATOM 2616 O O . SER B 1 151 ? 2.738 15.414 -8.383 1 91.5 151 SER B O 1
ATOM 2618 N N . VAL B 1 152 ? 4.062 17.016 -9.266 1 95 152 VAL B N 1
ATOM 2619 C CA . VAL B 1 152 ? 5.105 16.859 -8.25 1 95 152 VAL B CA 1
ATOM 2620 C C . VAL B 1 152 ? 5.277 18.172 -7.492 1 95 152 VAL B C 1
ATOM 2622 O O . VAL B 1 152 ? 5.406 19.25 -8.102 1 95 152 VAL B O 1
ATOM 2625 N N . TYR B 1 153 ? 5.191 18.094 -6.16 1 96.94 153 TYR B N 1
ATOM 2626 C CA . TYR B 1 153 ? 5.367 19.234 -5.281 1 96.94 153 TYR B CA 1
ATOM 2627 C C . TYR B 1 153 ? 6.578 19.062 -4.375 1 96.94 153 TYR B C 1
ATOM 2629 O O . TYR B 1 153 ? 6.934 17.922 -4.027 1 96.94 153 TYR B O 1
ATOM 2637 N N . HIS B 1 154 ? 7.227 20.141 -4.027 1 97.81 154 HIS B N 1
ATOM 2638 C CA . HIS B 1 154 ? 8.289 20.172 -3.025 1 97.81 154 HIS B CA 1
ATOM 2639 C C . HIS B 1 154 ? 7.867 20.984 -1.809 1 97.81 154 HIS B C 1
ATOM 2641 O O . HIS B 1 154 ? 7.395 22.109 -1.948 1 97.81 154 HIS B O 1
ATOM 2647 N N . VAL B 1 155 ? 7.934 20.391 -0.672 1 97.94 155 VAL B N 1
ATOM 2648 C CA . VAL B 1 155 ? 7.664 21.078 0.581 1 97.94 155 VAL B CA 1
ATOM 2649 C C . VAL B 1 155 ? 8.977 21.422 1.278 1 97.94 155 VAL B C 1
ATOM 2651 O O . VAL B 1 155 ? 9.75 20.531 1.63 1 97.94 155 VAL B O 1
ATOM 2654 N N . GLY B 1 156 ? 9.203 22.703 1.453 1 97.12 156 GLY B N 1
ATOM 2655 C CA . GLY B 1 156 ? 10.406 23.188 2.115 1 97.12 156 GLY B CA 1
ATOM 2656 C C . GLY B 1 156 ? 10.109 24.156 3.25 1 97.12 156 GLY B C 1
ATOM 2657 O O . GLY B 1 156 ? 8.953 24.328 3.641 1 97.12 156 GLY B O 1
ATOM 2658 N N . PRO B 1 157 ? 11.188 24.703 3.848 1 97 157 PRO B N 1
ATOM 2659 C CA . PRO B 1 157 ? 11.031 25.594 5 1 97 157 PRO B CA 1
ATOM 2660 C C . PRO B 1 157 ? 10.203 26.844 4.684 1 97 157 PRO B C 1
ATOM 2662 O O . PRO B 1 157 ? 9.625 27.453 5.586 1 97 157 PRO B O 1
ATOM 2665 N N . ASN B 1 158 ? 10.109 27.25 3.438 1 96.81 158 ASN B N 1
ATOM 2666 C CA . ASN B 1 158 ? 9.398 28.453 3.043 1 96.81 158 ASN B CA 1
ATOM 2667 C C . ASN B 1 158 ? 8.039 28.125 2.422 1 96.81 158 ASN B C 1
ATOM 2669 O O . ASN B 1 158 ? 7.438 28.969 1.757 1 96.81 158 ASN B O 1
ATOM 2673 N N . GLY B 1 159 ? 7.617 26.891 2.578 1 97.5 159 GLY B N 1
ATOM 2674 C CA . GLY B 1 159 ? 6.344 26.484 2.002 1 97.5 159 GLY B CA 1
ATOM 2675 C C . GLY B 1 159 ? 6.496 25.5 0.862 1 97.5 159 GLY B C 1
ATOM 2676 O O . GLY B 1 159 ? 7.582 24.953 0.648 1 97.5 159 GLY B O 1
ATOM 2677 N N . TRP B 1 160 ? 5.395 25.203 0.213 1 97.25 160 TRP B N 1
ATOM 2678 C CA . TRP B 1 160 ? 5.461 24.219 -0.861 1 97.25 160 TRP B CA 1
ATOM 2679 C C . TRP B 1 160 ? 5.48 24.906 -2.225 1 97.25 160 TRP B C 1
ATOM 2681 O O . TRP B 1 160 ? 5.004 26.031 -2.369 1 97.25 160 TRP B O 1
ATOM 2691 N N . THR B 1 161 ? 6.086 24.266 -3.209 1 97.12 161 THR B N 1
ATOM 2692 C CA . THR B 1 161 ? 6.125 24.688 -4.605 1 97.12 161 THR B CA 1
ATOM 2693 C C . THR B 1 161 ? 5.805 23.531 -5.535 1 97.12 161 THR B C 1
ATOM 2695 O O . THR B 1 161 ? 6.254 22.406 -5.305 1 97.12 161 THR B O 1
ATOM 2698 N N . LYS B 1 162 ? 5.016 23.797 -6.527 1 95.19 162 LYS B N 1
ATOM 2699 C CA . LYS B 1 162 ? 4.777 22.797 -7.566 1 95.19 162 LYS B CA 1
ATOM 2700 C C . LYS B 1 162 ? 5.953 22.719 -8.539 1 95.19 162 LYS B C 1
ATOM 2702 O O . LYS B 1 162 ? 6.301 23.719 -9.18 1 95.19 162 LYS B O 1
ATOM 2707 N N . LEU B 1 163 ? 6.551 21.594 -8.664 1 95 163 LEU B N 1
ATOM 2708 C CA . LEU B 1 163 ? 7.742 21.422 -9.492 1 95 163 LEU B CA 1
ATOM 2709 C C . LEU B 1 163 ? 7.367 21.062 -10.922 1 95 163 LEU B C 1
ATOM 2711 O O . LEU B 1 163 ? 8.055 21.453 -11.867 1 95 163 LEU B O 1
ATOM 2715 N N . SER B 1 164 ? 6.309 20.25 -11.023 1 89.75 164 SER B N 1
ATOM 2716 C CA . SER B 1 164 ? 5.914 19.812 -12.359 1 89.75 164 SER B CA 1
ATOM 2717 C C . SER B 1 164 ? 4.492 19.266 -12.367 1 89.75 164 SER B C 1
ATOM 2719 O O . SER B 1 164 ? 3.938 18.953 -11.312 1 89.75 164 SER B O 1
ATOM 2721 N N . GLY B 1 165 ? 3.889 19.281 -13.539 1 87.06 165 GLY B N 1
ATOM 2722 C CA . GLY B 1 165 ? 2.625 18.656 -13.891 1 87.06 165 GLY B CA 1
ATOM 2723 C C . GLY B 1 165 ? 2.635 18.031 -15.281 1 87.06 165 GLY B C 1
ATOM 2724 O O . GLY B 1 165 ? 2.264 18.688 -16.25 1 87.06 165 GLY B O 1
ATOM 2725 N N . ASP B 1 166 ? 2.967 16.781 -15.305 1 79.5 166 ASP B N 1
ATOM 2726 C CA . ASP B 1 166 ? 3.186 16.141 -16.594 1 79.5 166 ASP B CA 1
ATOM 2727 C C . ASP B 1 166 ? 2.002 15.242 -16.969 1 79.5 166 ASP B C 1
ATOM 2729 O O . ASP B 1 166 ? 1.413 14.594 -16.109 1 79.5 166 ASP B O 1
ATOM 2733 N N . ASP B 1 167 ? 1.705 15.406 -18.266 1 78.06 167 ASP B N 1
ATOM 2734 C CA . ASP B 1 167 ? 0.729 14.438 -18.766 1 78.06 167 ASP B CA 1
ATOM 2735 C C . ASP B 1 167 ? 1.263 13.016 -18.656 1 78.06 167 ASP B C 1
ATOM 2737 O O . ASP B 1 167 ? 2.355 12.711 -19.141 1 78.06 167 ASP B O 1
ATOM 2741 N N . VAL B 1 168 ? 0.541 12.141 -18.078 1 78.06 168 VAL B N 1
ATOM 2742 C CA . VAL B 1 168 ? 1.008 10.781 -17.812 1 78.06 168 VAL B CA 1
ATOM 2743 C C . VAL B 1 168 ? 1.204 10.039 -19.141 1 78.06 168 VAL B C 1
ATOM 2745 O O . VAL B 1 168 ? 2.107 9.203 -19.266 1 78.06 168 VAL B O 1
ATOM 2748 N N . GLY B 1 169 ? 0.294 10.312 -20.125 1 71.94 169 GLY B N 1
ATOM 2749 C CA . GLY B 1 169 ? 0.49 9.734 -21.453 1 71.94 169 GLY B CA 1
ATOM 2750 C C . GLY B 1 169 ? 1.836 10.078 -22.062 1 71.94 169 GLY B C 1
ATOM 2751 O O . GLY B 1 169 ? 2.508 9.211 -22.625 1 71.94 169 GLY B O 1
ATOM 2752 N N . GLU B 1 170 ? 2.221 11.305 -21.906 1 72.38 170 GLU B N 1
ATOM 2753 C CA . GLU B 1 170 ? 3.51 11.758 -22.422 1 72.38 170 GLU B CA 1
ATOM 2754 C C . GLU B 1 170 ? 4.664 11.125 -21.656 1 72.38 170 GLU B C 1
ATOM 2756 O O . GLU B 1 170 ? 5.715 10.828 -22.234 1 72.38 170 GLU B O 1
ATOM 2761 N N . LEU B 1 171 ? 4.426 10.898 -20.438 1 72.94 171 LEU B N 1
ATOM 2762 C CA . LEU B 1 171 ? 5.449 10.258 -19.625 1 72.94 171 LEU B CA 1
ATOM 2763 C C . LEU B 1 171 ? 5.68 8.82 -20.062 1 72.94 171 LEU B C 1
ATOM 2765 O O . LEU B 1 171 ? 6.789 8.297 -19.938 1 72.94 171 LEU B O 1
ATOM 2769 N N . HIS B 1 172 ? 4.625 8.211 -20.531 1 71.25 172 HIS B N 1
ATOM 2770 C CA . HIS B 1 172 ? 4.777 6.855 -21.047 1 71.25 172 HIS B CA 1
ATOM 2771 C C . HIS B 1 172 ? 5.824 6.801 -22.141 1 71.25 172 HIS B C 1
ATOM 2773 O O . HIS B 1 172 ? 6.652 5.887 -22.172 1 71.25 172 HIS B O 1
ATOM 2779 N N . TYR B 1 173 ? 5.727 7.758 -22.969 1 66.31 173 TYR B N 1
ATOM 2780 C CA . TYR B 1 173 ? 6.676 7.809 -24.078 1 66.31 173 TYR B CA 1
ATOM 2781 C C . TYR B 1 173 ? 8.094 8.07 -23.562 1 66.31 173 TYR B C 1
ATOM 2783 O O . TYR B 1 173 ? 9.062 7.555 -24.125 1 66.31 173 TYR B O 1
ATOM 2791 N N . LYS B 1 174 ? 8.203 8.789 -22.562 1 67.38 174 LYS B N 1
ATOM 2792 C CA . LYS B 1 174 ? 9.5 9.109 -21.984 1 67.38 174 LYS B CA 1
ATOM 2793 C C . LYS B 1 174 ? 10.125 7.887 -21.312 1 67.38 174 LYS B C 1
ATOM 2795 O O . LYS B 1 174 ? 11.32 7.633 -21.469 1 67.38 174 LYS B O 1
ATOM 2800 N N . TYR B 1 175 ? 9.32 7.125 -20.625 1 70.5 175 TYR B N 1
ATOM 2801 C CA . TYR B 1 175 ? 9.883 6.027 -19.828 1 70.5 175 TYR B CA 1
ATOM 2802 C C . TYR B 1 175 ? 9.914 4.738 -20.641 1 70.5 175 TYR B C 1
ATOM 2804 O O . TYR B 1 175 ? 10.688 3.826 -20.344 1 70.5 175 TYR B O 1
ATOM 2812 N N . TYR B 1 176 ? 9.023 4.512 -21.531 1 63.91 176 TYR B N 1
ATOM 2813 C CA . TYR B 1 176 ? 9.008 3.379 -22.453 1 63.91 176 TYR B CA 1
ATOM 2814 C C . TYR B 1 176 ? 8.977 3.855 -23.906 1 63.91 176 TYR B C 1
ATOM 2816 O O . TYR B 1 176 ? 7.934 3.803 -24.562 1 63.91 176 TYR B O 1
ATOM 2824 N N . PRO B 1 177 ? 10.102 4.402 -24.203 1 49.66 177 PRO B N 1
ATOM 2825 C CA . PRO B 1 177 ? 10.102 4.871 -25.594 1 49.66 177 PRO B CA 1
ATOM 2826 C C . PRO B 1 177 ? 9.766 3.766 -26.594 1 49.66 177 PRO B C 1
ATOM 2828 O O . PRO B 1 177 ? 10.109 2.604 -26.375 1 49.66 177 PRO B O 1
ATOM 2831 N N . VAL B 1 178 ? 8.539 3.73 -26.953 1 42.66 178 VAL B N 1
ATOM 2832 C CA . VAL B 1 178 ? 8.148 2.785 -27.984 1 42.66 178 VAL B CA 1
ATOM 2833 C C . VAL B 1 178 ? 9.297 2.594 -28.969 1 42.66 178 VAL B C 1
ATOM 2835 O O . VAL B 1 178 ? 9.836 3.566 -29.5 1 42.66 178 VAL B O 1
ATOM 2838 N N . GLU B 1 179 ? 10.172 1.736 -28.641 1 35.41 179 GLU B N 1
ATOM 2839 C CA . GLU B 1 179 ? 10.875 1.381 -29.875 1 35.41 179 GLU B CA 1
ATOM 2840 C C . GLU B 1 179 ? 9.891 0.975 -30.969 1 35.41 179 GLU B C 1
ATOM 2842 O O . GLU B 1 179 ? 8.93 0.244 -30.703 1 35.41 179 GLU B O 1
ATOM 2847 N N . ALA B 1 180 ? 9.742 1.729 -32.031 1 35.56 180 ALA B N 1
ATOM 2848 C CA . ALA B 1 180 ? 9.094 1.383 -33.312 1 35.56 180 ALA B CA 1
ATOM 2849 C C . ALA B 1 180 ? 9.398 -0.058 -33.688 1 35.56 180 ALA B C 1
ATOM 2851 O O . ALA B 1 180 ? 10.484 -0.351 -34.219 1 35.56 180 ALA B O 1
ATOM 2852 N N . GLU B 1 181 ? 9.477 -0.981 -32.844 1 32.19 181 GLU B N 1
ATOM 2853 C CA . GLU B 1 181 ? 9.586 -2.199 -33.656 1 32.19 181 GLU B CA 1
ATOM 2854 C C . GLU B 1 181 ? 8.414 -2.336 -34.625 1 32.19 181 GLU B C 1
ATOM 2856 O O . GLU B 1 181 ? 7.254 -2.195 -34.219 1 32.19 181 GLU B O 1
ATOM 2861 N N . VAL B 1 182 ? 8.664 -2.072 -35.875 1 30.05 182 VAL B N 1
ATOM 2862 C CA . VAL B 1 182 ? 8.031 -2.514 -37.125 1 30.05 182 VAL B CA 1
ATOM 2863 C C . VAL B 1 182 ? 7.68 -3.996 -37.031 1 30.05 182 VAL B C 1
ATOM 2865 O O . VAL B 1 182 ? 8.57 -4.852 -37.031 1 30.05 182 VAL B O 1
ATOM 2868 N N . VAL B 1 183 ? 7.133 -4.477 -36.125 1 28.91 183 VAL B N 1
ATOM 2869 C CA . VAL B 1 183 ? 6.676 -5.816 -36.469 1 28.91 183 VAL B CA 1
ATOM 2870 C C . VAL B 1 183 ? 5.906 -5.77 -37.812 1 28.91 183 VAL B C 1
ATOM 2872 O O . VAL B 1 183 ? 4.84 -5.152 -37.875 1 28.91 183 VAL B O 1
ATOM 2875 N N . GLU B 1 184 ? 6.625 -5.672 -38.938 1 27.83 184 GLU B N 1
ATOM 2876 C CA . GLU B 1 184 ? 6.223 -6.238 -40.219 1 27.83 184 GLU B CA 1
ATOM 2877 C C . GLU B 1 184 ? 5.68 -7.656 -40.062 1 27.83 184 GLU B C 1
ATOM 2879 O O . GLU B 1 184 ? 6.445 -8.602 -39.844 1 27.83 184 GLU B O 1
ATOM 2884 N N . GLN B 1 185 ? 4.898 -7.945 -39.156 1 26.48 185 GLN B N 1
ATOM 2885 C CA . GLN B 1 185 ? 4.184 -9.188 -39.438 1 26.48 185 GLN B CA 1
ATOM 2886 C C . GLN B 1 185 ? 3.664 -9.203 -40.875 1 26.48 185 GLN B C 1
ATOM 2888 O O . GLN B 1 185 ? 2.805 -8.406 -41.25 1 26.48 185 GLN B O 1
ATOM 2893 N N . GLU B 1 186 ? 4.559 -9.547 -41.812 1 27.55 186 GLU B N 1
ATOM 2894 C CA . GLU B 1 186 ? 4.168 -10.172 -43.094 1 27.55 186 GLU B CA 1
ATOM 2895 C C . GLU B 1 186 ? 3.062 -11.203 -42.875 1 27.55 186 GLU B C 1
ATOM 2897 O O . GLU B 1 186 ? 3.234 -12.156 -42.094 1 27.55 186 GLU B O 1
ATOM 2902 N N . MET B 1 187 ? 1.832 -10.828 -42.812 1 29.22 187 MET B N 1
ATOM 2903 C CA . MET B 1 187 ? 0.664 -11.664 -43.062 1 29.22 187 MET B CA 1
ATOM 2904 C C . MET B 1 187 ? 0.964 -12.703 -44.156 1 29.22 187 MET B C 1
ATOM 2906 O O . MET B 1 187 ? 0.952 -12.391 -45.344 1 29.22 187 MET B O 1
ATOM 2910 N N . ALA B 1 188 ? 2.109 -13.43 -44.031 1 32.84 188 ALA B N 1
ATOM 2911 C CA . ALA B 1 188 ? 2.287 -14.516 -45 1 32.84 188 ALA B CA 1
ATOM 2912 C C . ALA B 1 188 ? 1.003 -15.328 -45.156 1 32.84 188 ALA B C 1
ATOM 2914 O O . ALA B 1 188 ? 0.36 -15.688 -44.156 1 32.84 188 ALA B O 1
ATOM 2915 N N . GLU B 1 189 ? 0.295 -15.18 -46.25 1 31.09 189 GLU B N 1
ATOM 2916 C CA . GLU B 1 189 ? -0.808 -15.859 -46.906 1 31.09 189 GLU B CA 1
ATOM 2917 C C . GLU B 1 189 ? -0.697 -17.375 -46.75 1 31.09 189 GLU B C 1
ATOM 2919 O O . GLU B 1 189 ? 0.319 -17.969 -47.125 1 31.09 189 GLU B O 1
ATOM 2924 N N . LEU B 1 190 ? -0.953 -17.875 -45.531 1 31 190 LEU B N 1
ATOM 2925 C CA . LEU B 1 190 ? -1.081 -19.328 -45.625 1 31 190 LEU B CA 1
ATOM 2926 C C . LEU B 1 190 ? -1.794 -19.75 -46.906 1 31 190 LEU B C 1
ATOM 2928 O O . LEU B 1 190 ? -2.83 -19.188 -47.25 1 31 190 LEU B O 1
ATOM 2932 N N . PRO B 1 191 ? -0.98 -20.188 -47.781 1 30.55 191 PRO B N 1
ATOM 2933 C CA . PRO B 1 191 ? -1.506 -20.703 -49.062 1 30.55 191 PRO B CA 1
ATOM 2934 C C . PRO B 1 191 ? -2.744 -21.578 -48.875 1 30.55 191 PRO B C 1
ATOM 2936 O O . PRO B 1 191 ? -2.875 -22.266 -47.844 1 30.55 191 PRO B O 1
ATOM 2939 N N . VAL B 1 192 ? -3.906 -21.109 -49.375 1 31.59 192 VAL B N 1
ATOM 2940 C CA . VAL B 1 192 ? -5.141 -21.812 -49.719 1 31.59 192 VAL B CA 1
ATOM 2941 C C . VAL B 1 192 ? -4.816 -23.125 -50.406 1 31.59 192 VAL B C 1
ATOM 2943 O O . VAL B 1 192 ? -4.316 -23.109 -51.531 1 31.59 192 VAL B O 1
ATOM 2946 N N . THR B 1 193 ? -3.695 -23.906 -49.938 1 26.05 193 THR B N 1
ATOM 2947 C CA . THR B 1 193 ? -3.816 -25.203 -50.594 1 26.05 193 THR B CA 1
ATOM 2948 C C . THR B 1 193 ? -4.93 -26.031 -49.969 1 26.05 193 THR B C 1
ATOM 2950 O O . THR B 1 193 ? -5.129 -25.984 -48.75 1 26.05 193 THR B O 1
#

pLDDT: mean 82.95, std 21.48, range [21.3, 98.38]

Radius of gyration: 23.7 Å; Cα contacts (8 Å, |Δi|>4): 654; chains: 2; bounding box: 41×67×98 Å

Solvent-accessible surface area (backbone atoms only — not comparable to full-atom values): 21427 Å² total; per-residue (Å²): 132,81,62,72,43,80,55,68,52,60,40,79,42,48,74,35,31,38,32,38,50,21,61,37,60,68,54,31,53,53,52,43,50,51,45,27,53,50,42,51,51,43,20,70,76,64,76,41,74,65,42,48,67,54,49,52,49,51,49,15,52,54,31,37,74,46,46,91,71,77,65,39,36,42,27,40,42,40,21,37,38,97,90,37,78,39,36,32,42,37,27,30,77,28,43,74,42,80,51,93,76,85,63,62,49,93,30,19,68,44,20,44,57,45,42,72,73,64,69,60,95,84,56,50,72,68,57,47,48,51,52,49,50,52,18,44,40,53,19,28,65,71,39,70,62,42,55,32,66,45,68,39,72,46,72,40,95,90,20,57,45,80,76,46,72,39,52,38,72,61,44,45,48,70,76,48,55,71,68,82,70,75,74,72,72,72,82,68,71,73,72,88,117,132,80,63,70,43,80,56,67,53,62,41,78,42,51,74,34,32,38,31,38,50,21,60,38,60,67,54,31,52,51,52,43,50,51,45,28,53,50,42,51,51,44,20,70,74,64,75,43,75,63,41,47,68,53,50,52,49,50,50,14,51,53,30,38,75,47,45,93,70,77,66,41,36,40,28,40,40,39,20,37,39,98,90,40,77,40,38,34,42,36,27,30,77,30,44,73,42,80,51,92,76,84,63,62,48,92,29,20,67,45,20,43,56,46,42,72,75,65,68,59,95,84,57,52,72,68,56,47,48,51,52,49,49,52,17,45,40,53,16,27,65,68,39,70,61,42,56,34,64,46,68,40,71,46,72,39,95,90,20,57,45,78,76,45,70,39,52,37,72,60,46,44,45,71,76,50,55,70,70,80,69,75,74,73,71,71,79,69,73,73,73,88,116

Sequence (386 aa):
MSASQSVKKIIEINPYMLGTMAGGAADCQFWHRNLGVKCRLHELANKRRISVTGASKLLANILYSYRGMGLSVGTMIAGWDEKGPGLYYVDSEGGRLKGTRFSVGSGSPYAYGVLDSGYRYDMSVEEAAELARRAIYHATFRDGASGGVASVYHVGPNGWTKLSGDDVGELHYKYYPVEAEVVEQEMAELPVTMSASQSVKKIIEINPYMLGTMAGGAADCQFWHRNLGVKCRLHELANKRRISVTGASKLLANILYSYRGMGLSVGTMIAGWDEKGPGLYYVDSEGGRLKGTRFSVGSGSPYAYGVLDSGYRYDMSVEEAAELARRAIYHATFRDGASGGVASVYHVGPNGWTKLSGDDVGELHYKYYPVEAEVVEQEMAELPVT

Foldseek 3Di:
DLDDLEPPQWADLDQFKIKGQAWDNVLRNVLSVVLSVVQVVVCVVVVFGDDQVRSLQVSLVVLCVCAPVPHFDWMWMWGQDPVGIWIWTHGSNSDIDTDDDAAGHPLRVQLVVLCVVQDDPPDDPVSVQVSQQVSVLRSQVVVVSNQHWRWGWDRGNRGIDTPDTDGSVVVCCVVCVPPPPPPPPPPPPPDPD/DLDDLEPPQWADLDQFKIKGQAWDNVLRNVLSVVLSVVQVVCCVVVVFGDDLVRSLQVSLVVLCVCAPVPHFDWMWMWGQDPVGIWIWTHGSNSDIDTDDDAAGHPLRVQLVVLCVVQDDPPDDPVSVQVSQQVSVLRSQVVVVSNQHWSWGWDRGNRGIDTPDTDGSVVVCCVVCVPPPPPPPPPPPPPPPD

Organism: NCBI:txid158383

Secondary structure (DSSP, 8-state):
----TT--SEEEEETTEEEE--B-HHHHHHHHHHHHHHHHHHHHHHSSPPPHHHHHHHHHHHHHHTTTS---BEEEEEEEETTEEEEEEEETT--EEE-S----STTHHHHHHHHHHH--TT--HHHHHHHHHHHHHHHHHSSTT---EEEEEEEETTEEEEEEEEEHHHHHHHHS-----------------/----TT--SEEEEETTEEEE--B-HHHHHHHHHHHHHHHHHHHHHHSSPPPHHHHHHHHHHHHHHTTTS---BEEEEEEEETTEEEEEEEETT--EEE-S----STTHHHHHHHHHHH--TT--HHHHHHHHHHHHHHHHHSSTT---EEEEEEEETTEEEEEEEEEHHHHHHHHS-----------------

InterPro domains:
  IPR000243 Peptidase T1A, proteasome beta-subunit [PR00141] (105-116)
  IPR000243 Peptidase T1A, proteasome beta-subunit [PR00141] (116-127)
  IPR000243 Peptidase T1A, proteasome beta-subunit [PR00141] (141-152)
  IPR001353 Proteasome, subunit alpha/beta [PF00227] (3-155)
  IPR023333 Proteasome B-type subunit [PS51476] (1-155)
  IPR023333 Proteasome B-type subunit [PTHR32194] (3-163)
  IPR029055 Nucleophile aminohydrolases, N-terminal [G3DSA:3.60.20.10] (1-189)
  IPR029055 Nucleophile aminohydrolases, N-terminal [SSF56235] (3-175)